Protein AF-A0A6A5BVT5-F1 (afdb_monomer_lite)

Radius of gyration: 26.22 Å; chains: 1; bounding box: 50×67×66 Å

Sequence (390 aa):
MLLQTSSYSHNHMMPGYSDTQNSKPIKPITEKQPCQDWDLCQKSNDQDHVENYYHPCKFGTCCKNMNQPGHRNRYLHPCSQPQGKCSKLKDEEHCTFFIHFRDDKPVTSLYTYPGAKDICISALKCVKSSNRYHMASYRHICRDGENCKASSNQEHKNLFLHPCRHKGQCRNQKGKAHIRNFIHPCQEGASCKKFVEGVDMSHIVLFSHPVGSDSSKLVKYEWPNAWVSPPPPKLSKNPLEKPHYARVKLASSTAEYQQVHQFFNKTITAKRTIITIERIENYLLCEQGLDPRVSASGKFGFAIYTCPFSSYSDSYAQSGSQQNYMFVVRGLVGDTYTIPGTTLMGSIKRPPLKPNSTTELYDSVTGYNAQEIMFYDQTQVYPEYLIAYN

pLDDT: mean 72.73, std 18.84, range [23.44, 97.25]

InterPro domains:
  IPR051712 Mono-ADP-ribosyltransferase and antiviral protein [PTHR45740] (286-390)

Secondary structure (DSSP, 8-state):
------------PPPPP---S-PPPPPPGGGPEEPTTGGG-TTTT-HHHHHHEEEE-TTGGG-TTTT-HHHHTTEEEE-SSPTT--TTTT-HHHHHHEEEEETTEEE-SS---TT-PEEPTTTTT-TTTT-HHHHHHEEEE-TTGGG-TTTT-HHHHHHEEEE-TTGGG-TTTT-HHHHTTEEEE-TTGGG-HHHHS---HHHHHHEE--TTS-GGGS------TT--SSPPP---SSTTTS-SEEEEEPPTTSHHHHHHHHHHHTT--S---EEEEEEEEETTHHHH---GGGSPPBTTBSSEEE-S-HHHHHTTS--BTTBEEEEEEEE---SEEEPPTT---TT-SSPPBPTT-SSPBPSEEEETTTTEEEE-SGGGEEEEEEEEE-

Organism: Naegleria fowleri (NCBI:txid5763)

Foldseek 3Di:
DDDDDDDDDDDDDDDDDDDDDDQDPQDALVQADADPCAVNDPCLPPNVDLSHHAHADPCAPNDPCLPPRSDQRHHAHADPDPAPPDPCLVPPVCLSRHWGDDPNDTDRVDDDDPADAAADPPQVPDPCLVPVVNQVRHAHADPCAPNDPCLVPPSNQSRHAHADPCAPNDPCLPPPVDLSRHAHADPCALNDPCQLVVVCPVCVSRHDHDPPNPPVSNPDPDDPPLCVVPNQPPQDPPVPPDPQKDWAWDDCPGPVVVVVVCQQPVAAPDPKDWPTKTFIRHPCCLVQADALVPDDQDQAASWDKDFSHNNVVVVVFDCPPPKTKDFDKQFPQAFEAEDPDSHGNPHDLFADADPPDPPHGHQWYAYDVRRIITGNDRNRMDRGMMIMMD

Structure (mmCIF, N/CA/C/O backbone):
data_AF-A0A6A5BVT5-F1
#
_entry.id   AF-A0A6A5BVT5-F1
#
loop_
_atom_site.group_PDB
_atom_site.id
_atom_site.type_symbol
_atom_site.label_atom_id
_atom_site.label_alt_id
_atom_site.label_comp_id
_atom_site.label_asym_id
_atom_site.label_entity_id
_atom_site.label_seq_id
_atom_site.pdbx_PDB_ins_code
_atom_site.Cartn_x
_atom_site.Cartn_y
_atom_site.Cartn_z
_atom_site.occupancy
_atom_site.B_iso_or_equiv
_atom_site.auth_seq_id
_atom_site.auth_comp_id
_atom_site.auth_asym_id
_atom_site.auth_atom_id
_atom_site.pdbx_PDB_model_num
ATOM 1 N N . MET A 1 1 ? 19.910 34.203 26.798 1.00 33.69 1 MET A N 1
ATOM 2 C CA . MET A 1 1 ? 20.883 34.131 25.689 1.00 33.69 1 MET A CA 1
ATOM 3 C C . MET A 1 1 ? 20.076 34.231 24.404 1.00 33.69 1 MET A C 1
ATOM 5 O O . MET A 1 1 ? 19.324 33.319 24.097 1.00 33.69 1 MET A O 1
ATOM 9 N N . LEU A 1 2 ? 20.081 35.414 23.790 1.00 28.84 2 LEU A N 1
ATOM 10 C CA . LEU A 1 2 ? 19.306 35.763 22.596 1.00 28.84 2 LEU A CA 1
ATOM 11 C C . LEU A 1 2 ? 19.938 35.118 21.363 1.00 28.84 2 LEU A C 1
ATOM 13 O O . LEU A 1 2 ? 21.120 35.356 21.138 1.00 28.84 2 LEU A O 1
ATOM 17 N N . LEU A 1 3 ? 19.163 34.408 20.541 1.00 25.30 3 LEU A N 1
ATOM 18 C CA . LEU A 1 3 ? 19.495 34.234 19.126 1.00 25.30 3 LEU A CA 1
ATOM 19 C C . LEU A 1 3 ? 18.247 34.370 18.249 1.00 25.30 3 LEU A C 1
ATOM 21 O O . LEU A 1 3 ? 17.181 33.832 18.537 1.00 25.30 3 LEU A O 1
ATOM 25 N N . GLN A 1 4 ? 18.432 35.194 17.221 1.00 23.44 4 GLN A N 1
ATOM 26 C CA . GLN A 1 4 ? 17.460 35.770 16.305 1.00 23.44 4 GLN A CA 1
ATOM 27 C C . GLN A 1 4 ? 16.915 34.750 15.301 1.00 23.44 4 GLN A C 1
ATOM 29 O O . GLN A 1 4 ? 17.640 33.896 14.795 1.00 23.44 4 GLN A O 1
ATOM 34 N N . THR A 1 5 ? 15.648 34.923 14.938 1.00 28.78 5 THR A N 1
ATOM 35 C CA . THR A 1 5 ? 15.018 34.317 13.764 1.00 28.78 5 THR A CA 1
ATOM 36 C C . THR A 1 5 ? 15.328 35.156 12.525 1.00 28.78 5 THR A C 1
ATOM 38 O O . THR A 1 5 ? 14.963 36.332 12.487 1.00 28.78 5 THR A O 1
ATOM 41 N N . SER A 1 6 ? 15.942 34.567 11.497 1.00 24.97 6 SER A N 1
ATOM 42 C CA . SER A 1 6 ? 15.978 35.139 10.148 1.00 24.97 6 SER A CA 1
ATOM 43 C C . SER A 1 6 ? 15.084 34.320 9.214 1.00 24.97 6 SER A C 1
ATOM 45 O O . SER A 1 6 ? 15.243 33.116 9.029 1.00 24.97 6 SER A O 1
ATOM 47 N N . SER A 1 7 ? 14.090 34.996 8.651 1.00 28.97 7 SER A N 1
ATOM 48 C CA . SER A 1 7 ? 13.195 34.505 7.614 1.00 28.97 7 SER A CA 1
ATOM 49 C C . SER A 1 7 ? 13.878 34.628 6.250 1.00 28.97 7 SER A C 1
ATOM 51 O O . SER A 1 7 ? 14.075 35.725 5.735 1.00 28.97 7 SER A O 1
ATOM 53 N N . TYR A 1 8 ? 14.225 33.495 5.639 1.00 24.83 8 TYR A N 1
ATOM 54 C CA . TYR A 1 8 ? 14.650 33.441 4.240 1.00 24.83 8 TYR A CA 1
ATOM 55 C C . TYR A 1 8 ? 13.454 33.062 3.362 1.00 24.83 8 TYR A C 1
ATOM 57 O O . TYR A 1 8 ? 13.002 31.919 3.357 1.00 24.83 8 TYR A O 1
ATOM 65 N N . SER A 1 9 ? 12.941 34.038 2.611 1.00 29.09 9 SER A N 1
ATOM 66 C CA . SER A 1 9 ? 12.069 33.790 1.461 1.00 29.09 9 SER A CA 1
ATOM 67 C C . SER A 1 9 ? 12.948 33.617 0.218 1.00 29.09 9 SER A C 1
ATOM 69 O O . SER A 1 9 ? 13.801 34.455 -0.071 1.00 29.09 9 SER A O 1
ATOM 71 N N . HIS A 1 10 ? 12.787 32.508 -0.502 1.00 27.59 10 HIS A N 1
ATOM 72 C CA . HIS A 1 10 ? 13.397 32.301 -1.815 1.00 27.59 10 HIS A CA 1
ATOM 73 C C . HIS A 1 10 ? 12.286 32.246 -2.862 1.00 27.59 10 HIS A C 1
ATOM 75 O O . HIS A 1 10 ? 11.651 31.216 -3.074 1.00 27.59 10 HIS A O 1
ATOM 81 N N . ASN A 1 11 ? 12.056 33.382 -3.520 1.00 30.58 11 ASN A N 1
ATOM 82 C CA . ASN A 1 11 ? 11.374 33.433 -4.806 1.00 30.58 11 ASN A CA 1
ATOM 83 C C . ASN A 1 11 ? 12.402 33.102 -5.894 1.00 30.58 11 ASN A C 1
ATOM 85 O O . ASN A 1 11 ? 13.155 33.973 -6.322 1.00 30.58 11 ASN A O 1
ATOM 89 N N . HIS A 1 12 ? 12.432 31.853 -6.360 1.00 29.66 12 HIS A N 1
ATOM 90 C CA . HIS A 1 12 ? 13.104 31.525 -7.617 1.00 29.66 12 HIS A CA 1
ATOM 91 C C . HIS A 1 12 ? 12.172 31.859 -8.788 1.00 29.66 12 HIS A C 1
ATOM 93 O O . HIS A 1 12 ? 11.283 31.085 -9.142 1.00 29.66 12 HIS A O 1
ATOM 99 N N . MET A 1 13 ? 12.383 33.028 -9.395 1.00 29.38 13 MET A N 1
ATOM 100 C CA . MET A 1 13 ? 11.950 33.288 -10.767 1.00 29.38 13 MET A CA 1
ATOM 101 C C . MET A 1 13 ? 12.891 32.560 -11.735 1.00 29.38 13 MET A C 1
ATOM 103 O O . MET A 1 13 ? 14.111 32.637 -11.600 1.00 29.38 13 MET A O 1
ATOM 107 N N . MET A 1 14 ? 12.316 31.844 -12.703 1.00 31.64 14 MET A N 1
ATOM 108 C CA . MET A 1 14 ? 13.046 31.287 -13.847 1.00 31.64 14 MET A CA 1
ATOM 109 C C . MET A 1 14 ? 13.535 32.435 -14.749 1.00 31.64 14 MET A C 1
ATOM 111 O O . MET A 1 14 ? 12.779 33.390 -14.945 1.00 31.64 14 MET A O 1
ATOM 115 N N . PRO A 1 15 ? 14.750 32.362 -15.320 1.00 36.34 15 PRO A N 1
ATOM 116 C CA . PRO A 1 15 ? 15.236 33.383 -16.239 1.00 36.34 15 PRO A CA 1
ATOM 117 C C . PRO A 1 15 ? 14.412 33.368 -17.533 1.00 36.34 15 PRO A C 1
ATOM 119 O O . PRO A 1 15 ? 14.183 32.316 -18.132 1.00 36.34 15 PRO A O 1
ATOM 122 N N . GLY A 1 16 ? 13.950 34.550 -17.943 1.00 35.03 16 GLY A N 1
ATOM 123 C CA . GLY A 1 16 ? 13.294 34.761 -19.228 1.00 35.03 16 GLY A CA 1
ATOM 124 C C . GLY A 1 16 ? 14.272 34.505 -20.371 1.00 35.03 16 GLY A C 1
ATOM 125 O O . GLY A 1 16 ? 15.347 35.098 -20.410 1.00 35.03 16 GLY A O 1
ATOM 126 N N . TYR A 1 17 ? 13.899 33.612 -21.284 1.00 33.12 17 TYR A N 1
ATOM 127 C CA . TYR A 1 17 ? 14.643 33.349 -22.511 1.00 33.12 17 TYR A CA 1
ATOM 128 C C . TYR A 1 17 ? 14.088 34.240 -23.629 1.00 33.12 17 TYR A C 1
ATOM 130 O O . TYR A 1 17 ? 12.890 34.213 -23.909 1.00 33.12 17 TYR A O 1
ATOM 138 N N . SER A 1 18 ? 14.947 35.057 -24.239 1.00 38.34 18 SER A N 1
ATOM 139 C CA . SER A 1 18 ? 14.639 35.839 -25.439 1.00 38.34 18 SER A CA 1
ATOM 140 C C . SER A 1 18 ? 14.886 34.985 -26.689 1.00 38.34 18 SER A C 1
ATOM 142 O O . SER A 1 18 ? 16.036 34.734 -27.048 1.00 38.34 18 SER A O 1
ATOM 144 N N . ASP A 1 19 ? 13.810 34.540 -27.343 1.00 40.25 19 ASP A N 1
ATOM 145 C CA . ASP A 1 19 ? 13.849 33.724 -28.564 1.00 40.25 19 ASP A CA 1
ATOM 146 C C . ASP A 1 19 ? 14.124 34.588 -29.801 1.00 40.25 19 ASP A C 1
ATOM 148 O O . ASP A 1 19 ? 13.235 35.281 -30.288 1.00 40.25 19 ASP A O 1
ATOM 152 N N . THR A 1 20 ? 15.335 34.503 -30.354 1.00 43.84 20 THR A N 1
ATOM 153 C CA . THR A 1 20 ? 15.603 34.792 -31.778 1.00 43.84 20 THR A CA 1
ATOM 154 C C . THR A 1 20 ? 16.772 33.947 -32.296 1.00 43.84 20 THR A C 1
ATOM 156 O O . THR A 1 20 ? 17.787 34.468 -32.742 1.00 43.84 20 THR A O 1
ATOM 159 N N . GLN A 1 21 ? 16.652 32.615 -32.264 1.00 43.22 21 GLN A N 1
ATOM 160 C CA . GLN A 1 21 ? 17.501 31.753 -33.098 1.00 43.22 21 GLN A CA 1
ATOM 161 C C . GLN A 1 21 ? 16.689 30.604 -33.703 1.00 43.22 21 GLN A C 1
ATOM 163 O O . GLN A 1 21 ? 16.269 29.697 -32.997 1.00 43.22 21 GLN A O 1
ATOM 168 N N . ASN A 1 22 ? 16.466 30.700 -35.019 1.00 48.81 22 ASN A N 1
ATOM 169 C CA . ASN A 1 22 ? 16.279 29.637 -36.020 1.00 48.81 22 ASN A CA 1
ATOM 170 C C . ASN A 1 22 ? 15.878 28.231 -35.508 1.00 48.81 22 ASN A C 1
ATOM 172 O O . ASN A 1 22 ? 16.558 27.237 -35.769 1.00 48.81 22 ASN A O 1
ATOM 176 N N . SER A 1 23 ? 14.763 28.123 -34.786 1.00 60.69 23 SER A N 1
ATOM 177 C CA . SER A 1 23 ? 14.256 26.838 -34.318 1.00 60.69 23 SER A CA 1
ATOM 178 C C . SER A 1 23 ? 13.481 26.150 -35.441 1.00 60.69 23 SER A C 1
ATOM 180 O O . SER A 1 23 ? 12.594 26.735 -36.067 1.00 60.69 23 SER A O 1
ATOM 182 N N . LYS A 1 24 ? 13.833 24.890 -35.728 1.00 68.62 24 LYS A N 1
ATOM 183 C CA . LYS A 1 24 ? 13.036 24.044 -36.624 1.00 68.62 24 LYS A CA 1
ATOM 184 C C . LYS A 1 24 ? 11.584 24.014 -36.120 1.00 68.62 24 LYS A C 1
ATOM 186 O O . LYS A 1 24 ? 11.373 23.942 -34.904 1.00 68.62 24 LYS A O 1
ATOM 191 N N . PRO A 1 25 ? 10.583 24.063 -37.018 1.00 72.31 25 PRO A N 1
ATOM 192 C CA . PRO A 1 25 ? 9.185 24.013 -36.616 1.00 72.31 25 PRO A CA 1
ATOM 193 C C . PRO A 1 25 ? 8.918 22.730 -35.821 1.00 72.31 25 PRO A C 1
ATOM 195 O O . PRO A 1 25 ? 9.131 21.619 -36.305 1.00 72.31 25 PRO A O 1
ATOM 198 N N . ILE A 1 26 ? 8.473 22.894 -34.574 1.00 74.44 26 ILE A N 1
ATOM 199 C CA . ILE A 1 26 ? 8.156 21.776 -33.684 1.00 74.44 26 ILE A CA 1
ATOM 200 C C . ILE A 1 26 ? 6.916 21.069 -34.235 1.00 74.44 26 ILE A C 1
ATOM 202 O O . ILE A 1 26 ? 5.863 21.695 -34.358 1.00 74.44 26 ILE A O 1
ATOM 206 N N . LYS A 1 27 ? 7.026 19.761 -34.501 1.00 82.06 27 LYS A N 1
ATOM 207 C CA . LYS A 1 27 ? 5.891 18.934 -34.938 1.00 82.06 27 LYS A CA 1
ATOM 208 C C . LYS A 1 27 ? 4.703 19.052 -33.969 1.00 82.06 27 LYS A C 1
ATOM 210 O O . LYS A 1 27 ? 4.925 19.160 -32.752 1.00 82.06 27 LYS A O 1
ATOM 215 N N . PRO A 1 28 ? 3.456 19.007 -34.462 1.00 79.69 28 PRO A N 1
ATOM 216 C CA . PRO A 1 28 ? 2.284 18.948 -33.599 1.00 79.69 28 PRO A CA 1
ATOM 217 C C . PRO A 1 28 ? 2.293 17.659 -32.768 1.00 79.69 28 PRO A C 1
ATOM 219 O O . PRO A 1 28 ? 2.875 16.646 -33.155 1.00 79.69 28 PRO A O 1
ATOM 222 N N . ILE A 1 29 ? 1.650 17.689 -31.599 1.00 77.44 29 ILE A N 1
ATOM 223 C CA . ILE A 1 29 ? 1.645 16.546 -30.671 1.00 77.44 29 ILE A CA 1
ATOM 224 C C . ILE A 1 29 ? 0.989 15.288 -31.268 1.00 77.44 29 ILE A C 1
ATOM 226 O O . ILE A 1 29 ? 1.363 14.177 -30.906 1.00 77.44 29 ILE A O 1
ATOM 230 N N . THR A 1 30 ? 0.080 15.461 -32.233 1.00 72.88 30 THR A N 1
ATOM 231 C CA . THR A 1 30 ? -0.584 14.392 -33.000 1.00 72.88 30 THR A CA 1
ATOM 232 C C . THR A 1 30 ? 0.372 13.555 -33.849 1.00 72.88 30 THR A C 1
ATOM 234 O O . THR A 1 30 ? 0.052 12.420 -34.188 1.00 72.88 30 THR A O 1
ATOM 237 N N . GLU A 1 31 ? 1.547 14.090 -34.179 1.00 80.44 31 GLU A N 1
ATOM 238 C CA . GLU A 1 31 ? 2.577 13.414 -34.976 1.00 80.44 31 GLU A CA 1
ATOM 239 C C . GLU A 1 31 ? 3.686 12.793 -34.112 1.00 80.44 31 GLU A C 1
ATOM 241 O O . GLU A 1 31 ? 4.635 12.201 -34.634 1.00 80.44 31 GLU A O 1
ATOM 246 N N . LYS A 1 32 ? 3.589 12.927 -32.786 1.00 82.88 32 LYS A N 1
ATOM 247 C CA . LYS A 1 32 ? 4.595 12.455 -31.831 1.00 82.88 32 LYS A CA 1
ATOM 248 C C . LYS A 1 32 ? 4.160 11.167 -31.155 1.00 82.88 32 LYS A C 1
ATOM 250 O O . LYS A 1 32 ? 2.979 10.853 -31.048 1.00 82.88 32 LYS A O 1
ATOM 255 N N . GLN A 1 33 ? 5.139 10.427 -30.655 1.00 79.00 33 GLN A N 1
ATOM 256 C CA . GLN A 1 33 ? 4.909 9.248 -29.829 1.00 79.00 33 GLN A CA 1
ATOM 257 C C . GLN A 1 33 ? 4.994 9.617 -28.338 1.00 79.00 33 GLN A C 1
ATOM 259 O O . GLN A 1 33 ? 5.744 10.523 -27.978 1.00 79.00 33 GLN A O 1
ATOM 264 N N . PRO A 1 34 ? 4.286 8.945 -27.419 1.00 76.38 34 PRO A N 1
ATOM 265 C CA . PRO A 1 34 ? 4.566 9.128 -26.002 1.00 76.38 34 PRO A CA 1
ATOM 266 C C . PRO A 1 34 ? 5.983 8.636 -25.698 1.00 76.38 34 PRO A C 1
ATOM 268 O O . PRO A 1 34 ? 6.416 7.588 -26.183 1.00 76.38 34 PRO A O 1
ATOM 271 N N . CYS A 1 35 ? 6.717 9.398 -24.891 1.00 79.12 35 CYS A N 1
ATOM 272 C CA . CYS A 1 35 ? 8.027 8.974 -24.418 1.00 79.12 35 CYS A CA 1
ATOM 273 C C . CYS A 1 35 ? 7.909 7.679 -23.602 1.00 79.12 35 CYS A C 1
ATOM 275 O O . CYS A 1 35 ? 7.054 7.585 -22.726 1.00 79.12 35 CYS A O 1
ATOM 277 N N . GLN A 1 36 ? 8.788 6.702 -23.846 1.00 71.25 36 GLN A N 1
ATOM 278 C CA . GLN A 1 36 ? 8.797 5.438 -23.095 1.00 71.25 36 GLN A CA 1
ATOM 279 C C . GLN A 1 36 ? 9.084 5.639 -21.602 1.00 71.25 36 GLN A C 1
ATOM 281 O O . GLN A 1 36 ? 8.542 4.908 -20.778 1.00 71.25 36 GLN A O 1
ATOM 286 N N . ASP A 1 37 ? 9.856 6.672 -21.266 1.00 64.44 37 ASP A N 1
ATOM 287 C CA . ASP A 1 37 ? 10.245 6.988 -19.893 1.00 64.44 37 ASP A CA 1
ATOM 288 C C . ASP A 1 37 ? 9.248 7.924 -19.182 1.00 64.44 37 ASP A C 1
ATOM 290 O O . ASP A 1 37 ? 9.447 8.231 -18.013 1.00 64.44 37 ASP A O 1
ATOM 294 N N . TRP A 1 38 ? 8.182 8.388 -19.855 1.00 75.50 38 TRP A N 1
ATOM 295 C CA . TRP A 1 38 ? 7.104 9.217 -19.282 1.00 75.50 38 TRP A CA 1
ATOM 296 C C . TRP A 1 38 ? 7.607 10.347 -18.357 1.00 75.50 38 TRP A C 1
ATOM 298 O O . TRP A 1 38 ? 8.274 11.272 -18.813 1.00 75.50 38 TRP A O 1
ATOM 308 N N . ASP A 1 39 ? 7.278 10.309 -17.065 1.00 63.72 39 ASP A N 1
ATOM 309 C CA . ASP A 1 39 ? 7.656 11.300 -16.054 1.00 63.72 39 ASP A CA 1
ATOM 310 C C . ASP A 1 39 ? 9.111 11.157 -15.570 1.00 63.72 39 ASP A C 1
ATOM 312 O O . ASP A 1 39 ? 9.618 12.035 -14.872 1.00 63.72 39 ASP A O 1
ATOM 316 N N . LEU A 1 40 ? 9.796 10.075 -15.948 1.00 61.47 40 LEU A N 1
ATOM 317 C CA . LEU A 1 40 ? 11.197 9.790 -15.622 1.00 61.47 40 LEU A CA 1
ATOM 318 C C . LEU A 1 40 ? 12.175 10.260 -16.708 1.00 61.47 40 LEU A C 1
ATOM 320 O O . LEU A 1 40 ? 13.391 10.234 -16.493 1.00 61.47 40 LEU A O 1
ATOM 324 N N . CYS A 1 41 ? 11.662 10.701 -17.859 1.00 72.44 41 CYS A N 1
ATOM 325 C CA . CYS A 1 41 ? 12.467 11.126 -18.994 1.00 72.44 41 CYS A CA 1
ATOM 326 C C . CYS A 1 41 ? 13.364 12.326 -18.650 1.00 72.44 41 CYS A C 1
ATOM 328 O O . CYS A 1 41 ? 12.887 13.434 -18.413 1.00 72.44 41 CYS A O 1
ATOM 330 N N . GLN A 1 42 ? 14.684 12.130 -18.709 1.00 83.62 42 GLN A N 1
ATOM 331 C CA . GLN A 1 42 ? 15.672 13.207 -18.531 1.00 83.62 42 GLN A CA 1
ATOM 332 C C . GLN A 1 42 ? 15.900 14.030 -19.812 1.00 83.62 42 GLN A C 1
ATOM 334 O O . GLN A 1 42 ? 16.594 15.042 -19.790 1.00 83.62 42 GLN A O 1
ATOM 339 N N . LYS A 1 43 ? 15.310 13.605 -20.937 1.00 86.88 43 LYS A N 1
ATOM 340 C CA . LYS A 1 43 ? 15.457 14.224 -22.265 1.00 86.88 43 LYS A CA 1
ATOM 341 C C . LYS A 1 43 ? 14.290 15.145 -22.631 1.00 86.88 43 LYS A C 1
ATOM 343 O O . LYS A 1 43 ? 14.158 15.548 -23.779 1.00 86.88 43 LYS A O 1
ATOM 348 N N . SER A 1 44 ? 13.440 15.530 -21.678 1.00 79.62 44 SER A N 1
ATOM 349 C CA . SER A 1 44 ? 12.265 16.378 -21.949 1.00 79.62 44 SER A CA 1
ATOM 350 C C . SER A 1 44 ? 12.601 17.793 -22.450 1.00 79.62 44 SER A C 1
ATOM 352 O O . SER A 1 44 ? 11.704 18.511 -22.889 1.00 79.62 44 SER A O 1
ATOM 354 N N . ASN A 1 45 ? 13.872 18.197 -22.366 1.00 81.94 45 ASN A N 1
ATOM 355 C CA . ASN A 1 45 ? 14.390 19.472 -22.869 1.00 81.94 45 ASN A CA 1
ATOM 356 C C . ASN A 1 45 ? 15.326 19.308 -24.079 1.00 81.94 45 ASN A C 1
ATOM 358 O O . ASN A 1 45 ? 15.778 20.312 -24.621 1.00 81.94 45 ASN A O 1
ATOM 362 N N . ASP A 1 46 ? 15.632 18.074 -24.485 1.00 89.81 46 ASP A N 1
ATOM 363 C CA . ASP A 1 46 ? 16.464 17.789 -25.652 1.00 89.81 46 ASP A CA 1
ATOM 364 C C . ASP A 1 46 ? 15.658 18.027 -26.935 1.00 89.81 46 ASP A C 1
ATOM 366 O O . ASP A 1 46 ? 14.541 17.521 -27.062 1.00 89.81 46 ASP A O 1
ATOM 370 N N . GLN A 1 47 ? 16.192 18.826 -27.862 1.00 86.44 47 GLN A N 1
ATOM 371 C CA . GLN A 1 47 ? 15.448 19.292 -29.038 1.00 86.44 47 GLN A CA 1
ATOM 372 C C . GLN A 1 47 ? 15.021 18.126 -29.949 1.00 86.44 47 GLN A C 1
ATOM 374 O O . GLN A 1 47 ? 13.863 18.065 -30.364 1.00 86.44 47 GLN A O 1
ATOM 379 N N . ASP A 1 48 ? 15.913 17.166 -30.193 1.00 87.69 48 ASP A N 1
ATOM 380 C CA . ASP A 1 48 ? 15.636 16.009 -31.052 1.00 87.69 48 ASP A CA 1
ATOM 381 C C . ASP A 1 48 ? 14.613 15.062 -30.403 1.00 87.69 48 ASP A C 1
ATOM 383 O O . ASP A 1 48 ? 13.741 14.486 -31.070 1.00 87.69 48 ASP A O 1
ATOM 387 N N . HIS A 1 49 ? 14.667 14.934 -29.076 1.00 90.38 49 HIS A N 1
ATOM 388 C CA . HIS A 1 49 ? 13.687 14.178 -28.307 1.00 90.38 49 HIS A CA 1
ATOM 389 C C . HIS A 1 49 ? 12.303 14.836 -28.340 1.00 90.38 49 HIS A C 1
ATOM 391 O O . HIS A 1 49 ? 11.315 14.169 -28.649 1.00 90.38 49 HIS A O 1
ATOM 397 N N . VAL A 1 50 ? 12.197 16.144 -28.076 1.00 88.56 50 VAL A N 1
ATOM 398 C CA . VAL A 1 50 ? 10.894 16.841 -28.067 1.00 88.56 50 VAL A CA 1
ATOM 399 C C . VAL A 1 50 ? 10.267 16.968 -29.452 1.00 88.56 50 VAL A C 1
ATOM 401 O O . VAL A 1 50 ? 9.065 17.216 -29.543 1.00 88.56 50 VAL A O 1
ATOM 404 N N . GLU A 1 51 ? 11.032 16.809 -30.533 1.00 89.38 51 GLU A N 1
ATOM 405 C CA . GLU A 1 51 ? 10.492 16.753 -31.894 1.00 89.38 51 GLU A CA 1
ATOM 406 C C . GLU A 1 51 ? 9.700 15.469 -32.158 1.00 89.38 51 GLU A C 1
ATOM 408 O O . GLU A 1 51 ? 8.746 15.496 -32.934 1.00 89.38 51 GLU A O 1
ATOM 413 N N . ASN A 1 52 ? 10.046 14.366 -31.489 1.00 89.81 52 ASN A N 1
ATOM 414 C CA . ASN A 1 52 ? 9.467 13.049 -31.760 1.00 89.81 52 ASN A CA 1
ATOM 415 C C . ASN A 1 52 ? 8.629 12.497 -30.603 1.00 89.81 52 ASN A C 1
ATOM 417 O O . ASN A 1 52 ? 7.806 11.605 -30.830 1.00 89.81 52 ASN A O 1
ATOM 421 N N . TYR A 1 53 ? 8.796 13.038 -29.392 1.00 87.06 53 TYR A N 1
ATOM 422 C CA . TYR A 1 53 ? 8.145 12.530 -28.193 1.00 87.06 53 TYR A CA 1
ATOM 423 C C . TYR A 1 53 ? 7.388 13.594 -27.393 1.00 87.06 53 TYR A C 1
ATOM 425 O O . TYR A 1 53 ? 7.798 14.754 -27.318 1.00 87.06 53 TYR A O 1
ATOM 433 N N . TYR A 1 54 ? 6.294 13.180 -26.748 1.00 85.75 54 TYR A N 1
ATOM 434 C CA . TYR A 1 54 ? 5.550 13.989 -25.778 1.00 85.75 54 TYR A CA 1
ATOM 435 C C . TYR A 1 54 ? 5.517 13.339 -24.387 1.00 85.75 54 TYR A C 1
ATOM 437 O O . TYR A 1 54 ? 5.713 12.130 -24.240 1.00 85.75 54 TYR A O 1
ATOM 445 N N . HIS A 1 55 ? 5.250 14.150 -23.361 1.00 83.50 55 HIS A N 1
ATOM 446 C CA . HIS A 1 55 ? 5.224 13.731 -21.952 1.00 83.50 55 HIS A CA 1
ATOM 447 C C . HIS A 1 55 ? 3.941 14.216 -21.257 1.00 83.50 55 HIS A C 1
ATOM 449 O O . HIS A 1 55 ? 3.317 15.170 -21.720 1.00 83.50 55 HIS A O 1
ATOM 455 N N . PRO A 1 56 ? 3.527 13.630 -20.125 1.00 78.50 56 PRO A N 1
ATOM 456 C CA . PRO A 1 56 ? 2.556 14.285 -19.253 1.00 78.50 56 PRO A CA 1
ATOM 457 C C . PRO A 1 56 ? 3.151 15.557 -18.630 1.00 78.50 56 PRO A C 1
ATOM 459 O O . PRO A 1 56 ? 4.327 15.614 -18.266 1.00 78.50 56 PRO A O 1
ATOM 462 N N . CYS A 1 57 ? 2.336 16.595 -18.467 1.00 81.00 57 CYS A N 1
ATOM 463 C CA . CYS A 1 57 ? 2.739 17.784 -17.737 1.00 81.00 57 CYS A CA 1
ATOM 464 C C . CYS A 1 57 ? 2.817 17.476 -16.238 1.00 81.00 57 CYS A C 1
ATOM 466 O O . CYS A 1 57 ? 1.803 17.169 -15.612 1.00 81.00 57 CYS A O 1
ATOM 468 N N . LYS A 1 58 ? 3.994 17.670 -15.632 1.00 78.19 58 LYS A N 1
ATOM 469 C CA . LYS A 1 58 ? 4.202 17.499 -14.180 1.00 78.19 58 LYS A CA 1
ATOM 470 C C . LYS A 1 58 ? 3.318 18.390 -13.297 1.00 78.19 58 LYS A C 1
ATOM 472 O O . LYS A 1 58 ? 3.136 18.104 -12.123 1.00 78.19 58 LYS A O 1
ATOM 477 N N . PHE A 1 59 ? 2.787 19.481 -13.852 1.00 75.31 59 PHE A N 1
ATOM 478 C CA . PHE A 1 59 ? 1.911 20.413 -13.138 1.00 75.31 59 PHE A CA 1
ATOM 479 C C . PHE A 1 59 ? 0.419 20.101 -13.318 1.00 75.31 59 PHE A C 1
ATOM 481 O O . PHE A 1 59 ? -0.422 20.823 -12.783 1.00 75.31 59 PHE A O 1
ATOM 488 N N . GLY A 1 60 ? 0.082 19.046 -14.069 1.00 81.06 60 GLY A N 1
ATOM 489 C CA . GLY A 1 60 ? -1.289 18.588 -14.256 1.00 81.06 60 GLY A CA 1
ATOM 490 C C . GLY A 1 60 ? -2.236 19.697 -14.723 1.00 81.06 60 GLY A C 1
ATOM 491 O O . GLY A 1 60 ? -1.879 20.536 -15.547 1.00 81.06 60 GLY A O 1
ATOM 492 N N . THR A 1 61 ? -3.444 19.729 -14.159 1.00 77.88 61 THR A N 1
ATOM 493 C CA . THR A 1 61 ? -4.470 20.754 -14.433 1.00 77.88 61 THR A CA 1
ATOM 494 C C . THR A 1 61 ? -4.095 22.153 -13.937 1.00 77.88 61 THR A C 1
ATOM 496 O O . THR A 1 61 ? -4.755 23.121 -14.299 1.00 77.88 61 THR A O 1
ATOM 499 N N . CYS A 1 62 ? -3.049 22.279 -13.116 1.00 80.06 62 CYS A N 1
ATOM 500 C CA . CYS A 1 62 ? -2.599 23.540 -12.524 1.00 80.06 62 CYS A CA 1
ATOM 501 C C . CYS A 1 62 ? -1.485 24.222 -13.341 1.00 80.06 62 CYS A C 1
ATOM 503 O O . CYS A 1 62 ? -0.891 25.203 -12.886 1.00 80.06 62 CYS A O 1
ATOM 505 N N . CYS A 1 63 ? -1.153 23.709 -14.532 1.00 82.94 63 CYS A N 1
ATOM 506 C CA . CYS A 1 63 ? -0.083 24.270 -15.348 1.00 82.94 63 CYS A CA 1
ATOM 507 C C . CYS A 1 63 ? -0.436 25.667 -15.884 1.00 82.94 63 CYS A C 1
ATOM 509 O O . CYS A 1 63 ? -1.326 25.825 -16.718 1.00 82.94 63 CYS A O 1
ATOM 511 N N . LYS A 1 64 ? 0.341 26.683 -15.491 1.00 90.81 64 LYS A N 1
ATOM 512 C CA . LYS A 1 64 ? 0.189 28.065 -15.988 1.00 90.81 64 LYS A CA 1
ATOM 513 C C . LYS A 1 64 ? 0.512 28.216 -17.482 1.00 90.81 64 LYS A C 1
ATOM 515 O O . LYS A 1 64 ? 0.067 29.170 -18.110 1.00 90.81 64 LYS A O 1
ATOM 520 N N . ASN A 1 65 ? 1.246 27.260 -18.056 1.00 89.38 65 ASN A N 1
ATOM 521 C CA . ASN A 1 65 ? 1.691 27.281 -19.452 1.00 89.38 65 ASN A CA 1
ATOM 522 C C . ASN A 1 65 ? 0.798 26.447 -20.383 1.00 89.38 65 ASN A C 1
ATOM 524 O O . ASN A 1 65 ? 1.145 26.252 -21.543 1.00 89.38 65 ASN A O 1
ATOM 528 N N . MET A 1 66 ? -0.355 25.964 -19.908 1.00 85.75 66 MET A N 1
ATOM 529 C CA . MET A 1 66 ? -1.229 25.050 -20.655 1.00 85.75 66 MET A CA 1
ATOM 530 C C . MET A 1 66 ? -1.704 25.601 -22.010 1.00 85.75 66 MET A C 1
ATOM 532 O O . MET A 1 66 ? -1.991 24.821 -22.909 1.00 85.75 66 MET A O 1
ATOM 536 N N . ASN A 1 67 ? -1.742 26.924 -22.184 1.00 84.56 67 ASN A N 1
ATOM 537 C CA . ASN A 1 67 ? -2.143 27.564 -23.441 1.00 84.56 67 ASN A CA 1
ATOM 538 C C . ASN A 1 67 ? -0.958 27.988 -24.330 1.00 84.56 67 ASN A C 1
ATOM 540 O O . ASN A 1 67 ? -1.178 28.456 -25.442 1.00 84.56 67 ASN A O 1
ATOM 544 N N . GLN A 1 68 ? 0.290 27.826 -23.873 1.00 88.88 68 GLN A N 1
ATOM 545 C CA . GLN A 1 68 ? 1.478 28.213 -24.640 1.00 88.88 68 GLN A CA 1
ATOM 546 C C . GLN A 1 68 ? 1.731 27.193 -25.767 1.00 88.88 68 GLN A C 1
ATOM 548 O O . GLN A 1 68 ? 1.911 26.012 -25.458 1.00 88.88 68 GLN A O 1
ATOM 553 N N . PRO A 1 69 ? 1.792 27.589 -27.055 1.00 83.81 69 PRO A N 1
ATOM 554 C CA . PRO A 1 69 ? 1.911 26.647 -28.177 1.00 83.81 69 PRO A CA 1
ATOM 555 C C . PRO A 1 69 ? 3.111 25.694 -28.066 1.00 83.81 69 PRO A C 1
ATOM 557 O O . PRO A 1 69 ? 2.966 24.481 -28.224 1.00 83.81 69 PRO A O 1
ATOM 560 N N . GLY A 1 70 ? 4.285 26.216 -27.692 1.00 83.44 70 GLY A N 1
ATOM 561 C CA . GLY A 1 70 ? 5.489 25.401 -27.492 1.00 83.44 70 GLY A CA 1
ATOM 562 C C . GLY A 1 70 ? 5.356 24.384 -26.353 1.00 83.44 70 GLY A C 1
ATOM 563 O O . GLY A 1 70 ? 5.914 23.292 -26.429 1.00 83.44 70 GLY A O 1
ATOM 564 N N . HIS A 1 71 ? 4.568 24.704 -25.323 1.00 87.06 71 HIS A N 1
ATOM 565 C CA . HIS A 1 71 ? 4.279 23.804 -24.205 1.00 87.06 71 HIS A CA 1
ATOM 566 C C . HIS A 1 71 ? 3.235 22.748 -24.586 1.00 87.06 71 HIS A C 1
ATOM 568 O O . HIS A 1 71 ? 3.448 21.566 -24.322 1.00 87.06 71 HIS A O 1
ATOM 574 N N . ARG A 1 72 ? 2.152 23.141 -25.275 1.00 86.38 72 ARG A N 1
ATOM 575 C CA . ARG A 1 72 ? 1.093 22.229 -25.760 1.00 86.38 72 ARG A CA 1
ATOM 576 C C . ARG A 1 72 ? 1.622 21.167 -26.720 1.00 86.38 72 ARG A C 1
ATOM 578 O O . ARG A 1 72 ? 1.145 20.040 -26.698 1.00 86.38 72 ARG A O 1
ATOM 585 N N . ASN A 1 73 ? 2.648 21.496 -27.502 1.00 84.38 73 ASN A N 1
ATOM 586 C CA . ASN A 1 73 ? 3.286 20.544 -28.413 1.00 84.38 73 ASN A CA 1
ATOM 587 C C . ASN A 1 73 ? 4.246 19.567 -27.714 1.00 84.38 73 ASN A C 1
ATOM 589 O O . ASN A 1 73 ? 4.728 18.634 -28.355 1.00 84.38 73 ASN A O 1
ATOM 593 N N . ARG A 1 74 ? 4.561 19.776 -26.430 1.00 85.25 74 ARG A N 1
ATOM 594 C CA . ARG A 1 74 ? 5.498 18.943 -25.653 1.00 85.25 74 ARG A CA 1
ATOM 595 C C . ARG A 1 74 ? 4.810 18.161 -24.536 1.00 85.25 74 ARG A C 1
ATOM 597 O O . ARG A 1 74 ? 5.277 17.075 -24.188 1.00 85.25 74 ARG A O 1
ATOM 604 N N . TYR A 1 75 ? 3.723 18.704 -23.983 1.00 84.75 75 TYR A N 1
ATOM 605 C CA . TYR A 1 75 ? 3.111 18.196 -22.763 1.00 84.75 75 TYR A CA 1
ATOM 606 C C . TYR A 1 75 ? 1.594 18.015 -22.867 1.00 84.75 75 TYR A C 1
ATOM 608 O O . TYR A 1 75 ? 0.864 18.951 -23.194 1.00 84.75 75 TYR A O 1
ATOM 616 N N . LEU A 1 76 ? 1.117 16.831 -22.480 1.00 84.50 76 LEU A N 1
ATOM 617 C CA . LEU A 1 76 ? -0.302 16.539 -22.285 1.00 84.50 76 LEU A CA 1
ATOM 618 C C . LEU A 1 76 ? -0.758 16.892 -20.867 1.00 84.50 76 LEU A C 1
ATOM 620 O O . LEU A 1 76 ? -0.021 16.691 -19.903 1.00 84.50 76 LEU A O 1
ATOM 624 N N . HIS A 1 77 ? -1.991 17.371 -20.722 1.00 83.50 77 HIS A N 1
ATOM 625 C CA . HIS A 1 77 ? -2.554 17.756 -19.422 1.00 83.50 77 HIS A CA 1
ATOM 626 C C . HIS A 1 77 ? -3.742 16.861 -19.070 1.00 83.50 77 HIS A C 1
ATOM 628 O O . HIS A 1 77 ? -4.433 16.405 -19.974 1.00 83.50 77 HIS A O 1
ATOM 634 N N . PRO A 1 78 ? -4.042 16.601 -17.789 1.00 79.12 78 PRO A N 1
ATOM 635 C CA . PRO A 1 78 ? -5.313 15.997 -17.424 1.00 79.12 78 PRO A CA 1
ATOM 636 C C . PRO A 1 78 ? -6.455 16.935 -17.822 1.00 79.12 78 PRO A C 1
ATOM 638 O O . PRO A 1 78 ? -6.336 18.156 -17.702 1.00 79.12 78 PRO A O 1
ATOM 641 N N . CYS A 1 79 ? -7.578 16.377 -18.264 1.00 84.31 79 CYS A N 1
ATOM 642 C CA . CYS A 1 79 ? -8.799 17.155 -18.407 1.00 84.31 79 CYS A CA 1
ATOM 643 C C . CYS A 1 79 ? -9.213 17.721 -17.038 1.00 84.31 79 CYS A C 1
ATOM 645 O O . CYS A 1 79 ? -9.264 16.991 -16.051 1.00 84.31 79 CYS A O 1
ATOM 647 N N . SER A 1 80 ? -9.538 19.014 -16.983 1.00 82.19 80 SER A N 1
ATOM 648 C CA . SER A 1 80 ? -9.983 19.686 -15.754 1.00 82.19 80 SER A CA 1
ATOM 649 C C . SER A 1 80 ? -11.404 19.311 -15.322 1.00 82.19 80 SER A C 1
ATOM 651 O O . SER A 1 80 ? -11.809 19.631 -14.206 1.00 82.19 80 SER A O 1
ATOM 653 N N . GLN A 1 81 ? -12.178 18.651 -16.188 1.00 82.69 81 GLN A N 1
ATOM 654 C CA . GLN A 1 81 ? -13.535 18.220 -15.864 1.00 82.69 81 GLN A CA 1
ATOM 655 C C . GLN A 1 81 ? -13.517 16.880 -15.106 1.00 82.69 81 GLN A C 1
ATOM 657 O O . GLN A 1 81 ? -12.675 16.028 -15.397 1.00 82.69 81 GLN A O 1
ATOM 662 N N . PRO A 1 82 ? -14.453 16.656 -14.158 1.00 74.69 82 PRO A N 1
ATOM 663 C CA . PRO A 1 82 ? -14.528 15.409 -13.401 1.00 74.69 82 PRO A CA 1
ATOM 664 C C . PRO A 1 82 ? -14.580 14.176 -14.310 1.00 74.69 82 PRO A C 1
ATOM 666 O O . PRO A 1 82 ? -15.182 14.217 -15.389 1.00 74.69 82 PRO A O 1
ATOM 669 N N . GLN A 1 83 ? -13.981 13.069 -13.856 1.00 68.94 83 GLN A N 1
ATOM 670 C CA . GLN A 1 83 ? -13.905 11.822 -14.621 1.00 68.94 83 GLN A CA 1
ATOM 671 C C . GLN A 1 83 ? -15.283 11.410 -15.167 1.00 68.94 83 GLN A C 1
ATOM 673 O O . GLN A 1 83 ? -16.286 11.405 -14.453 1.00 68.94 83 GLN A O 1
ATOM 678 N N . GLY A 1 84 ? -15.339 11.107 -16.467 1.00 69.19 84 GLY A N 1
ATOM 679 C CA . GLY A 1 84 ? -16.569 10.707 -17.161 1.00 69.19 84 GLY A CA 1
ATOM 680 C C . GLY A 1 84 ? -17.601 11.820 -17.397 1.00 69.19 84 GLY A C 1
ATOM 681 O O . GLY A 1 84 ? -18.631 11.548 -18.005 1.00 69.19 84 GLY A O 1
ATOM 682 N N . LYS A 1 85 ? -17.340 13.060 -16.962 1.00 79.44 85 LYS A N 1
ATOM 683 C CA . LYS A 1 85 ? -18.246 14.211 -17.132 1.00 79.44 85 LYS A CA 1
ATOM 684 C C . LYS A 1 85 ? -17.726 15.258 -18.115 1.00 79.44 85 LYS A C 1
ATOM 686 O O . LYS A 1 85 ? -18.302 16.341 -18.204 1.00 79.44 85 LYS A O 1
ATOM 691 N N . CYS A 1 86 ? -16.644 14.968 -18.840 1.00 82.25 86 CYS A N 1
ATOM 692 C CA . CYS A 1 86 ? -16.129 15.924 -19.804 1.00 82.25 86 CYS A CA 1
ATOM 693 C C . CYS A 1 86 ? -17.086 16.064 -21.002 1.00 82.25 86 CYS A C 1
ATOM 695 O O . CYS A 1 86 ? -17.319 15.107 -21.740 1.00 82.25 86 CYS A O 1
ATOM 697 N N . SER A 1 87 ? -17.644 17.258 -21.211 1.00 86.00 87 SER A N 1
ATOM 698 C CA . SER A 1 87 ? -18.566 17.525 -22.327 1.00 86.00 87 SER A CA 1
ATOM 699 C C . SER A 1 87 ? -17.853 17.584 -23.682 1.00 86.00 87 SER A C 1
ATOM 701 O O . SER A 1 87 ? -18.490 17.438 -24.722 1.00 86.00 87 SER A O 1
ATOM 703 N N . LYS A 1 88 ? -16.524 17.739 -23.664 1.00 84.44 88 LYS A N 1
ATOM 704 C CA . LYS A 1 88 ? -15.644 17.829 -24.835 1.00 84.44 88 LYS A CA 1
ATOM 705 C C . LYS A 1 88 ? -14.998 16.497 -25.228 1.00 84.44 88 LYS A C 1
ATOM 707 O O . LYS A 1 88 ? -14.080 16.475 -26.031 1.00 84.44 88 LYS A O 1
ATOM 712 N N . LEU A 1 89 ? -15.497 15.363 -24.729 1.00 73.44 89 LEU A N 1
ATOM 713 C CA . LEU A 1 89 ? -14.975 14.033 -25.097 1.00 73.44 89 LEU A CA 1
ATOM 714 C C . LEU A 1 89 ? -15.085 13.700 -26.596 1.00 73.44 89 LEU A C 1
ATOM 716 O O . LEU A 1 89 ? -14.451 12.754 -27.058 1.00 73.44 89 LEU A O 1
ATOM 720 N N . LYS A 1 90 ? -15.919 14.435 -27.339 1.00 72.62 90 LYS A N 1
ATOM 721 C CA . LYS A 1 90 ? -16.077 14.306 -28.795 1.00 72.62 90 LYS A CA 1
ATOM 722 C C . LYS A 1 90 ? -15.340 15.394 -29.583 1.00 72.62 90 LYS A C 1
ATOM 724 O O . LYS A 1 90 ? -15.377 15.360 -30.805 1.00 72.62 90 LYS A O 1
ATOM 729 N N . ASP A 1 91 ? -14.736 16.359 -28.898 1.00 78.94 91 ASP A N 1
ATOM 730 C CA . ASP A 1 91 ? -14.025 17.473 -29.515 1.00 78.94 91 ASP A CA 1
ATOM 731 C C . ASP A 1 91 ? -12.585 17.040 -29.813 1.00 78.94 91 ASP A C 1
ATOM 733 O O . ASP A 1 91 ? -11.818 16.709 -28.907 1.00 78.94 91 ASP A O 1
ATOM 737 N N . GLU A 1 92 ? -12.244 16.963 -31.098 1.00 69.62 92 GLU A N 1
ATOM 738 C CA . GLU A 1 92 ? -10.973 16.401 -31.567 1.00 69.62 92 GLU A CA 1
ATOM 739 C C . GLU A 1 92 ? -9.769 17.231 -31.098 1.00 69.62 92 GLU A C 1
ATOM 741 O O . GLU A 1 92 ? -8.743 16.677 -30.693 1.00 69.62 92 GLU A O 1
ATOM 746 N N . GLU A 1 93 ? -9.921 18.557 -31.052 1.00 76.62 93 GLU A N 1
ATOM 747 C CA . GLU A 1 93 ? -8.891 19.463 -30.549 1.00 76.62 93 GLU A CA 1
ATOM 748 C C . GLU A 1 93 ? -8.660 19.251 -29.046 1.00 76.62 93 GLU A C 1
ATOM 750 O O . GLU A 1 93 ? -7.530 19.052 -28.604 1.00 76.62 93 GLU A O 1
ATOM 755 N N . HIS A 1 94 ? -9.715 19.207 -28.235 1.00 82.81 94 HIS A N 1
ATOM 756 C CA . HIS A 1 94 ? -9.621 18.934 -26.800 1.00 82.81 94 HIS A CA 1
ATOM 757 C C . HIS A 1 94 ? -8.950 17.584 -26.530 1.00 82.81 94 HIS A C 1
ATOM 759 O O . HIS A 1 94 ? -8.017 17.477 -25.735 1.00 82.81 94 HIS A O 1
ATOM 765 N N . CYS A 1 95 ? -9.371 16.547 -27.239 1.00 72.56 95 CYS A N 1
ATOM 766 C CA . CYS A 1 95 ? -8.824 15.206 -27.080 1.00 72.56 95 CYS A CA 1
ATOM 767 C C . CYS A 1 95 ? -7.358 15.071 -27.518 1.00 72.56 95 CYS A C 1
ATOM 769 O O . CYS A 1 95 ? -6.668 14.160 -27.062 1.00 72.56 95 CYS A O 1
ATOM 771 N N . THR A 1 96 ? -6.867 15.994 -28.344 1.00 71.94 96 THR A N 1
ATOM 772 C CA . THR A 1 96 ? -5.461 16.066 -28.754 1.00 71.94 96 THR A CA 1
ATOM 773 C C . THR A 1 96 ? -4.549 16.562 -27.628 1.00 71.94 96 THR A C 1
ATOM 775 O O . THR A 1 96 ? -3.399 16.139 -27.529 1.00 71.94 96 THR A O 1
ATOM 778 N N . PHE A 1 97 ? -5.046 17.440 -26.752 1.00 75.88 97 PHE A N 1
ATOM 779 C CA . PHE A 1 97 ? -4.221 18.103 -25.731 1.00 75.88 97 PHE A CA 1
ATOM 780 C C . PHE A 1 97 ? -4.497 17.637 -24.295 1.00 75.88 97 PHE A C 1
ATOM 782 O O . PHE A 1 97 ? -3.707 17.940 -23.391 1.00 75.88 97 PHE A O 1
ATOM 789 N N . PHE A 1 98 ? -5.589 16.894 -24.077 1.00 78.69 98 PHE A N 1
ATOM 790 C CA . PHE A 1 98 ? -6.046 16.492 -22.750 1.00 78.69 98 PHE A CA 1
ATOM 791 C C . PHE A 1 98 ? -6.191 14.971 -22.579 1.00 78.69 98 PHE A C 1
ATOM 793 O O . PHE A 1 98 ? -6.877 14.291 -23.340 1.00 78.69 98 PHE A O 1
ATOM 800 N N . ILE A 1 99 ? -5.598 14.443 -21.507 1.00 76.19 99 ILE A N 1
ATOM 801 C CA . ILE A 1 99 ? -5.737 13.059 -21.045 1.00 76.19 99 ILE A CA 1
ATOM 802 C C . ILE A 1 99 ? -6.958 12.978 -20.131 1.00 76.19 99 ILE A C 1
ATOM 804 O O . ILE A 1 99 ? -7.074 13.721 -19.154 1.00 76.19 99 ILE A O 1
ATOM 808 N N . HIS A 1 100 ? -7.861 12.046 -20.413 1.00 76.62 100 HIS A N 1
ATOM 809 C CA . HIS A 1 100 ? -8.958 11.721 -19.507 1.00 76.62 100 HIS A CA 1
ATOM 810 C C . HIS A 1 100 ? -8.561 10.524 -18.656 1.00 76.62 100 HIS A C 1
ATOM 812 O O . HIS A 1 100 ? -7.800 9.680 -19.108 1.00 76.62 100 HIS A O 1
ATOM 818 N N . PHE A 1 101 ? -9.075 10.431 -17.436 1.00 63.41 101 PHE A N 1
ATOM 819 C CA . PHE A 1 101 ? -8.846 9.280 -16.568 1.00 63.41 101 PHE A CA 1
ATOM 820 C C . PHE A 1 101 ? -10.179 8.601 -16.265 1.00 63.41 101 PHE A C 1
ATOM 822 O O . PHE A 1 101 ? -11.198 9.279 -16.091 1.00 63.41 101 PHE A O 1
ATOM 829 N N . ARG A 1 102 ? -10.179 7.268 -16.235 1.00 56.28 102 ARG A N 1
ATOM 830 C CA . ARG A 1 102 ? -11.301 6.451 -15.768 1.00 56.28 102 ARG A CA 1
ATOM 831 C C . ARG A 1 102 ? -10.742 5.279 -14.978 1.00 56.28 102 ARG A C 1
ATOM 833 O O . ARG A 1 102 ? -9.909 4.550 -15.511 1.00 56.28 102 ARG A O 1
ATOM 840 N N . ASP A 1 103 ? -11.206 5.115 -13.743 1.00 54.06 103 ASP A N 1
ATOM 841 C CA . ASP A 1 103 ? -10.734 4.064 -12.832 1.00 54.06 103 ASP A CA 1
ATOM 842 C C . ASP A 1 103 ? -9.192 4.099 -12.699 1.00 54.06 103 ASP A C 1
ATOM 844 O O . ASP A 1 103 ? -8.510 3.091 -12.875 1.00 54.06 103 ASP A O 1
ATOM 848 N N . ASP A 1 104 ? -8.649 5.312 -12.516 1.00 45.94 104 ASP A N 1
ATOM 849 C CA . ASP A 1 104 ? -7.216 5.638 -12.394 1.00 45.94 104 ASP A CA 1
ATOM 850 C C . ASP A 1 104 ? -6.321 5.257 -13.584 1.00 45.94 104 ASP A C 1
ATOM 852 O O . ASP A 1 104 ? -5.094 5.341 -13.516 1.00 45.94 104 ASP A O 1
ATOM 856 N N . LYS A 1 105 ? -6.924 4.920 -14.730 1.00 46.31 105 LYS A N 1
ATOM 857 C CA . LYS A 1 105 ? -6.207 4.664 -15.983 1.00 46.31 105 LYS A CA 1
ATOM 858 C C . LYS A 1 105 ? -6.405 5.806 -16.980 1.00 46.31 105 LYS A C 1
ATOM 860 O O . LYS A 1 105 ? -7.537 6.275 -17.143 1.00 46.31 105 LYS A O 1
ATOM 865 N N . PRO A 1 106 ? -5.343 6.250 -17.680 1.00 50.25 106 PRO A N 1
ATOM 866 C CA . PRO A 1 106 ? -5.478 7.226 -18.748 1.00 50.25 106 PRO A CA 1
ATOM 867 C C . PRO A 1 106 ? -6.281 6.618 -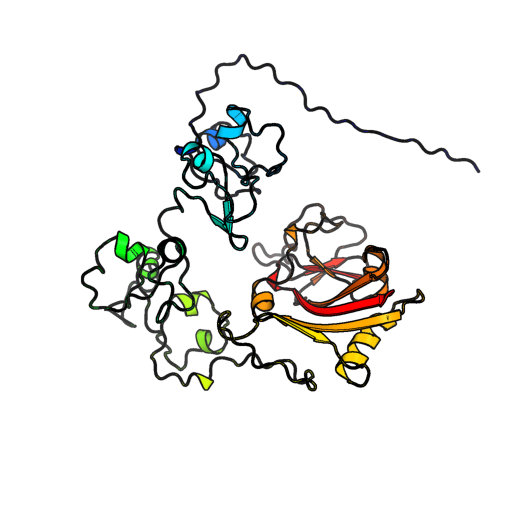19.905 1.00 50.25 106 PRO A C 1
ATOM 869 O O . PRO A 1 106 ? -5.916 5.602 -20.493 1.00 50.25 106 PRO A O 1
ATOM 872 N N . VAL A 1 107 ? -7.391 7.262 -20.230 1.00 59.34 107 VAL A N 1
ATOM 873 C CA . VAL A 1 107 ? -8.209 7.040 -21.414 1.00 59.34 107 VAL A CA 1
ATOM 874 C C . VAL A 1 107 ? -7.849 8.145 -22.405 1.00 59.34 107 VAL A C 1
ATOM 876 O O . VAL A 1 107 ? -8.418 9.236 -22.377 1.00 59.34 107 VAL A O 1
ATOM 879 N N . THR A 1 108 ? -6.870 7.898 -23.273 1.00 48.91 108 THR A N 1
ATOM 880 C CA . THR A 1 108 ? -6.691 8.738 -24.463 1.00 48.91 108 THR A CA 1
ATOM 881 C C . THR A 1 108 ? -7.771 8.344 -25.470 1.00 48.91 108 THR A C 1
ATOM 883 O O . THR A 1 108 ? -7.944 7.165 -25.783 1.00 48.91 108 THR A O 1
ATOM 886 N N . SER A 1 109 ? -8.576 9.303 -25.940 1.00 42.72 109 SER A N 1
ATOM 887 C CA . SER A 1 109 ? -9.670 9.010 -26.880 1.00 42.72 109 SER A CA 1
ATOM 888 C C . SER A 1 109 ? -9.188 8.803 -28.317 1.00 42.72 109 SER A C 1
ATOM 890 O O . SER A 1 109 ? -9.994 8.450 -29.171 1.00 42.72 109 SER A O 1
ATOM 892 N N . LEU A 1 110 ? -7.894 8.968 -28.586 1.00 36.38 110 LEU A N 1
ATOM 893 C CA . LEU A 1 110 ? -7.260 8.702 -29.869 1.00 36.38 110 LEU A CA 1
ATOM 894 C C . LEU A 1 110 ? -5.936 7.978 -29.586 1.00 36.38 110 LEU A C 1
ATOM 896 O O . LEU A 1 110 ? -5.052 8.505 -28.919 1.00 36.38 110 LEU A O 1
ATOM 900 N N . TYR A 1 111 ? -5.859 6.735 -30.065 1.00 32.41 111 TYR A N 1
ATOM 901 C CA . TYR A 1 111 ? -4.670 5.880 -30.128 1.00 32.41 111 TYR A CA 1
ATOM 902 C C . TYR A 1 111 ? -4.047 5.458 -28.783 1.00 32.41 111 TYR A C 1
ATOM 904 O O . TYR A 1 111 ? -3.076 6.018 -28.282 1.00 32.41 111 TYR A O 1
ATOM 912 N N . THR A 1 112 ? -4.539 4.337 -28.253 1.00 31.05 112 THR A N 1
ATOM 913 C CA . THR A 1 112 ? -3.643 3.364 -27.615 1.00 31.05 112 THR A CA 1
ATOM 914 C C . THR A 1 112 ? -2.655 2.860 -28.675 1.00 31.05 112 THR A C 1
ATOM 916 O O . THR A 1 112 ? -3.052 2.577 -29.807 1.00 31.05 112 THR A O 1
ATOM 919 N N . TYR A 1 113 ? -1.368 2.764 -28.334 1.00 28.47 113 TYR A N 1
ATOM 920 C CA . TYR A 1 113 ? -0.333 2.183 -29.198 1.00 28.47 113 TYR A CA 1
ATOM 921 C C . TYR A 1 113 ? -0.789 0.839 -29.808 1.00 28.47 113 TYR A C 1
ATOM 923 O O . TYR A 1 113 ? -1.421 0.029 -29.116 1.00 28.47 113 TYR A O 1
ATOM 931 N N . PRO A 1 114 ? -0.431 0.535 -31.069 1.00 33.91 114 PRO A N 1
ATOM 932 C CA . PRO A 1 114 ? -0.755 -0.743 -31.681 1.00 33.91 114 PRO A CA 1
ATOM 933 C C . PRO A 1 114 ? -0.013 -1.892 -30.984 1.00 33.91 114 PRO A C 1
ATOM 935 O O . PRO A 1 114 ? 1.174 -2.122 -31.205 1.00 33.91 114 PRO A O 1
ATOM 938 N N . GLY A 1 115 ? -0.744 -2.682 -30.190 1.00 43.12 115 GLY A N 1
ATOM 939 C CA . GLY A 1 115 ? -0.477 -4.122 -30.119 1.00 43.12 115 GLY A CA 1
ATOM 940 C C . GLY A 1 115 ? -0.398 -4.808 -28.756 1.00 43.12 115 GLY A C 1
ATOM 941 O O . GLY A 1 115 ? -0.190 -6.021 -28.757 1.00 43.12 115 GLY A O 1
ATOM 942 N N . ALA A 1 116 ? -0.588 -4.134 -27.621 1.00 44.38 116 ALA A N 1
ATOM 943 C CA . ALA A 1 116 ? -0.641 -4.820 -26.323 1.00 44.38 116 ALA A CA 1
ATOM 944 C C . ALA A 1 116 ? -1.841 -4.351 -25.494 1.00 44.38 116 ALA A C 1
ATOM 946 O O . ALA A 1 116 ? -1.723 -3.534 -24.592 1.00 44.38 116 ALA A O 1
ATOM 947 N N . LYS A 1 117 ? -3.019 -4.869 -25.843 1.00 61.88 117 LYS A N 1
ATOM 948 C CA . LYS A 1 117 ? -4.171 -4.882 -24.938 1.00 61.88 117 LYS A CA 1
ATOM 949 C C . LYS A 1 117 ? -3.968 -5.995 -23.907 1.00 61.88 117 LYS A C 1
ATOM 951 O O . LYS A 1 117 ? -3.573 -7.098 -24.299 1.00 61.88 117 LYS A O 1
ATOM 956 N N . ASP A 1 118 ? -4.281 -5.724 -22.645 1.00 57.28 118 ASP A N 1
ATOM 957 C CA . ASP A 1 118 ? -4.230 -6.719 -21.567 1.00 57.28 118 ASP A CA 1
ATOM 958 C C . ASP A 1 118 ? -5.234 -7.852 -21.818 1.00 57.28 118 ASP A C 1
ATOM 960 O O . ASP A 1 118 ? -6.250 -7.661 -22.487 1.00 57.28 118 ASP A O 1
ATOM 964 N N . ILE A 1 119 ? -5.001 -9.051 -21.279 1.00 53.16 119 ILE A N 1
ATOM 965 C CA . ILE A 1 119 ? -6.012 -10.117 -21.342 1.00 53.16 119 ILE A CA 1
ATOM 966 C C . ILE A 1 119 ? -7.110 -9.812 -20.323 1.00 53.16 119 ILE A C 1
ATOM 968 O O . ILE A 1 119 ? -6.839 -9.570 -19.149 1.00 53.16 119 ILE A O 1
ATOM 972 N N . CYS A 1 120 ? -8.372 -9.842 -20.753 1.00 55.59 120 CYS A N 1
ATOM 973 C CA . CYS A 1 120 ? -9.494 -9.771 -19.828 1.00 55.59 120 CYS A CA 1
ATOM 974 C C . CYS A 1 120 ? -9.444 -10.974 -18.873 1.00 55.59 120 CYS A C 1
ATOM 976 O O . CYS A 1 120 ? -9.468 -12.118 -19.315 1.00 55.59 120 CYS A O 1
ATOM 978 N N . ILE A 1 121 ? -9.465 -10.735 -17.562 1.00 45.44 121 ILE A N 1
ATOM 979 C CA . ILE A 1 121 ? -9.463 -11.803 -16.543 1.00 45.44 121 ILE A CA 1
ATOM 980 C C . ILE A 1 121 ? -10.652 -12.768 -16.733 1.00 45.44 121 ILE A C 1
ATOM 982 O O . ILE A 1 121 ? -10.544 -13.967 -16.492 1.00 45.44 121 ILE A O 1
ATOM 986 N N . SER A 1 122 ? -11.780 -12.275 -17.255 1.00 50.69 122 SER A N 1
ATOM 987 C CA . SER A 1 122 ? -12.953 -13.083 -17.615 1.00 50.69 122 SER A CA 1
ATOM 988 C C . SER A 1 122 ? -13.017 -13.426 -19.108 1.00 50.69 122 SER A C 1
ATOM 990 O O . SER A 1 122 ? -14.110 -13.634 -19.626 1.00 50.69 122 SER A O 1
ATOM 992 N N . ALA A 1 123 ? -11.893 -13.472 -19.830 1.00 58.12 123 ALA A N 1
ATOM 993 C CA . ALA A 1 123 ? -11.834 -13.551 -21.295 1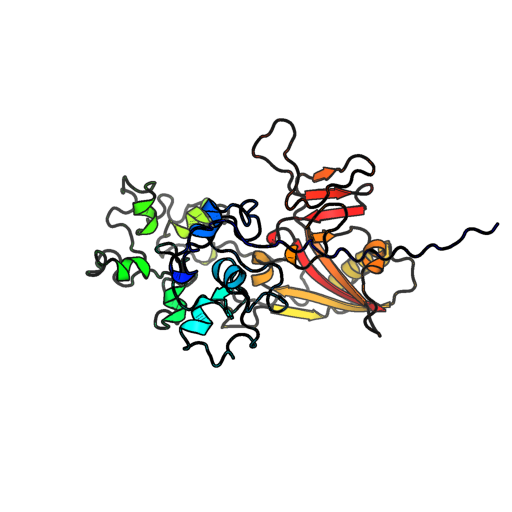.00 58.12 123 ALA A CA 1
ATOM 994 C C . ALA A 1 123 ? -12.710 -14.644 -21.944 1.00 58.12 123 ALA A C 1
ATOM 996 O O . ALA A 1 123 ? -13.149 -14.452 -23.075 1.00 58.12 123 ALA A O 1
ATOM 997 N N . LEU A 1 124 ? -12.994 -15.751 -21.243 1.00 50.38 124 LEU A N 1
ATOM 998 C CA . LEU A 1 124 ? -13.869 -16.841 -21.710 1.00 50.38 124 LEU A CA 1
ATOM 999 C C . LEU A 1 124 ? -15.374 -16.550 -21.567 1.00 50.38 124 LEU A C 1
ATOM 1001 O O . LEU A 1 124 ? -16.176 -17.072 -22.337 1.00 50.38 124 LEU A O 1
ATOM 1005 N N . LYS A 1 125 ? -15.776 -15.748 -20.573 1.00 60.19 125 LYS A N 1
ATOM 1006 C CA . LYS A 1 125 ? -17.186 -15.500 -20.202 1.00 60.19 125 LYS A CA 1
ATOM 1007 C C . LYS A 1 125 ? -17.484 -14.016 -19.949 1.00 60.19 125 LYS A C 1
ATOM 1009 O O . LYS A 1 125 ? -18.403 -13.681 -19.208 1.00 60.19 125 LYS A O 1
ATOM 1014 N N . CYS A 1 126 ? -16.698 -13.110 -20.528 1.00 54.12 126 CYS A N 1
ATOM 1015 C CA . CYS A 1 126 ? -16.821 -11.687 -20.242 1.00 54.12 126 CYS A CA 1
ATOM 1016 C C . CYS A 1 126 ? -18.147 -11.141 -20.779 1.00 54.12 126 CYS A C 1
ATOM 1018 O O . CYS A 1 126 ? -18.349 -11.051 -21.988 1.00 54.12 126 CYS A O 1
ATOM 1020 N N . VAL A 1 127 ? -19.026 -10.703 -19.879 1.00 63.59 127 VAL A N 1
ATOM 1021 C CA . VAL A 1 127 ? -20.307 -10.064 -20.229 1.00 63.59 127 VAL A CA 1
ATOM 1022 C C . VAL A 1 127 ? -20.129 -8.695 -20.901 1.00 63.59 127 VAL A C 1
ATOM 1024 O O . VAL A 1 127 ? -21.058 -8.181 -21.514 1.00 63.59 127 VAL A O 1
ATOM 1027 N N . LYS A 1 128 ? -18.925 -8.109 -20.822 1.00 56.97 128 LYS A N 1
ATOM 1028 C CA . LYS A 1 128 ? -18.566 -6.817 -21.428 1.00 56.97 128 LYS A CA 1
ATOM 1029 C C . LYS A 1 128 ? -17.901 -6.958 -22.803 1.00 56.97 128 LYS A C 1
ATOM 1031 O O . LYS A 1 128 ? -17.467 -5.952 -23.356 1.00 56.97 128 LYS A O 1
ATOM 1036 N N . SER A 1 129 ? -17.838 -8.158 -23.389 1.00 66.62 129 SER A N 1
ATOM 1037 C CA . SER A 1 129 ? -17.205 -8.370 -24.704 1.00 66.62 129 SER A CA 1
ATOM 1038 C C . SER A 1 129 ? -17.923 -7.663 -25.866 1.00 66.62 129 SER A C 1
ATOM 1040 O O . SER A 1 129 ? -17.377 -7.569 -26.959 1.00 66.62 129 SER A O 1
ATOM 1042 N N . SER A 1 130 ? -19.144 -7.161 -25.652 1.00 66.50 130 SER A N 1
ATOM 1043 C CA . SER A 1 130 ? -19.882 -6.307 -26.596 1.00 66.50 130 SER A CA 1
ATOM 1044 C C . SER A 1 130 ? -19.643 -4.804 -26.380 1.00 66.50 130 SER A C 1
ATOM 1046 O O . SER A 1 130 ? -20.019 -3.988 -27.221 1.00 66.50 130 SER A O 1
ATOM 1048 N N . ASN A 1 131 ? -19.014 -4.405 -25.269 1.00 63.84 131 ASN A N 1
ATOM 1049 C CA . ASN A 1 131 ? -18.735 -3.008 -24.959 1.00 63.84 131 ASN A CA 1
ATOM 1050 C C . ASN A 1 131 ? -17.470 -2.551 -25.703 1.00 63.84 131 ASN A C 1
ATOM 1052 O O . ASN A 1 131 ? -16.366 -3.012 -25.412 1.00 63.84 131 ASN A O 1
ATOM 1056 N N . ARG A 1 132 ? -17.621 -1.609 -26.646 1.00 52.22 132 ARG A N 1
ATOM 1057 C CA . ARG A 1 132 ? -16.510 -1.128 -27.491 1.00 52.22 132 ARG A CA 1
ATOM 1058 C C . ARG A 1 132 ? -15.335 -0.552 -26.695 1.00 52.22 132 ARG A C 1
ATOM 1060 O O . ARG A 1 132 ? -14.199 -0.728 -27.114 1.00 52.22 132 ARG A O 1
ATOM 1067 N N . TYR A 1 133 ? -15.588 0.086 -25.553 1.00 45.69 133 TYR A N 1
ATOM 1068 C CA . TYR A 1 133 ? -14.536 0.657 -24.707 1.00 45.69 133 TYR A CA 1
ATOM 1069 C C . TYR A 1 133 ? -13.771 -0.430 -23.949 1.00 45.69 133 TYR A C 1
ATOM 1071 O O . TYR A 1 133 ? -12.547 -0.419 -23.911 1.00 45.69 133 TYR A O 1
ATOM 1079 N N . HIS A 1 134 ? -14.481 -1.431 -23.424 1.00 60.06 134 HIS A N 1
ATOM 1080 C CA . HIS A 1 134 ? -13.860 -2.609 -22.808 1.00 60.06 134 HIS A CA 1
ATOM 1081 C C . HIS A 1 134 ? -12.989 -3.377 -23.812 1.00 60.06 134 HIS A C 1
ATOM 1083 O O . HIS A 1 134 ? -11.852 -3.742 -23.521 1.00 60.06 134 HIS A O 1
ATOM 1089 N N . MET A 1 135 ? -13.493 -3.543 -25.035 1.00 66.75 135 MET A N 1
ATOM 1090 C CA . MET A 1 135 ? -12.770 -4.160 -26.147 1.00 66.75 135 MET A CA 1
ATOM 1091 C C . MET A 1 135 ? -11.593 -3.312 -26.659 1.00 66.75 135 MET A C 1
ATOM 1093 O O . MET A 1 135 ? -10.712 -3.840 -27.338 1.00 66.75 135 MET A O 1
ATOM 1097 N N . ALA A 1 136 ? -11.540 -2.013 -26.348 1.00 62.78 136 ALA A N 1
ATOM 1098 C CA . ALA A 1 136 ? -10.399 -1.157 -26.666 1.00 62.78 136 ALA A CA 1
ATOM 1099 C C . ALA A 1 136 ? -9.221 -1.383 -25.704 1.00 62.78 136 ALA A C 1
ATOM 1101 O O . ALA A 1 136 ? -8.076 -1.288 -26.134 1.00 62.78 136 ALA A O 1
ATOM 1102 N N . SER A 1 137 ? -9.492 -1.751 -24.448 1.00 60.50 137 SER A N 1
ATOM 1103 C CA . SER A 1 137 ? -8.466 -1.952 -23.414 1.00 60.50 137 SER A CA 1
ATOM 1104 C C . SER A 1 137 ? -8.058 -3.415 -23.216 1.00 60.50 137 SER A C 1
ATOM 1106 O O . SER A 1 137 ? -6.932 -3.672 -22.801 1.00 60.50 137 SER A O 1
ATOM 1108 N N . TYR A 1 138 ? -8.939 -4.373 -23.534 1.00 65.62 138 TYR A N 1
ATOM 1109 C CA . TYR A 1 138 ? -8.723 -5.788 -23.224 1.00 65.62 138 TYR A CA 1
ATOM 1110 C C . TYR A 1 138 ? -8.934 -6.732 -24.413 1.00 65.62 138 TYR A C 1
ATOM 1112 O O . TYR A 1 138 ? -9.790 -6.508 -25.272 1.00 65.62 138 TYR A O 1
ATOM 1120 N N . ARG A 1 139 ? -8.196 -7.848 -24.418 1.00 74.69 139 ARG A N 1
ATOM 1121 C CA . ARG A 1 139 ? -8.376 -8.987 -25.331 1.00 74.69 139 ARG A CA 1
ATOM 1122 C C . ARG A 1 139 ? -9.138 -10.112 -24.666 1.00 74.69 139 ARG A C 1
ATOM 1124 O O . ARG A 1 139 ? -9.008 -10.352 -23.469 1.00 74.69 139 ARG A O 1
ATOM 1131 N N . HIS A 1 140 ? -9.910 -10.825 -25.468 1.00 77.88 140 HIS A N 1
ATOM 1132 C CA . HIS A 1 140 ? -10.722 -11.957 -25.029 1.00 77.88 140 HIS A CA 1
ATOM 1133 C C . HIS A 1 140 ? -10.247 -13.242 -25.690 1.00 77.88 140 HIS A C 1
ATOM 1135 O O . HIS A 1 140 ? -9.452 -13.199 -26.620 1.00 77.88 140 HIS A O 1
ATOM 1141 N N . ILE A 1 141 ? -10.724 -14.397 -25.242 1.00 77.12 141 ILE A N 1
ATOM 1142 C CA . ILE A 1 141 ? -10.464 -15.647 -25.954 1.00 77.12 141 ILE A CA 1
ATOM 1143 C C . ILE A 1 141 ? -11.535 -15.776 -27.030 1.00 77.12 141 ILE A C 1
ATOM 1145 O O . ILE A 1 141 ? -12.722 -15.586 -26.758 1.00 77.12 141 ILE A O 1
ATOM 1149 N N . CYS A 1 142 ? -11.115 -16.039 -28.266 1.00 80.81 142 CYS A N 1
ATOM 1150 C CA . CYS A 1 142 ? -12.044 -16.227 -29.369 1.00 80.81 142 CYS A CA 1
ATOM 1151 C C . CYS A 1 142 ? -12.950 -17.432 -29.082 1.00 80.81 142 CYS A C 1
ATOM 1153 O O . CYS A 1 142 ? -12.454 -18.527 -28.807 1.00 80.81 142 CYS A O 1
ATOM 1155 N N . ARG A 1 143 ? -14.274 -17.238 -29.153 1.00 76.81 143 ARG A N 1
ATOM 1156 C CA . ARG A 1 143 ? -15.260 -18.302 -28.888 1.00 76.81 143 ARG A CA 1
ATOM 1157 C C . ARG A 1 143 ? -15.193 -19.431 -29.910 1.00 76.81 143 ARG A C 1
ATOM 1159 O O . ARG A 1 143 ? -15.408 -20.581 -29.550 1.00 76.81 143 ARG A O 1
ATOM 1166 N N . ASP A 1 144 ? -14.823 -19.102 -31.143 1.00 76.50 144 ASP A N 1
ATOM 1167 C CA . ASP A 1 144 ? -14.652 -20.078 -32.221 1.00 76.50 144 ASP A CA 1
ATOM 1168 C C . ASP A 1 144 ? -13.321 -20.846 -32.104 1.00 76.50 144 ASP A C 1
ATOM 1170 O O . ASP A 1 144 ? -13.039 -21.750 -32.894 1.00 76.50 144 ASP A O 1
ATOM 1174 N N . GLY A 1 145 ? -12.491 -20.494 -31.113 1.00 80.38 145 GLY A N 1
ATOM 1175 C CA . GLY A 1 145 ? -11.269 -21.206 -30.768 1.00 80.38 145 GLY A CA 1
ATOM 1176 C C . GLY A 1 145 ? -10.312 -21.339 -31.949 1.00 80.38 145 GLY A C 1
ATOM 1177 O O . GLY A 1 145 ? -10.051 -20.379 -32.670 1.00 80.38 145 GLY A O 1
ATOM 1178 N N . GLU A 1 146 ? -9.773 -22.541 -32.148 1.00 75.00 146 GLU A N 1
ATOM 1179 C CA . GLU A 1 146 ? -8.844 -22.838 -33.248 1.00 75.00 146 GLU A CA 1
ATOM 1180 C C . GLU A 1 146 ? -9.501 -22.811 -34.641 1.00 75.00 146 GLU A C 1
ATOM 1182 O O . GLU A 1 146 ? -8.798 -22.684 -35.642 1.00 75.00 146 GLU A O 1
ATOM 1187 N N . ASN A 1 147 ? -10.837 -22.852 -34.708 1.00 79.31 147 ASN A N 1
ATOM 1188 C CA . ASN A 1 147 ? -11.613 -22.870 -35.951 1.00 79.31 147 ASN A CA 1
ATOM 1189 C C . ASN A 1 147 ? -12.109 -21.480 -36.380 1.00 79.31 147 ASN A C 1
ATOM 1191 O O . ASN A 1 147 ? -12.884 -21.365 -37.334 1.00 79.31 147 ASN A O 1
ATOM 1195 N N . CYS A 1 148 ? -11.688 -20.411 -35.696 1.00 83.19 148 CYS A N 1
ATOM 1196 C CA . CYS A 1 148 ? -12.117 -19.063 -36.043 1.00 83.19 148 CYS A CA 1
ATOM 1197 C C . CYS A 1 148 ? -11.676 -18.685 -37.463 1.00 83.19 148 CYS A C 1
ATOM 1199 O O . CYS A 1 148 ? -10.484 -18.521 -37.747 1.00 83.19 148 CYS A O 1
ATOM 1201 N N . LYS A 1 149 ? -12.649 -18.459 -38.352 1.00 87.00 149 LYS A N 1
ATOM 1202 C CA . LYS A 1 149 ? -12.401 -18.009 -39.733 1.00 87.00 149 LYS A CA 1
ATOM 1203 C C . LYS A 1 149 ? -11.774 -16.611 -39.787 1.00 87.00 149 LYS A C 1
ATOM 1205 O O . LYS A 1 149 ? -11.083 -16.290 -40.746 1.00 87.00 149 LYS A O 1
ATOM 1210 N N . ALA A 1 150 ? -11.971 -15.803 -38.741 1.00 86.38 150 ALA A N 1
ATOM 1211 C CA . ALA A 1 150 ? -11.371 -14.479 -38.596 1.00 86.38 150 ALA A CA 1
ATOM 1212 C C . ALA A 1 150 ? -9.980 -14.508 -37.932 1.00 86.38 150 ALA A C 1
ATOM 1214 O O . ALA A 1 150 ? -9.380 -13.455 -37.734 1.00 86.38 150 ALA A O 1
ATOM 1215 N N . SER A 1 151 ? -9.423 -15.685 -37.623 1.00 79.31 151 SER A N 1
ATOM 1216 C CA . SER A 1 151 ? -8.111 -15.808 -36.966 1.00 79.31 151 SER A CA 1
ATOM 1217 C C . SER A 1 151 ? -6.944 -15.239 -37.775 1.00 79.31 151 SER A C 1
ATOM 1219 O O . SER A 1 151 ? -5.888 -14.986 -37.201 1.00 79.31 151 SER A O 1
ATOM 1221 N N . SER A 1 152 ? -7.099 -15.012 -39.083 1.00 80.44 152 SER A N 1
ATOM 1222 C CA . SER A 1 152 ? -6.120 -14.323 -39.933 1.00 80.44 152 SER A CA 1
ATOM 1223 C C . SER A 1 152 ? -6.290 -12.797 -39.946 1.00 80.44 152 SER A C 1
ATOM 1225 O O . SER A 1 152 ? -5.302 -12.098 -40.183 1.00 80.44 152 SER A O 1
ATOM 1227 N N . ASN A 1 153 ? -7.484 -12.281 -39.626 1.00 86.81 153 ASN A N 1
ATOM 1228 C CA . ASN A 1 153 ? -7.829 -10.859 -39.652 1.00 86.81 153 ASN A CA 1
ATOM 1229 C C . ASN A 1 153 ? -7.135 -10.095 -38.508 1.00 86.81 153 ASN A C 1
ATOM 1231 O O . ASN A 1 153 ? -7.200 -10.485 -37.340 1.00 86.81 153 ASN A O 1
ATOM 1235 N N . GLN A 1 154 ? -6.462 -8.991 -38.842 1.00 81.50 154 GLN A N 1
ATOM 1236 C CA . GLN A 1 154 ? -5.641 -8.249 -37.886 1.00 81.50 154 GLN A CA 1
ATOM 1237 C C . GLN A 1 154 ? -6.463 -7.515 -36.818 1.00 81.50 154 GLN A C 1
ATOM 1239 O O . GLN A 1 154 ? -6.071 -7.511 -35.651 1.00 81.50 154 GLN A O 1
ATOM 1244 N N . GLU A 1 155 ? -7.612 -6.942 -37.174 1.00 79.06 155 GLU A N 1
ATOM 1245 C CA . GLU A 1 155 ? -8.513 -6.301 -36.208 1.00 79.06 155 GLU A CA 1
ATOM 1246 C C . GLU A 1 155 ? -9.054 -7.323 -35.210 1.00 79.06 155 GLU A C 1
ATOM 1248 O O . GLU A 1 155 ? -9.065 -7.085 -34.002 1.00 79.06 155 GLU A O 1
ATOM 1253 N N . HIS A 1 156 ? -9.415 -8.509 -35.701 1.00 85.19 156 HIS A N 1
ATOM 1254 C CA . HIS A 1 156 ? -9.863 -9.608 -34.861 1.00 85.19 156 HIS A CA 1
ATOM 1255 C C . HIS A 1 156 ? -8.746 -10.096 -33.924 1.00 85.19 156 HIS A C 1
ATOM 1257 O O . HIS A 1 156 ? -8.972 -10.229 -32.722 1.00 85.19 156 HIS A O 1
ATOM 1263 N N . LYS A 1 157 ? -7.511 -10.273 -34.417 1.00 80.25 157 LYS A N 1
ATOM 1264 C CA . LYS A 1 157 ? -6.344 -10.603 -33.572 1.00 80.25 157 LYS A CA 1
ATOM 1265 C C . LYS A 1 157 ? -6.093 -9.548 -32.497 1.00 80.25 157 LYS A C 1
ATOM 1267 O O . LYS A 1 157 ? -5.767 -9.897 -31.367 1.00 80.25 157 LYS A O 1
ATOM 1272 N N . ASN A 1 158 ? -6.296 -8.269 -32.804 1.00 77.75 158 ASN A N 1
ATOM 1273 C CA . ASN A 1 158 ? -6.137 -7.189 -31.829 1.00 77.75 158 ASN A CA 1
ATOM 1274 C C . ASN A 1 158 ? -7.183 -7.241 -30.703 1.00 77.75 158 ASN A C 1
ATOM 1276 O O . ASN A 1 158 ? -7.005 -6.589 -29.677 1.00 77.75 158 ASN A O 1
ATOM 1280 N N . LEU A 1 159 ? -8.275 -7.984 -30.882 1.00 79.56 159 LEU A N 1
ATOM 1281 C CA . LEU A 1 159 ? -9.386 -8.097 -29.936 1.00 79.56 159 LEU A CA 1
ATOM 1282 C C . LEU A 1 159 ? -9.449 -9.469 -29.257 1.00 79.56 159 LEU A C 1
ATOM 1284 O O . LEU A 1 159 ? -9.929 -9.572 -28.128 1.00 79.56 159 LEU A O 1
ATOM 1288 N N . PHE A 1 160 ? -8.940 -10.509 -29.918 1.00 81.12 160 PHE A N 1
ATOM 1289 C CA . PHE A 1 160 ? -9.094 -11.890 -29.486 1.00 81.12 160 PHE A CA 1
ATOM 1290 C C . PHE A 1 160 ? -7.787 -12.689 -29.562 1.00 81.12 160 PHE A C 1
ATOM 1292 O O . PHE A 1 160 ? -6.954 -12.511 -30.453 1.00 81.12 160 PHE A O 1
ATOM 1299 N N . LEU A 1 161 ? -7.611 -13.587 -28.600 1.00 79.62 161 LEU A N 1
ATOM 1300 C CA . LEU A 1 161 ? -6.566 -14.598 -28.524 1.00 79.62 161 LEU A CA 1
ATOM 1301 C C . LEU A 1 161 ? -7.137 -15.947 -28.945 1.00 79.62 161 LEU A C 1
ATOM 1303 O O . LEU A 1 161 ? -8.276 -16.277 -28.613 1.00 79.62 161 LEU A O 1
ATOM 1307 N N . HIS A 1 162 ? -6.333 -16.728 -29.660 1.00 82.19 162 HIS A N 1
ATOM 1308 C CA . HIS A 1 162 ? -6.745 -18.032 -30.176 1.00 82.19 162 HIS A CA 1
ATOM 1309 C C . HIS A 1 162 ? -5.937 -19.144 -29.510 1.00 82.19 162 HIS A C 1
ATOM 1311 O O . HIS A 1 162 ? -4.740 -18.972 -29.284 1.00 82.19 162 HIS A O 1
ATOM 1317 N N . PRO A 1 163 ? -6.527 -20.313 -29.236 1.00 79.81 163 PRO A N 1
ATOM 1318 C CA . PRO A 1 163 ? -5.742 -21.505 -28.961 1.00 79.81 163 PRO A CA 1
ATOM 1319 C C . PRO A 1 163 ? -4.816 -21.799 -30.147 1.00 79.81 163 PRO A C 1
ATOM 1321 O O . PRO A 1 163 ? -5.227 -21.732 -31.307 1.00 79.81 163 PRO A O 1
ATOM 1324 N N . CYS A 1 164 ? -3.551 -22.112 -29.883 1.00 80.81 164 CYS A N 1
ATOM 1325 C CA . CYS A 1 164 ? -2.651 -22.546 -30.939 1.00 80.81 164 CYS A CA 1
ATOM 1326 C C . CYS A 1 164 ? -3.104 -23.910 -31.480 1.00 80.81 164 CYS A C 1
ATOM 1328 O O . CYS A 1 164 ? -3.139 -24.879 -30.721 1.00 80.81 164 CYS A O 1
ATOM 1330 N N . ARG A 1 165 ? -3.326 -24.018 -32.799 1.00 79.31 165 ARG A N 1
ATOM 1331 C CA . ARG A 1 165 ? -3.668 -25.287 -33.482 1.00 79.31 165 ARG A CA 1
ATOM 1332 C C . ARG A 1 165 ? -2.672 -26.425 -33.225 1.00 79.31 165 ARG A C 1
ATOM 1334 O O . ARG A 1 165 ? -3.018 -27.596 -33.284 1.00 79.31 165 ARG A O 1
ATOM 1341 N N . HIS A 1 166 ? -1.419 -26.070 -32.937 1.00 77.69 166 HIS A N 1
ATOM 1342 C CA . HIS A 1 166 ? -0.332 -27.019 -32.678 1.00 77.69 166 HIS A CA 1
ATOM 1343 C C . HIS A 1 166 ? -0.212 -27.400 -31.197 1.00 77.69 166 HIS A C 1
ATOM 1345 O O . HIS A 1 166 ? 0.614 -28.239 -30.848 1.00 77.69 166 HIS A O 1
ATOM 1351 N N . LYS A 1 167 ? -1.029 -26.801 -30.318 1.00 78.50 167 LYS A N 1
ATOM 1352 C CA . LYS A 1 167 ? -1.153 -27.140 -28.893 1.00 78.50 167 LYS A CA 1
ATOM 1353 C C . LYS A 1 167 ? 0.224 -27.264 -28.212 1.00 78.50 167 LYS A C 1
ATOM 1355 O O . LYS A 1 167 ? 1.106 -26.426 -28.424 1.00 78.50 167 LYS A O 1
ATOM 1360 N N . GLY A 1 168 ? 0.430 -28.310 -27.411 1.00 69.25 168 GLY A N 1
ATOM 1361 C CA . GLY A 1 168 ? 1.697 -28.579 -26.724 1.00 69.25 168 GLY A CA 1
ATOM 1362 C C . GLY A 1 168 ? 2.883 -28.869 -27.657 1.00 69.25 168 GLY A C 1
ATOM 1363 O O . GLY A 1 168 ? 4.019 -28.787 -27.201 1.00 69.25 168 GLY A O 1
ATOM 1364 N N . GLN A 1 169 ? 2.634 -29.128 -28.947 1.00 75.69 169 GLN A N 1
ATOM 1365 C CA . GLN A 1 169 ? 3.633 -29.456 -29.976 1.00 75.69 169 GLN A CA 1
ATOM 1366 C C . GLN A 1 169 ? 4.085 -28.234 -30.798 1.00 75.69 169 GLN A C 1
ATOM 1368 O O . GLN A 1 169 ? 4.826 -28.357 -31.776 1.00 75.69 169 GLN A O 1
ATOM 1373 N N . CYS A 1 170 ? 3.636 -27.026 -30.443 1.00 79.44 170 CYS A N 1
ATOM 1374 C CA . CYS A 1 170 ? 4.026 -25.823 -31.164 1.00 79.44 170 CYS A CA 1
ATOM 1375 C C . CYS A 1 170 ? 5.505 -25.468 -30.924 1.00 79.44 170 CYS A C 1
ATOM 1377 O O . CYS A 1 170 ? 5.883 -24.999 -29.853 1.00 79.44 170 CYS A O 1
ATOM 1379 N N . ARG A 1 171 ? 6.338 -25.580 -31.967 1.00 83.00 171 ARG A N 1
ATOM 1380 C CA . ARG A 1 171 ? 7.764 -25.189 -31.922 1.00 83.00 171 ARG A CA 1
ATOM 1381 C C . ARG A 1 171 ? 7.991 -23.687 -31.672 1.00 83.00 171 ARG A C 1
ATOM 1383 O O . ARG A 1 171 ? 9.084 -23.291 -31.287 1.00 83.00 171 ARG A O 1
ATOM 1390 N N . ASN A 1 172 ? 6.952 -22.861 -31.833 1.00 79.94 172 ASN A N 1
ATOM 1391 C CA . ASN A 1 172 ? 7.006 -21.402 -31.688 1.00 79.94 172 ASN A CA 1
ATOM 1392 C C . ASN A 1 172 ? 6.497 -20.893 -30.326 1.00 79.94 172 ASN A C 1
ATOM 1394 O O . ASN A 1 172 ? 6.278 -19.693 -30.176 1.00 79.94 172 ASN A O 1
ATOM 1398 N N . GLN A 1 173 ? 6.339 -21.760 -29.316 1.00 71.06 173 GLN A N 1
ATOM 1399 C CA . GLN A 1 173 ? 5.862 -21.388 -27.969 1.00 71.06 173 GLN A CA 1
ATOM 1400 C C . GLN A 1 173 ? 6.666 -20.274 -27.284 1.00 71.06 173 GLN A C 1
ATOM 1402 O O . GLN A 1 173 ? 6.140 -19.606 -26.404 1.00 71.06 173 GLN A O 1
ATOM 1407 N N . LYS A 1 174 ? 7.923 -20.051 -27.684 1.00 68.31 174 LYS A N 1
ATOM 1408 C CA . LYS A 1 174 ? 8.789 -18.987 -27.144 1.00 68.31 174 LYS A CA 1
ATOM 1409 C C . LYS A 1 174 ? 8.885 -17.753 -28.053 1.00 68.31 174 LYS A C 1
ATOM 1411 O O . LYS A 1 174 ? 9.514 -16.763 -27.693 1.00 68.31 174 LYS A O 1
ATOM 1416 N N . GLY A 1 175 ? 8.290 -17.795 -29.247 1.00 75.69 175 GLY A N 1
ATOM 1417 C CA . GLY A 1 175 ? 8.385 -16.716 -30.226 1.00 75.69 175 GLY A CA 1
ATOM 1418 C C . GLY A 1 175 ? 7.491 -15.535 -29.854 1.00 75.69 175 GLY A C 1
ATOM 1419 O O . GLY A 1 175 ? 6.273 -15.684 -29.817 1.00 75.69 175 GLY A O 1
ATOM 1420 N N . LYS A 1 176 ? 8.069 -14.342 -29.651 1.00 66.88 176 LYS A N 1
ATOM 1421 C CA . LYS A 1 176 ? 7.347 -13.123 -29.220 1.00 66.88 176 LYS A CA 1
ATOM 1422 C C . LYS A 1 176 ? 6.110 -12.791 -30.074 1.00 66.88 176 LYS A C 1
ATOM 1424 O O . LYS A 1 176 ? 5.063 -12.439 -29.538 1.00 66.88 176 LYS A O 1
ATOM 1429 N N . ALA A 1 177 ? 6.203 -12.934 -31.397 1.00 72.25 177 ALA A N 1
ATOM 1430 C CA . ALA A 1 177 ? 5.079 -12.687 -32.309 1.00 72.25 177 ALA A CA 1
ATOM 1431 C C . ALA A 1 177 ? 3.969 -13.750 -32.201 1.00 72.25 177 ALA A C 1
ATOM 1433 O O . ALA A 1 177 ? 2.792 -13.460 -32.424 1.00 72.25 177 ALA A O 1
ATOM 1434 N N . HIS A 1 178 ? 4.346 -14.978 -31.846 1.00 78.56 178 HIS A N 1
ATOM 1435 C CA . HIS A 1 178 ? 3.441 -16.114 -31.717 1.00 78.56 178 HIS A CA 1
ATOM 1436 C C . HIS A 1 178 ? 2.687 -16.070 -30.386 1.00 78.56 178 HIS A C 1
ATOM 1438 O O . HIS A 1 178 ? 1.460 -16.090 -30.382 1.00 78.56 178 HIS A O 1
ATOM 1444 N N . ILE A 1 179 ? 3.400 -15.880 -29.272 1.00 68.75 179 ILE A N 1
ATOM 1445 C CA . ILE A 1 179 ? 2.796 -15.738 -27.934 1.00 68.75 179 ILE A CA 1
ATOM 1446 C C . ILE A 1 179 ? 1.885 -14.511 -27.830 1.00 68.75 179 ILE A C 1
ATOM 1448 O O . ILE A 1 179 ? 0.948 -14.497 -27.042 1.00 68.75 179 ILE A O 1
ATOM 1452 N N . ARG A 1 180 ? 2.105 -13.492 -28.674 1.00 69.94 180 ARG A N 1
ATOM 1453 C CA . ARG A 1 180 ? 1.199 -12.346 -28.772 1.00 69.94 180 ARG A CA 1
ATOM 1454 C C . ARG A 1 180 ? -0.172 -12.751 -29.307 1.00 69.94 180 ARG A C 1
ATOM 1456 O O . ARG A 1 180 ? -1.140 -12.084 -28.995 1.00 69.94 180 ARG A O 1
ATOM 1463 N N . ASN A 1 181 ? -0.299 -13.787 -30.126 1.00 73.75 181 ASN A N 1
ATOM 1464 C CA . ASN A 1 181 ? -1.560 -14.089 -30.814 1.00 73.75 181 ASN A CA 1
ATOM 1465 C C . ASN A 1 181 ? -2.211 -15.397 -30.365 1.00 73.75 181 ASN A C 1
ATOM 1467 O O . ASN A 1 181 ? -3.413 -15.575 -30.582 1.00 73.75 181 ASN A O 1
ATOM 1471 N N . PHE A 1 182 ? -1.439 -16.277 -29.727 1.00 77.44 182 PHE A N 1
ATOM 1472 C CA . PHE A 1 182 ? -1.868 -17.631 -29.427 1.00 77.44 182 PHE A CA 1
ATOM 1473 C C . PHE A 1 182 ? -1.620 -18.032 -27.974 1.00 77.44 182 PHE A C 1
ATOM 1475 O O . PHE A 1 182 ? -0.548 -17.788 -27.425 1.00 77.44 182 PHE A O 1
ATOM 1482 N N . ILE A 1 183 ? -2.603 -18.718 -27.395 1.00 76.56 183 ILE A N 1
ATOM 1483 C CA . ILE A 1 183 ? -2.531 -19.368 -26.083 1.00 76.56 183 ILE A CA 1
ATOM 1484 C C . ILE A 1 183 ? -2.261 -20.857 -26.311 1.00 76.56 183 ILE A C 1
ATOM 1486 O O . ILE A 1 183 ? -2.825 -21.463 -27.225 1.00 76.56 183 ILE A O 1
ATOM 1490 N N . HIS A 1 184 ? -1.406 -21.467 -25.495 1.00 76.88 184 HIS A N 1
ATOM 1491 C CA . HIS A 1 184 ? -1.121 -22.904 -25.579 1.00 76.88 184 HIS A CA 1
ATOM 1492 C C . HIS A 1 184 ? -1.782 -23.646 -24.422 1.00 76.88 184 HIS A C 1
ATOM 1494 O O . HIS A 1 184 ? -1.999 -23.055 -23.376 1.00 76.88 184 HIS A O 1
ATOM 1500 N N . PRO A 1 185 ? -2.111 -24.935 -24.540 1.00 68.88 185 PRO A N 1
ATOM 1501 C CA . PRO A 1 185 ? -2.327 -25.745 -23.353 1.00 68.88 185 PRO A CA 1
ATOM 1502 C C . PRO A 1 185 ? -1.008 -25.868 -22.583 1.00 68.88 185 PRO A C 1
ATOM 1504 O O . PRO A 1 185 ? 0.044 -26.084 -23.193 1.00 68.88 185 PRO A O 1
ATOM 1507 N N . CYS A 1 186 ? -1.054 -25.714 -21.261 1.00 75.00 186 CYS A N 1
ATOM 1508 C CA . CYS A 1 186 ? 0.089 -26.011 -20.409 1.00 75.00 186 CYS A CA 1
ATOM 1509 C C . CYS A 1 186 ? 0.492 -27.478 -20.606 1.00 75.00 186 CYS A C 1
ATOM 1511 O O . CYS A 1 186 ? -0.362 -28.365 -20.545 1.00 75.00 186 CYS A O 1
ATOM 1513 N N . GLN A 1 187 ? 1.781 -27.739 -20.845 1.00 72.62 187 GLN A N 1
ATOM 1514 C CA . GLN A 1 187 ? 2.295 -29.102 -21.035 1.00 72.62 187 GLN A CA 1
ATOM 1515 C C . GLN A 1 187 ? 2.133 -29.961 -19.777 1.00 72.62 187 GLN A C 1
ATOM 1517 O O . GLN A 1 187 ? 1.917 -31.163 -19.879 1.00 72.62 187 GLN A O 1
ATOM 1522 N N . GLU A 1 188 ? 2.180 -29.334 -18.602 1.00 71.75 188 GLU A N 1
ATOM 1523 C CA . GLU A 1 188 ? 1.962 -29.992 -17.311 1.00 71.75 188 GLU A CA 1
ATOM 1524 C C . GLU A 1 188 ? 0.464 -30.159 -16.988 1.00 71.75 188 GLU A C 1
ATOM 1526 O O . GLU A 1 188 ? 0.111 -30.840 -16.025 1.00 71.75 188 GLU A O 1
ATOM 1531 N N . GLY A 1 189 ? -0.432 -29.573 -17.796 1.00 71.31 189 GLY A N 1
ATOM 1532 C CA . GLY A 1 189 ? -1.880 -29.686 -17.638 1.00 71.31 189 GLY A CA 1
ATOM 1533 C C . GLY A 1 189 ? -2.333 -29.385 -16.207 1.00 71.31 189 GLY A C 1
ATOM 1534 O O . GLY A 1 189 ? -1.869 -28.437 -15.585 1.00 71.31 189 GLY A O 1
ATOM 1535 N N . ALA A 1 190 ? -3.221 -30.217 -15.659 1.00 61.91 190 ALA A N 1
ATOM 1536 C CA . ALA A 1 190 ? -3.719 -30.068 -14.288 1.00 61.91 190 ALA A CA 1
ATOM 1537 C C . ALA A 1 190 ? -2.646 -30.262 -13.192 1.00 61.91 190 ALA A C 1
ATOM 1539 O O . ALA A 1 190 ? -2.901 -29.922 -12.039 1.00 61.91 190 ALA A O 1
ATOM 1540 N N . SER A 1 191 ? -1.465 -30.784 -13.534 1.00 67.75 191 SER A N 1
ATOM 1541 C CA . SER A 1 191 ? -0.342 -30.990 -12.609 1.00 67.75 191 SER A CA 1
ATOM 1542 C C . SER A 1 191 ? 0.627 -29.805 -12.575 1.00 67.75 191 SER A C 1
ATOM 1544 O O . SER A 1 191 ? 1.683 -29.899 -11.949 1.00 67.75 191 SER A O 1
ATOM 1546 N N . CYS A 1 192 ? 0.301 -28.698 -13.252 1.00 67.56 192 CYS A N 1
ATOM 1547 C CA . CYS A 1 192 ? 1.206 -27.567 -13.364 1.00 67.56 192 CYS A CA 1
ATOM 1548 C C . CYS A 1 192 ? 1.389 -26.818 -12.042 1.00 67.56 192 CYS A C 1
ATOM 1550 O O . CYS A 1 192 ? 0.489 -26.105 -11.592 1.00 67.56 192 CYS A O 1
ATOM 1552 N N . LYS A 1 193 ? 2.589 -26.898 -11.455 1.00 68.75 193 LYS A N 1
ATOM 1553 C CA . LYS A 1 193 ? 2.903 -26.205 -10.192 1.00 68.75 193 LYS A CA 1
ATOM 1554 C C . LYS A 1 193 ? 2.881 -24.687 -10.339 1.00 68.75 193 LYS A C 1
ATOM 1556 O O . LYS A 1 193 ? 2.408 -23.993 -9.451 1.00 68.75 193 LYS A O 1
ATOM 1561 N N . LYS A 1 194 ? 3.287 -24.171 -11.503 1.00 65.19 194 LYS A N 1
ATOM 1562 C CA . LYS A 1 194 ? 3.281 -22.730 -11.807 1.00 65.19 194 LYS A CA 1
ATOM 1563 C C . LYS A 1 194 ? 1.880 -22.119 -11.801 1.00 65.19 194 LYS A C 1
ATOM 1565 O O . LYS A 1 194 ? 1.720 -20.957 -11.444 1.00 65.19 194 LYS A O 1
ATOM 1570 N N . PHE A 1 195 ? 0.881 -22.905 -12.201 1.00 52.16 195 PHE A N 1
ATOM 1571 C CA . PHE A 1 195 ? -0.526 -22.520 -12.153 1.00 52.16 195 PHE A CA 1
ATOM 1572 C C . PHE A 1 195 ? -1.134 -22.738 -10.768 1.00 52.16 195 PHE A C 1
ATOM 1574 O O . PHE A 1 195 ? -1.818 -21.851 -10.265 1.00 52.16 195 PHE A O 1
ATOM 1581 N N . VAL A 1 196 ? -0.873 -23.896 -10.148 1.00 46.53 196 VAL A N 1
ATOM 1582 C CA . VAL A 1 196 ? -1.424 -24.251 -8.832 1.00 46.53 196 VAL A CA 1
ATOM 1583 C C . VAL A 1 196 ? -0.923 -23.300 -7.750 1.00 46.53 196 VAL A C 1
ATOM 1585 O O . VAL A 1 196 ? -1.721 -22.845 -6.948 1.00 46.53 196 VAL A O 1
ATOM 1588 N N . GLU A 1 197 ? 0.357 -22.945 -7.750 1.00 51.88 197 GLU A N 1
ATOM 1589 C CA . GLU A 1 197 ? 0.967 -22.128 -6.695 1.00 51.88 197 GLU A CA 1
ATOM 1590 C C . GLU A 1 197 ? 0.929 -20.616 -7.005 1.00 51.88 197 GLU A C 1
ATOM 1592 O O . GLU A 1 197 ? 1.347 -19.809 -6.182 1.00 51.88 197 GLU A O 1
ATOM 1597 N N . GLY A 1 198 ? 0.428 -20.205 -8.180 1.00 48.66 198 GLY A N 1
ATOM 1598 C CA . GLY A 1 198 ? 0.277 -18.787 -8.549 1.00 48.66 198 GLY A CA 1
ATOM 1599 C C . GLY A 1 198 ? 1.590 -18.012 -8.739 1.00 48.66 198 GLY A C 1
ATOM 1600 O O . GLY A 1 198 ? 1.573 -16.789 -8.830 1.00 48.66 198 GLY A O 1
ATOM 1601 N N . VAL A 1 199 ? 2.725 -18.712 -8.805 1.00 40.53 199 VAL A N 1
ATOM 1602 C CA . VAL A 1 199 ? 4.078 -18.128 -8.728 1.00 40.53 199 VAL A CA 1
ATOM 1603 C C . VAL A 1 199 ? 4.558 -17.489 -10.038 1.00 40.53 199 VAL A C 1
ATOM 1605 O O . VAL A 1 199 ? 5.536 -16.749 -10.036 1.00 40.53 199 VAL A O 1
ATOM 1608 N N . ASP A 1 200 ? 3.907 -17.777 -11.171 1.00 50.38 200 ASP A N 1
ATOM 1609 C CA . ASP A 1 200 ? 4.331 -17.316 -12.503 1.00 50.38 200 ASP A CA 1
ATOM 1610 C C . ASP A 1 200 ? 3.132 -16.756 -13.288 1.00 50.38 200 ASP A C 1
ATOM 1612 O O . ASP A 1 200 ? 2.448 -17.455 -14.039 1.00 50.38 200 ASP A O 1
ATOM 1616 N N . MET A 1 201 ? 2.865 -15.460 -13.112 1.00 44.59 201 MET A N 1
ATOM 1617 C CA . MET A 1 201 ? 1.754 -14.762 -13.776 1.00 44.59 201 MET A CA 1
ATOM 1618 C C . MET A 1 201 ? 1.863 -14.791 -15.306 1.00 44.59 201 MET A C 1
ATOM 1620 O O . MET A 1 201 ? 0.860 -14.936 -16.006 1.00 44.59 201 MET A O 1
ATOM 1624 N N . SER A 1 202 ? 3.082 -14.729 -15.843 1.00 49.53 202 SER A N 1
ATOM 1625 C CA . SER A 1 202 ? 3.363 -14.911 -17.271 1.00 49.53 202 SER A CA 1
ATOM 1626 C C . SER A 1 202 ? 2.909 -16.284 -17.772 1.00 49.53 202 SER A C 1
ATOM 1628 O O . SER A 1 202 ? 2.358 -16.393 -18.868 1.00 49.53 202 SER A O 1
ATOM 1630 N N . HIS A 1 203 ? 3.083 -17.334 -16.968 1.00 60.25 203 HIS A N 1
ATOM 1631 C CA . HIS A 1 203 ? 2.612 -18.676 -17.294 1.00 60.25 203 HIS A CA 1
ATOM 1632 C C . HIS A 1 203 ? 1.079 -18.760 -17.340 1.00 60.25 203 HIS A C 1
ATOM 1634 O O . HIS A 1 203 ? 0.524 -19.299 -18.297 1.00 60.25 203 HIS A O 1
ATOM 1640 N N . ILE A 1 204 ? 0.386 -18.173 -16.362 1.00 54.41 204 ILE A N 1
ATOM 1641 C CA . ILE A 1 204 ? -1.088 -18.167 -16.295 1.00 54.41 204 ILE A CA 1
ATOM 1642 C C . ILE A 1 204 ? -1.704 -17.475 -17.523 1.00 54.41 204 ILE A C 1
ATOM 1644 O O . ILE A 1 204 ? -2.718 -17.919 -18.060 1.00 54.41 204 ILE A O 1
ATOM 1648 N N . VAL A 1 205 ? -1.071 -16.401 -17.996 1.00 49.94 205 VAL A N 1
ATOM 1649 C CA . VAL A 1 205 ? -1.521 -15.594 -19.143 1.00 49.94 205 VAL A CA 1
ATOM 1650 C C . VAL A 1 205 ? -1.286 -16.307 -20.482 1.00 49.94 205 VAL A C 1
ATOM 1652 O O . VAL A 1 205 ? -2.082 -16.165 -21.412 1.00 49.94 205 VAL A O 1
ATOM 1655 N N . LEU A 1 206 ? -0.201 -17.076 -20.599 1.00 59.91 206 LEU A N 1
ATOM 1656 C CA . LEU A 1 206 ? 0.233 -17.688 -21.861 1.00 59.91 206 LEU A CA 1
ATOM 1657 C C . LEU A 1 206 ? -0.259 -19.129 -22.053 1.00 59.91 206 LEU A C 1
ATOM 1659 O O . LEU A 1 206 ? -0.254 -19.629 -23.189 1.00 59.91 206 LEU A O 1
ATOM 1663 N N . PHE A 1 207 ? -0.696 -19.787 -20.973 1.00 66.94 207 PHE A N 1
ATOM 1664 C CA . PHE A 1 207 ? -1.053 -21.199 -20.985 1.00 66.94 207 PHE A CA 1
ATOM 1665 C C . PHE A 1 207 ? -2.447 -21.486 -20.397 1.00 66.94 207 PHE A C 1
ATOM 1667 O O . PHE A 1 207 ? -2.748 -21.245 -19.232 1.00 66.94 207 PHE A O 1
ATOM 1674 N N . SER A 1 208 ? -3.307 -22.071 -21.225 1.00 64.94 208 SER A N 1
ATOM 1675 C CA . SER A 1 208 ? -4.608 -22.626 -20.850 1.00 64.94 208 SER A CA 1
ATOM 1676 C C . SER A 1 208 ? -4.468 -23.982 -20.152 1.00 64.94 208 SER A C 1
ATOM 1678 O O . SER A 1 208 ? -3.618 -24.797 -20.506 1.00 64.94 208 SER A O 1
ATOM 1680 N N . HIS A 1 209 ? -5.339 -24.242 -19.183 1.00 62.75 209 HIS A N 1
ATOM 1681 C CA . HIS A 1 209 ? -5.427 -25.517 -18.474 1.00 62.75 209 HIS A CA 1
ATOM 1682 C C . HIS A 1 209 ? -6.738 -26.207 -18.896 1.00 62.75 209 HIS A C 1
ATOM 1684 O O . HIS A 1 209 ? -7.759 -25.519 -18.983 1.00 62.75 209 HIS A O 1
ATOM 1690 N N . PRO A 1 210 ? -6.747 -27.513 -19.233 1.00 54.81 210 PRO A N 1
ATOM 1691 C CA . PRO A 1 210 ? -7.962 -28.197 -19.674 1.00 54.81 210 PRO A CA 1
ATOM 1692 C C . PRO A 1 210 ? -9.087 -28.085 -18.638 1.00 54.81 210 PRO A C 1
ATOM 1694 O O . PRO A 1 210 ? -8.867 -28.309 -17.446 1.00 54.81 210 PRO A O 1
ATOM 1697 N N . VAL A 1 211 ? -10.300 -27.764 -19.100 1.00 44.41 211 VAL A N 1
ATOM 1698 C CA . VAL A 1 211 ? -11.507 -27.765 -18.262 1.00 44.41 211 VAL A CA 1
ATOM 1699 C C . VAL A 1 211 ? -11.761 -29.206 -17.821 1.00 44.41 211 VAL A C 1
ATOM 1701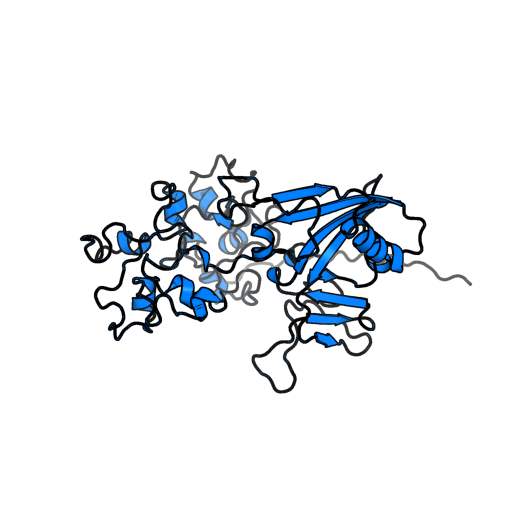 O O . VAL A 1 211 ? -12.036 -30.077 -18.640 1.00 44.41 211 VAL A O 1
ATOM 1704 N N . GLY A 1 212 ? -11.569 -29.449 -16.530 1.00 45.16 212 GLY A N 1
ATOM 1705 C CA . GLY A 1 212 ? -11.404 -30.772 -15.926 1.00 45.16 212 GLY A CA 1
ATOM 1706 C C . GLY A 1 212 ? -10.467 -30.713 -14.718 1.00 45.16 212 GLY A C 1
ATOM 1707 O O . GLY A 1 212 ? -10.519 -31.582 -13.854 1.00 45.16 212 GLY A O 1
ATOM 1708 N N . SER A 1 213 ? -9.668 -29.641 -14.604 1.00 45.88 213 SER A N 1
ATOM 1709 C CA . SER A 1 213 ? -9.088 -29.245 -13.325 1.00 45.88 213 SER A CA 1
ATOM 1710 C C . SER A 1 213 ? -10.218 -28.999 -12.334 1.00 45.88 213 SER A C 1
ATOM 1712 O O . SER A 1 213 ? -11.048 -28.109 -12.538 1.00 45.88 213 SER A O 1
ATOM 1714 N N . ASP A 1 214 ? -10.232 -29.790 -11.274 1.00 44.88 214 ASP A N 1
ATOM 1715 C CA . ASP A 1 214 ? -11.036 -29.551 -10.095 1.00 44.88 214 ASP A CA 1
ATOM 1716 C C . ASP A 1 214 ? -10.796 -28.104 -9.635 1.00 44.88 214 ASP A C 1
ATOM 1718 O O . ASP A 1 214 ? -9.746 -27.770 -9.084 1.00 44.88 214 ASP A O 1
ATOM 1722 N N . SER A 1 215 ? -11.738 -27.204 -9.933 1.00 41.81 215 SER A N 1
ATOM 1723 C CA . SER A 1 215 ? -11.660 -25.784 -9.568 1.00 41.81 215 SER A CA 1
ATOM 1724 C C . SER A 1 215 ? -11.566 -25.582 -8.051 1.00 41.81 215 SER A C 1
ATOM 1726 O O . SER A 1 215 ? -11.324 -24.467 -7.595 1.00 41.81 215 SER A O 1
ATOM 1728 N N . SER A 1 216 ? -11.730 -26.659 -7.272 1.00 43.03 216 SER A N 1
ATOM 1729 C CA . SER A 1 216 ? -11.452 -26.727 -5.841 1.00 43.03 216 SER A CA 1
ATOM 1730 C C . SER A 1 216 ? -9.960 -26.598 -5.481 1.00 43.03 216 SER A C 1
ATOM 1732 O O . SER A 1 216 ? -9.667 -26.271 -4.333 1.00 43.03 216 SER A O 1
ATOM 1734 N N . LYS A 1 217 ? -9.037 -26.810 -6.438 1.00 39.31 217 LYS A N 1
ATOM 1735 C CA . LYS A 1 217 ? -7.572 -26.732 -6.254 1.00 39.31 217 LYS A CA 1
ATOM 1736 C C . LYS A 1 217 ? -6.930 -25.418 -6.704 1.00 39.31 217 LYS A C 1
ATOM 1738 O O . LYS A 1 217 ? -5.709 -25.296 -6.648 1.00 39.31 217 LYS A O 1
ATOM 1743 N N . LEU A 1 218 ? -7.715 -24.428 -7.138 1.00 38.88 218 LEU A N 1
ATOM 1744 C CA . LEU A 1 218 ? -7.221 -23.049 -7.097 1.00 38.88 218 LEU A CA 1
ATOM 1745 C C . LEU A 1 218 ? -6.831 -22.779 -5.645 1.00 38.88 218 LEU A C 1
ATOM 1747 O O . LEU A 1 218 ? -7.662 -23.039 -4.774 1.00 38.88 218 LEU A O 1
ATOM 1751 N N . VAL A 1 219 ? -5.609 -22.297 -5.385 1.00 34.34 219 VAL A N 1
ATOM 1752 C CA . VAL A 1 219 ? -5.197 -21.868 -4.040 1.00 34.34 219 VAL A CA 1
ATOM 1753 C C . VAL A 1 219 ? -6.316 -21.004 -3.477 1.00 34.34 219 VAL A C 1
ATOM 1755 O O . VAL A 1 219 ? -6.584 -19.890 -3.940 1.00 34.34 219 VAL A O 1
ATOM 1758 N N . LYS A 1 220 ? -7.044 -21.574 -2.512 1.00 34.28 220 LYS A N 1
ATOM 1759 C CA . LYS A 1 220 ? -7.858 -20.783 -1.612 1.00 34.28 220 LYS A CA 1
ATOM 1760 C C . LYS A 1 220 ? -6.830 -19.920 -0.909 1.00 34.28 220 LYS A C 1
ATOM 1762 O O . LYS A 1 220 ? -5.946 -20.449 -0.247 1.00 34.28 220 LYS A O 1
ATOM 1767 N N . TYR A 1 221 ? -6.906 -18.611 -1.112 1.00 37.75 221 TYR A N 1
ATOM 1768 C CA . TYR A 1 221 ? -6.278 -17.690 -0.183 1.00 37.75 221 TYR A CA 1
ATOM 1769 C C . TYR A 1 221 ? -6.956 -17.964 1.155 1.00 37.75 221 TYR A C 1
ATOM 1771 O O . TYR A 1 221 ? -8.097 -17.556 1.380 1.00 37.75 221 TYR A O 1
ATOM 1779 N N . GLU A 1 222 ? -6.323 -18.799 1.970 1.00 39.94 222 GLU A N 1
ATOM 1780 C CA . GLU A 1 222 ? -6.775 -19.035 3.322 1.00 39.94 222 GLU A CA 1
ATOM 1781 C C . GLU A 1 222 ? -6.432 -17.769 4.087 1.00 39.94 222 GLU A C 1
ATOM 1783 O O . GLU A 1 222 ? -5.271 -17.378 4.218 1.00 39.94 222 GLU A O 1
ATOM 1788 N N . TRP A 1 223 ? -7.479 -17.066 4.506 1.00 50.50 223 TRP A N 1
ATOM 1789 C CA . TRP A 1 223 ? -7.336 -15.970 5.443 1.00 50.50 223 TRP A CA 1
ATOM 1790 C C . TRP A 1 223 ? -6.562 -16.454 6.673 1.00 50.50 223 TRP A C 1
ATOM 1792 O O . TRP A 1 223 ? -6.659 -17.636 7.015 1.00 50.50 223 TRP A O 1
ATOM 1802 N N . PRO A 1 224 ? -5.815 -15.574 7.363 1.00 52.53 224 PRO A N 1
ATOM 1803 C CA . PRO A 1 224 ? -5.134 -15.958 8.588 1.00 52.53 224 PRO A CA 1
ATOM 1804 C C . PRO A 1 224 ? -6.101 -16.686 9.528 1.00 52.53 224 PRO A C 1
ATOM 1806 O O . PRO A 1 224 ? -7.193 -16.186 9.795 1.00 52.53 224 PRO A O 1
ATOM 1809 N N . ASN A 1 225 ? -5.691 -17.837 10.071 1.00 50.75 225 ASN A N 1
ATOM 1810 C CA . ASN A 1 225 ? -6.508 -18.643 10.995 1.00 50.75 225 ASN A CA 1
ATOM 1811 C C . ASN A 1 225 ? -7.029 -17.847 12.213 1.00 50.75 225 ASN A C 1
ATOM 1813 O O . ASN A 1 225 ? -7.955 -18.280 12.892 1.00 50.75 225 ASN A O 1
ATOM 1817 N N . ALA A 1 226 ? -6.435 -16.680 12.489 1.00 52.72 226 ALA A N 1
ATOM 1818 C CA . ALA A 1 226 ? -6.825 -15.748 13.541 1.00 52.72 226 ALA A CA 1
ATOM 1819 C C . ALA A 1 226 ? -8.091 -14.917 13.234 1.00 52.72 226 ALA A C 1
ATOM 1821 O O . ALA A 1 226 ? -8.605 -14.259 14.136 1.00 52.72 226 ALA A O 1
ATOM 1822 N N . TRP A 1 227 ? -8.617 -14.926 12.004 1.00 61.19 227 TRP A N 1
ATOM 1823 C CA . TRP A 1 227 ? -9.841 -14.201 11.628 1.00 61.19 227 TRP A CA 1
ATOM 1824 C C . TRP A 1 227 ? -11.083 -15.024 12.001 1.00 61.19 227 TRP A C 1
ATOM 1826 O O . TRP A 1 227 ? -11.769 -15.591 11.151 1.00 61.19 227 TRP A O 1
ATOM 1836 N N . VAL A 1 228 ? -11.329 -15.154 13.309 1.00 59.28 228 VAL A N 1
ATOM 1837 C CA . VAL A 1 228 ? -12.294 -16.125 13.858 1.00 59.28 228 VAL A CA 1
ATOM 1838 C C . VAL A 1 228 ? -13.694 -15.539 14.082 1.00 59.28 228 VAL A C 1
ATOM 1840 O O . VAL A 1 228 ? -14.657 -16.301 14.146 1.00 59.28 228 VAL A O 1
ATOM 1843 N N . SER A 1 229 ? -13.846 -14.211 14.217 1.00 55.06 229 SER A N 1
ATOM 1844 C CA . SER A 1 229 ? -15.159 -13.610 14.504 1.00 55.06 229 SER A CA 1
ATOM 1845 C C . SER A 1 229 ? -15.258 -12.098 14.201 1.00 55.06 229 SER A C 1
ATOM 1847 O O . SER A 1 229 ? -14.642 -11.300 14.908 1.00 55.06 229 SER A O 1
ATOM 1849 N N . PRO A 1 230 ? -16.070 -11.681 13.209 1.00 54.62 230 PRO A N 1
ATOM 1850 C CA . PRO A 1 230 ? -16.761 -12.550 12.261 1.00 54.62 230 PRO A CA 1
ATOM 1851 C C . PRO A 1 230 ? -15.740 -13.209 11.320 1.00 54.62 230 PRO A C 1
ATOM 1853 O O . PRO A 1 230 ? -14.715 -12.589 11.014 1.00 54.62 230 PRO A O 1
ATOM 1856 N N . PRO A 1 231 ? -15.991 -14.443 10.846 1.00 56.28 231 PRO A N 1
ATOM 1857 C CA . PRO A 1 231 ? -15.191 -15.000 9.772 1.00 56.28 231 PRO A CA 1
ATOM 1858 C C . PRO A 1 231 ? -15.264 -14.055 8.568 1.00 56.28 231 PRO A C 1
ATOM 1860 O O . PRO A 1 231 ? -16.291 -13.391 8.368 1.00 56.28 231 PRO A O 1
ATOM 1863 N N . PRO A 1 232 ? -14.209 -13.992 7.752 1.00 54.69 232 PRO A N 1
ATOM 1864 C CA . PRO A 1 232 ? -14.186 -13.117 6.594 1.00 54.69 232 PRO A CA 1
ATOM 1865 C C . PRO A 1 232 ? -15.370 -13.500 5.709 1.00 54.69 232 PRO A C 1
ATOM 1867 O O . PRO A 1 232 ? -15.612 -14.700 5.500 1.00 54.69 232 PRO A O 1
ATOM 1870 N N . PRO A 1 233 ? -16.144 -12.535 5.194 1.00 53.34 233 PRO A N 1
ATOM 1871 C CA . PRO A 1 233 ? -17.185 -12.842 4.242 1.00 53.34 233 PRO A CA 1
ATOM 1872 C C . PRO A 1 233 ? -16.570 -13.654 3.101 1.00 53.34 233 PRO A C 1
ATOM 1874 O O . PRO A 1 233 ? -15.395 -13.502 2.756 1.00 53.34 233 PRO A O 1
ATOM 1877 N N . LYS A 1 234 ? -17.373 -14.529 2.485 1.00 51.97 234 LYS A N 1
ATOM 1878 C CA . LYS A 1 234 ? -17.020 -15.125 1.191 1.00 51.97 234 LYS A CA 1
ATOM 1879 C C . LYS A 1 234 ? -16.981 -13.993 0.157 1.00 51.97 234 LYS A C 1
ATOM 1881 O O . LYS A 1 234 ? -17.961 -13.783 -0.561 1.00 51.97 234 LYS A O 1
ATOM 1886 N N . LEU A 1 235 ? -15.898 -13.218 0.162 1.00 49.72 235 LEU A N 1
ATOM 1887 C CA . LEU A 1 235 ? -15.627 -12.156 -0.787 1.00 49.72 235 LEU A CA 1
ATOM 1888 C C . LEU A 1 235 ? -15.481 -12.812 -2.154 1.00 49.72 235 LEU A C 1
ATOM 1890 O O . LEU A 1 235 ? -14.734 -13.776 -2.329 1.00 49.72 235 LEU A O 1
ATOM 1894 N N . SER A 1 236 ? -16.274 -12.339 -3.110 1.00 43.53 236 SER A N 1
ATOM 1895 C CA . SER A 1 236 ? -16.217 -12.842 -4.474 1.00 43.53 236 SER A CA 1
ATOM 1896 C C . SER A 1 236 ? -15.098 -12.122 -5.215 1.00 43.53 236 SER A C 1
ATOM 1898 O O . SER A 1 236 ? -15.015 -10.896 -5.170 1.00 43.53 236 SER A O 1
ATOM 1900 N N . LYS A 1 237 ? -14.284 -12.875 -5.967 1.00 43.44 237 LYS A N 1
ATOM 1901 C CA . LYS A 1 237 ? -13.371 -12.299 -6.973 1.00 43.44 237 LYS A CA 1
ATOM 1902 C C . LYS A 1 237 ? -14.135 -11.569 -8.082 1.00 43.44 237 LYS A C 1
ATOM 1904 O O . LYS A 1 237 ? -13.532 -10.860 -8.880 1.00 43.44 237 LYS A O 1
ATOM 1909 N N . ASN A 1 238 ? -15.450 -11.786 -8.172 1.00 42.12 238 ASN A N 1
ATOM 1910 C CA . ASN A 1 238 ? -16.329 -11.070 -9.074 1.00 42.12 238 ASN A CA 1
ATOM 1911 C C . ASN A 1 238 ? -16.795 -9.763 -8.401 1.00 42.12 238 ASN A C 1
ATOM 1913 O O . ASN A 1 238 ? -17.679 -9.815 -7.539 1.00 42.12 238 ASN A O 1
ATOM 1917 N N . PRO A 1 239 ? -16.278 -8.587 -8.811 1.00 41.09 239 PRO A N 1
ATOM 1918 C CA . PRO A 1 239 ? -16.673 -7.294 -8.245 1.00 41.09 239 PRO A CA 1
ATOM 1919 C C . PRO A 1 239 ? -18.149 -6.938 -8.501 1.00 41.09 239 PRO A C 1
ATOM 1921 O O . PRO A 1 239 ? -18.609 -5.897 -8.040 1.00 41.09 239 PRO A O 1
ATOM 1924 N N . LEU A 1 240 ? -18.884 -7.779 -9.242 1.00 38.06 240 LEU A N 1
ATOM 1925 C CA . LEU A 1 240 ? -20.305 -7.627 -9.549 1.00 38.06 240 LEU A CA 1
ATOM 1926 C C . LEU A 1 240 ? -21.234 -8.460 -8.650 1.00 38.06 240 LEU A C 1
ATOM 1928 O O . LEU A 1 240 ? -22.442 -8.267 -8.728 1.00 38.06 240 LEU A O 1
ATOM 1932 N N . GLU A 1 241 ? -20.721 -9.385 -7.829 1.00 42.16 241 GLU A N 1
ATOM 1933 C CA . GLU A 1 241 ? -21.583 -10.316 -7.075 1.00 42.16 241 GLU A CA 1
ATOM 1934 C C . GLU A 1 241 ? -21.730 -9.997 -5.583 1.00 42.16 241 GLU A C 1
ATOM 1936 O O . GLU A 1 241 ? -22.733 -10.397 -5.000 1.00 42.16 241 GLU A O 1
ATOM 1941 N N . LYS A 1 242 ? -20.789 -9.272 -4.962 1.00 50.59 242 LYS A N 1
ATOM 1942 C CA . LYS A 1 242 ? -20.800 -8.829 -3.548 1.00 50.59 242 LYS A CA 1
ATOM 1943 C C . LYS A 1 242 ? -19.846 -7.634 -3.381 1.00 50.59 242 LYS A C 1
ATOM 1945 O O . LYS A 1 242 ? -19.020 -7.426 -4.273 1.00 50.59 242 LYS A O 1
ATOM 1950 N N . PRO A 1 243 ? -19.905 -6.852 -2.283 1.00 53.78 243 PRO A N 1
ATOM 1951 C CA . PRO A 1 243 ? -18.883 -5.835 -2.032 1.00 53.78 243 PRO A CA 1
ATOM 1952 C C . PRO A 1 243 ? -17.484 -6.476 -2.045 1.00 53.78 243 PRO A C 1
ATOM 1954 O O . PRO A 1 243 ? -17.242 -7.450 -1.340 1.00 53.78 243 PRO A O 1
ATOM 1957 N N . HIS A 1 244 ? -16.580 -5.950 -2.879 1.00 65.62 244 HIS A N 1
ATOM 1958 C CA . HIS A 1 244 ? -15.168 -6.367 -2.977 1.00 65.62 244 HIS A CA 1
ATOM 1959 C C . HIS A 1 244 ? -14.280 -5.689 -1.916 1.00 65.62 244 HIS A C 1
ATOM 1961 O O . HIS A 1 244 ? -13.086 -5.973 -1.828 1.00 65.62 244 HIS A O 1
ATOM 1967 N N . TYR A 1 245 ? -14.891 -4.796 -1.133 1.00 79.81 245 TYR A N 1
ATOM 1968 C CA . TYR A 1 245 ? -14.323 -4.029 -0.038 1.00 79.81 245 TYR A CA 1
ATOM 1969 C C . TYR A 1 245 ? -15.332 -3.961 1.111 1.00 79.81 245 TYR A C 1
ATOM 1971 O O . TYR A 1 245 ? -16.495 -3.614 0.891 1.00 79.81 245 TYR A O 1
ATOM 1979 N N . ALA A 1 246 ? -14.884 -4.236 2.329 1.00 83.56 246 ALA A N 1
ATOM 1980 C CA . ALA A 1 246 ? -15.633 -3.998 3.551 1.00 83.56 246 ALA A CA 1
ATOM 1981 C C . ALA A 1 246 ? -14.702 -3.501 4.665 1.00 83.56 246 ALA A C 1
ATOM 1983 O O . ALA A 1 246 ? -13.514 -3.825 4.704 1.00 83.56 246 ALA A O 1
ATOM 1984 N N . ARG A 1 247 ? -15.269 -2.717 5.587 1.00 89.19 247 ARG A N 1
ATOM 1985 C CA . ARG A 1 247 ? -14.668 -2.430 6.892 1.00 89.19 247 ARG A CA 1
ATOM 1986 C C . ARG A 1 247 ? -15.510 -3.104 7.955 1.00 89.19 247 ARG A C 1
ATOM 1988 O O . ARG A 1 247 ? -16.694 -2.799 8.093 1.00 89.19 247 ARG A O 1
ATOM 1995 N N . VAL A 1 248 ? -14.904 -4.033 8.677 1.00 90.56 248 VAL A N 1
ATOM 1996 C CA . VAL A 1 248 ? -15.568 -4.809 9.718 1.00 90.56 248 VAL A CA 1
ATOM 1997 C C . VAL A 1 248 ? -15.116 -4.283 11.065 1.00 90.56 248 VAL A C 1
ATOM 1999 O O . VAL A 1 248 ? -13.982 -4.502 11.484 1.00 90.56 248 VAL A O 1
ATOM 2002 N N . LYS A 1 249 ? -16.008 -3.574 11.758 1.00 94.94 249 LYS A N 1
ATOM 2003 C CA . LYS A 1 249 ? -15.747 -3.106 13.119 1.00 94.94 249 LYS A CA 1
ATOM 2004 C C . LYS A 1 249 ? -15.572 -4.305 14.052 1.00 94.94 249 LYS A C 1
ATOM 2006 O O . LYS A 1 249 ? -16.474 -5.132 14.177 1.00 94.94 249 LYS A O 1
ATOM 2011 N N . LEU A 1 250 ? -14.428 -4.371 14.724 1.00 93.06 250 LEU A N 1
ATOM 2012 C CA . LEU A 1 250 ? -14.120 -5.433 15.672 1.00 93.06 250 LEU A CA 1
ATOM 2013 C C . LEU A 1 250 ? -14.757 -5.134 17.032 1.00 93.06 250 LEU A C 1
ATOM 2015 O O . LEU A 1 250 ? -14.682 -4.011 17.538 1.00 93.06 250 LEU A O 1
ATOM 2019 N N . ALA A 1 251 ? -15.373 -6.147 17.642 1.00 93.00 251 ALA A N 1
ATOM 2020 C CA . ALA A 1 251 ? -15.856 -6.038 19.013 1.00 93.00 251 ALA A CA 1
ATOM 2021 C C . ALA A 1 251 ? -14.673 -6.101 19.988 1.00 93.00 251 ALA A C 1
ATOM 2023 O O . ALA A 1 251 ? -13.786 -6.945 19.841 1.00 93.00 251 ALA A O 1
ATOM 2024 N N . SER A 1 252 ? -14.684 -5.242 21.011 1.00 94.88 252 SER A N 1
ATOM 2025 C CA . SER A 1 252 ? -13.593 -5.138 21.989 1.00 94.88 252 SER A CA 1
ATOM 2026 C C . SER A 1 252 ? -13.341 -6.426 22.774 1.00 94.88 252 SER A C 1
ATOM 2028 O O . SER A 1 252 ? -12.249 -6.624 23.290 1.00 94.88 252 SER A O 1
ATOM 2030 N N . SER A 1 253 ? -14.314 -7.334 22.835 1.00 92.94 253 SER A N 1
ATOM 2031 C CA . SER A 1 253 ? -14.185 -8.651 23.464 1.00 92.94 253 SER A CA 1
ATOM 2032 C C . SER A 1 253 ? -13.434 -9.689 22.618 1.00 92.94 253 SER A C 1
ATOM 2034 O O . SER A 1 253 ? -13.130 -10.768 23.120 1.00 92.94 253 SER A O 1
ATOM 2036 N N . THR A 1 254 ? -13.145 -9.412 21.343 1.00 90.06 254 THR A N 1
ATOM 2037 C CA . THR A 1 254 ? -12.486 -10.377 20.445 1.00 90.06 254 THR A CA 1
ATOM 2038 C C . THR A 1 254 ? -10.972 -10.404 20.646 1.00 90.06 254 THR A C 1
ATOM 2040 O O . THR A 1 254 ? -10.345 -9.372 20.883 1.00 90.06 254 THR A O 1
ATOM 2043 N N . ALA A 1 255 ? -10.359 -11.583 20.494 1.00 87.25 255 ALA A N 1
ATOM 2044 C CA . ALA A 1 255 ? -8.901 -11.732 20.552 1.00 87.25 255 ALA A CA 1
ATOM 2045 C C . ALA A 1 255 ? -8.187 -10.880 19.485 1.00 87.25 255 ALA A C 1
ATOM 2047 O O . ALA A 1 255 ? -7.136 -10.303 19.751 1.00 87.25 255 ALA A O 1
ATOM 2048 N N . GLU A 1 256 ? -8.797 -10.756 18.306 1.00 89.50 256 GLU A N 1
ATOM 2049 C CA . GLU A 1 256 ? -8.317 -9.927 17.199 1.00 89.50 256 GLU A CA 1
ATOM 2050 C C . GLU A 1 256 ? -8.253 -8.443 17.586 1.00 89.50 256 GLU A C 1
ATOM 2052 O O . GLU A 1 256 ? -7.202 -7.817 17.453 1.00 89.50 256 GLU A O 1
ATOM 2057 N N . TYR A 1 257 ? -9.330 -7.893 18.168 1.00 94.31 257 TYR A N 1
ATOM 2058 C CA . TYR A 1 257 ? -9.313 -6.529 18.701 1.00 94.31 257 TYR A CA 1
ATOM 2059 C C . TYR A 1 257 ? -8.214 -6.363 19.751 1.00 94.31 257 TYR A C 1
ATOM 2061 O O . TYR A 1 257 ? -7.456 -5.399 19.696 1.00 94.31 257 TYR A O 1
ATOM 2069 N N . GLN A 1 258 ? -8.119 -7.293 20.707 1.00 94.50 258 GLN A N 1
ATOM 2070 C CA . GLN A 1 258 ? -7.152 -7.204 21.804 1.00 94.50 258 GLN A CA 1
ATOM 2071 C C . GLN A 1 258 ? -5.706 -7.214 21.297 1.00 94.50 258 GLN A C 1
ATOM 2073 O O . GLN A 1 258 ? -4.877 -6.462 21.805 1.00 94.50 258 GLN A O 1
ATOM 2078 N N . GLN A 1 259 ? -5.409 -7.990 20.255 1.00 90.62 259 GLN A N 1
ATOM 2079 C CA . GLN A 1 259 ? -4.096 -7.997 19.619 1.00 90.62 259 GLN A CA 1
ATOM 2080 C C . GLN A 1 259 ? -3.767 -6.644 18.970 1.00 90.62 259 GLN A C 1
ATOM 2082 O O . GLN A 1 259 ? -2.708 -6.074 19.235 1.00 90.62 259 GLN A O 1
ATOM 2087 N N . VAL A 1 260 ? -4.676 -6.093 18.161 1.00 93.75 260 VAL A N 1
ATOM 2088 C CA . VAL A 1 260 ? -4.458 -4.792 17.502 1.00 93.75 260 VAL A CA 1
ATOM 2089 C C . VAL A 1 260 ? -4.373 -3.662 18.535 1.00 93.75 260 VAL A C 1
ATOM 2091 O O . VAL A 1 260 ? -3.519 -2.781 18.441 1.00 93.75 260 VAL A O 1
ATOM 2094 N N . HIS A 1 261 ? -5.197 -3.728 19.581 1.00 95.12 261 HIS A N 1
ATOM 2095 C CA . HIS A 1 261 ? -5.156 -2.821 20.723 1.00 95.12 261 HIS A CA 1
ATOM 2096 C C . HIS A 1 261 ? -3.802 -2.865 21.447 1.00 95.12 261 HIS A C 1
ATOM 2098 O O . HIS A 1 261 ? -3.276 -1.821 21.835 1.00 95.12 261 HIS A O 1
ATOM 2104 N N . GLN A 1 262 ? -3.214 -4.053 21.618 1.00 92.62 262 GLN A N 1
ATOM 2105 C CA . GLN A 1 262 ? -1.873 -4.202 22.186 1.00 92.62 262 GLN A CA 1
ATOM 2106 C C . GLN A 1 262 ? -0.799 -3.603 21.273 1.00 92.62 262 GLN A C 1
ATOM 2108 O O . GLN A 1 262 ? 0.062 -2.888 21.775 1.00 92.62 262 GLN A O 1
ATOM 2113 N N . PHE A 1 263 ? -0.854 -3.828 19.954 1.00 90.88 263 PHE A N 1
ATOM 2114 C CA . PHE A 1 263 ? 0.090 -3.211 19.010 1.00 90.88 263 PHE A CA 1
ATOM 2115 C C . PHE A 1 263 ? 0.058 -1.682 19.079 1.00 90.88 263 PHE A C 1
ATOM 2117 O O . PHE A 1 263 ? 1.110 -1.044 19.150 1.00 90.88 263 PHE A O 1
ATOM 2124 N N . PHE A 1 264 ? -1.140 -1.096 19.130 1.00 94.12 264 PHE A N 1
ATOM 2125 C CA . PHE A 1 264 ? -1.304 0.347 19.265 1.00 94.12 264 PHE A CA 1
ATOM 2126 C C . PHE A 1 264 ? -0.719 0.861 20.587 1.00 94.12 264 PHE A C 1
ATOM 2128 O O . PHE A 1 264 ? 0.189 1.688 20.591 1.00 94.12 264 PHE A O 1
ATOM 2135 N N . ASN A 1 265 ? -1.172 0.321 21.720 1.00 94.62 265 ASN A N 1
ATOM 2136 C CA . ASN A 1 265 ? -0.805 0.850 23.036 1.00 94.62 265 ASN A CA 1
ATOM 2137 C C . ASN A 1 265 ? 0.620 0.508 23.482 1.00 94.62 265 ASN A C 1
ATOM 2139 O O . ASN A 1 265 ? 1.107 1.106 24.436 1.00 94.62 265 ASN A O 1
ATOM 2143 N N . LYS A 1 266 ? 1.309 -0.423 22.808 1.00 91.31 266 LYS A N 1
ATOM 2144 C CA . LYS A 1 266 ? 2.661 -0.849 23.196 1.00 91.31 266 LYS A CA 1
ATOM 2145 C C . LYS A 1 266 ? 3.646 0.314 23.301 1.00 91.31 266 LYS A C 1
ATOM 2147 O O . LYS A 1 266 ? 4.514 0.275 24.168 1.00 91.31 266 LYS A O 1
ATOM 2152 N N . THR A 1 267 ? 3.548 1.312 22.419 1.00 91.19 267 THR A N 1
ATOM 2153 C CA . THR A 1 267 ? 4.479 2.454 22.431 1.00 91.19 267 THR A CA 1
ATOM 2154 C C . THR A 1 267 ? 3.833 3.825 22.504 1.00 91.19 267 THR A C 1
ATOM 2156 O O . THR A 1 267 ? 4.561 4.802 22.656 1.00 91.19 267 THR A O 1
ATOM 2159 N N . ILE A 1 268 ? 2.505 3.926 22.427 1.00 90.94 268 ILE A N 1
ATOM 2160 C CA . ILE A 1 268 ? 1.789 5.194 22.591 1.00 90.94 268 ILE A CA 1
ATOM 2161 C C . ILE A 1 268 ? 1.977 5.698 24.027 1.00 90.94 268 ILE A C 1
ATOM 2163 O O . ILE A 1 268 ? 1.556 5.059 24.985 1.00 90.94 268 ILE A O 1
ATOM 2167 N N . THR A 1 269 ? 2.631 6.850 24.168 1.00 83.56 269 THR A N 1
ATOM 2168 C CA . THR A 1 269 ? 2.910 7.483 25.468 1.00 83.56 269 THR A CA 1
ATOM 2169 C C . THR A 1 269 ? 1.926 8.601 25.800 1.00 83.56 269 THR A C 1
ATOM 2171 O O . THR A 1 269 ? 1.666 8.871 26.972 1.00 83.56 269 THR A O 1
ATOM 2174 N N . ALA A 1 270 ? 1.371 9.257 24.779 1.00 84.81 270 ALA A N 1
ATOM 2175 C CA . ALA A 1 270 ? 0.312 10.238 24.948 1.00 84.81 270 ALA A CA 1
ATOM 2176 C C . ALA A 1 270 ? -0.988 9.548 25.379 1.00 84.81 270 ALA A C 1
ATOM 2178 O O . ALA A 1 270 ? -1.250 8.400 25.020 1.00 84.81 270 ALA A O 1
ATOM 2179 N N . LYS A 1 271 ? -1.836 10.264 26.121 1.00 88.75 271 LYS A N 1
ATOM 2180 C CA . LYS A 1 271 ? -3.166 9.770 26.487 1.00 88.75 271 LYS A CA 1
ATOM 2181 C C . LYS A 1 271 ? -4.040 9.713 25.233 1.00 88.75 271 LYS A C 1
ATOM 2183 O O . LYS A 1 271 ? -4.674 10.708 24.895 1.00 88.75 271 LYS A O 1
ATOM 2188 N N . ARG A 1 272 ? -4.043 8.560 24.561 1.00 92.06 272 ARG A N 1
ATOM 2189 C CA . ARG A 1 272 ? -4.892 8.278 23.404 1.00 92.06 272 ARG A CA 1
ATOM 2190 C C . ARG A 1 272 ? -6.026 7.337 23.771 1.00 92.06 272 ARG A C 1
ATOM 2192 O O . ARG A 1 272 ? -5.806 6.375 24.504 1.00 92.06 272 ARG A O 1
ATOM 2199 N N . THR A 1 273 ? -7.216 7.580 23.234 1.00 93.56 273 THR A N 1
ATOM 2200 C CA . THR A 1 273 ? -8.352 6.662 23.394 1.00 93.56 273 THR A CA 1
ATOM 2201 C C . THR A 1 273 ? -8.747 6.093 22.044 1.00 93.56 273 THR A C 1
ATOM 2203 O O . THR A 1 273 ? -9.138 6.831 21.144 1.00 93.56 273 THR A O 1
ATOM 2206 N N . ILE A 1 274 ? -8.670 4.769 21.898 1.00 95.62 274 ILE A N 1
ATOM 2207 C CA . ILE A 1 274 ? -9.179 4.084 20.706 1.00 95.62 274 ILE A CA 1
ATOM 2208 C C . ILE A 1 274 ? -10.706 4.215 20.672 1.00 95.62 274 ILE A C 1
ATOM 2210 O O . ILE A 1 274 ? -11.394 3.830 21.615 1.00 95.62 274 ILE A O 1
ATOM 2214 N N . ILE A 1 275 ? -11.227 4.737 19.563 1.00 95.44 275 ILE A N 1
ATOM 2215 C CA . ILE A 1 275 ? -12.659 4.880 19.279 1.00 95.44 275 ILE A CA 1
ATOM 2216 C C . ILE A 1 275 ? -13.158 3.618 18.568 1.00 95.44 275 ILE A C 1
ATOM 2218 O O . ILE A 1 275 ? -14.168 3.027 18.957 1.00 95.44 275 ILE A O 1
ATOM 2222 N N . THR A 1 276 ? -12.443 3.180 17.527 1.00 96.69 276 THR A N 1
ATOM 2223 C CA . THR A 1 276 ? -12.762 1.961 16.775 1.00 96.69 276 THR A CA 1
ATOM 2224 C C . THR A 1 276 ? -11.516 1.281 16.230 1.00 96.69 276 THR A C 1
ATOM 2226 O O . THR A 1 276 ? -10.561 1.946 15.837 1.00 96.69 276 THR A O 1
ATOM 2229 N N . ILE A 1 277 ? -11.590 -0.044 16.108 1.00 97.25 277 ILE A N 1
ATOM 2230 C CA . ILE A 1 277 ? -10.690 -0.843 15.274 1.00 97.25 277 ILE A CA 1
ATOM 2231 C C . ILE A 1 277 ? -11.553 -1.523 14.215 1.00 97.25 277 ILE A C 1
ATOM 2233 O O . ILE A 1 277 ? -12.518 -2.215 14.548 1.00 97.25 277 ILE A O 1
ATOM 2237 N N . GLU A 1 278 ? -11.232 -1.301 12.947 1.00 95.75 278 GLU A N 1
ATOM 2238 C CA . GLU A 1 278 ? -11.925 -1.899 11.809 1.00 95.75 278 GLU A CA 1
ATOM 2239 C C . GLU A 1 278 ? -10.952 -2.778 11.023 1.00 95.75 278 GLU A C 1
ATOM 2241 O O . GLU A 1 278 ? -9.908 -2.295 10.586 1.00 95.75 278 GLU A O 1
ATOM 2246 N N . ARG A 1 279 ? -11.289 -4.055 10.809 1.00 93.00 279 ARG A N 1
ATOM 2247 C CA . ARG A 1 279 ? -10.586 -4.906 9.843 1.00 93.00 279 ARG A CA 1
ATOM 2248 C C . ARG A 1 279 ? -10.941 -4.457 8.433 1.00 93.00 279 ARG A C 1
ATOM 2250 O O . ARG A 1 279 ? -12.118 -4.293 8.104 1.00 93.00 279 ARG A O 1
ATOM 2257 N N . ILE A 1 280 ? -9.923 -4.270 7.605 1.00 88.94 280 ILE A N 1
ATOM 2258 C CA . ILE A 1 280 ? -10.063 -3.952 6.190 1.00 88.94 280 ILE A CA 1
ATOM 2259 C C . ILE A 1 280 ? -10.074 -5.265 5.421 1.00 88.94 280 ILE A C 1
ATOM 2261 O O . ILE A 1 280 ? -9.106 -6.026 5.420 1.00 88.94 280 ILE A O 1
ATOM 2265 N N . GLU A 1 281 ? -11.179 -5.522 4.740 1.00 83.69 281 GLU A N 1
ATOM 2266 C CA . GLU A 1 281 ? -11.361 -6.705 3.914 1.00 83.69 281 GLU A CA 1
ATOM 2267 C C . GLU A 1 281 ? -11.479 -6.249 2.466 1.00 83.69 281 GLU A C 1
ATOM 2269 O O . GLU A 1 281 ? -12.533 -5.781 2.037 1.00 83.69 281 GLU A O 1
ATOM 2274 N N . ASN A 1 282 ? -10.386 -6.322 1.710 1.00 75.38 282 ASN A N 1
ATOM 2275 C CA . ASN A 1 282 ? -10.375 -5.862 0.328 1.00 75.38 282 ASN A CA 1
ATOM 2276 C C . ASN A 1 282 ? -9.623 -6.840 -0.568 1.00 75.38 282 ASN A C 1
ATOM 2278 O O . ASN A 1 282 ? -8.403 -6.957 -0.487 1.00 75.38 282 ASN A O 1
ATOM 2282 N N . TYR A 1 283 ? -10.354 -7.501 -1.465 1.00 65.88 283 TYR A N 1
ATOM 2283 C CA . TYR A 1 283 ? -9.756 -8.464 -2.389 1.00 65.88 283 TYR A CA 1
ATOM 2284 C C . TYR A 1 283 ? -8.822 -7.789 -3.413 1.00 65.88 283 TYR A C 1
ATOM 2286 O O . TYR A 1 283 ? -7.836 -8.382 -3.834 1.00 65.88 283 TYR A O 1
ATOM 2294 N N . LEU A 1 284 ? -9.106 -6.539 -3.797 1.00 63.62 284 LEU A N 1
ATOM 2295 C CA . LEU A 1 284 ? -8.325 -5.799 -4.793 1.00 63.62 284 LEU A CA 1
ATOM 2296 C C . LEU A 1 284 ? -7.076 -5.135 -4.198 1.00 63.62 284 LEU A C 1
ATOM 2298 O O . LEU A 1 284 ? -6.109 -4.916 -4.924 1.00 63.62 284 LEU A O 1
ATOM 2302 N N . LEU A 1 285 ? -7.048 -4.846 -2.889 1.00 67.31 285 LEU A N 1
ATOM 2303 C CA . LEU A 1 285 ? -5.853 -4.264 -2.255 1.00 67.31 285 LEU A CA 1
ATOM 2304 C C . LEU A 1 285 ? -4.684 -5.244 -2.179 1.00 67.31 285 LEU A C 1
ATOM 2306 O O . LEU A 1 285 ? -3.552 -4.787 -2.091 1.00 67.31 285 LEU A O 1
ATOM 2310 N N . CYS A 1 286 ? -4.915 -6.554 -2.299 1.00 54.41 286 CYS A N 1
ATOM 2311 C CA . CYS A 1 286 ? -3.820 -7.503 -2.511 1.00 54.41 286 CYS A CA 1
ATOM 2312 C C . CYS A 1 286 ? -3.057 -7.239 -3.824 1.00 54.41 286 CYS A C 1
ATOM 2314 O O . CYS A 1 286 ? -1.897 -7.616 -3.931 1.00 54.41 286 CYS A O 1
ATOM 2316 N N . GLU A 1 287 ? -3.685 -6.586 -4.809 1.00 54.47 287 GLU A N 1
ATOM 2317 C CA . GLU A 1 287 ? -3.089 -6.279 -6.118 1.00 54.47 287 GLU A CA 1
ATOM 2318 C C . GLU A 1 287 ? -2.719 -4.790 -6.276 1.00 54.47 287 GLU A C 1
ATOM 2320 O O . GLU A 1 287 ? -1.948 -4.436 -7.167 1.00 54.47 287 GLU A O 1
ATOM 2325 N N . GLN A 1 288 ? -3.266 -3.907 -5.432 1.00 66.62 288 GLN A N 1
ATOM 2326 C CA . GLN A 1 288 ? -3.095 -2.449 -5.547 1.00 66.62 288 GLN A CA 1
ATOM 2327 C C . GLN A 1 288 ? -2.326 -1.816 -4.378 1.00 66.62 288 GLN A C 1
ATOM 2329 O O . GLN A 1 288 ? -1.614 -0.843 -4.600 1.00 66.62 288 GLN A O 1
ATOM 2334 N N . GLY A 1 289 ? -2.447 -2.375 -3.169 1.00 75.81 289 GLY A N 1
ATOM 2335 C CA . GLY A 1 289 ? -1.779 -1.930 -1.943 1.00 75.81 289 GLY A CA 1
ATOM 2336 C C . GLY A 1 289 ? -1.814 -0.420 -1.678 1.00 75.81 289 GLY A C 1
ATOM 2337 O O . GLY A 1 289 ? -2.844 0.225 -1.883 1.00 75.81 289 GLY A O 1
ATOM 2338 N N . LEU A 1 290 ? -0.719 0.137 -1.151 1.00 86.50 290 LEU A N 1
ATOM 2339 C CA . LEU A 1 290 ? -0.586 1.573 -0.853 1.00 86.50 290 LEU A CA 1
ATOM 2340 C C . LEU A 1 290 ? 0.265 2.264 -1.924 1.00 86.50 290 LEU A C 1
ATOM 2342 O O . LEU A 1 290 ? 1.318 1.762 -2.283 1.00 86.50 290 LEU A O 1
ATOM 2346 N N . ASP A 1 291 ? -0.149 3.431 -2.418 1.00 86.19 291 ASP A N 1
ATOM 2347 C CA . ASP A 1 291 ? 0.559 4.106 -3.513 1.00 86.19 291 ASP A CA 1
ATOM 2348 C C . ASP A 1 291 ? 1.657 5.063 -2.992 1.00 86.19 291 ASP A C 1
ATOM 2350 O O . ASP A 1 291 ? 1.336 6.124 -2.450 1.00 86.19 291 ASP A O 1
ATOM 2354 N N . PRO A 1 292 ? 2.961 4.775 -3.173 1.00 83.62 292 PRO A N 1
ATOM 2355 C CA . PRO A 1 292 ? 4.028 5.682 -2.741 1.00 83.62 292 PRO A CA 1
ATOM 2356 C C . PRO A 1 292 ? 4.049 7.011 -3.516 1.00 83.62 292 PRO A C 1
ATOM 2358 O O . PRO A 1 292 ? 4.693 7.963 -3.084 1.00 83.62 292 PRO A O 1
ATOM 2361 N N . ARG A 1 293 ? 3.350 7.128 -4.655 1.00 82.81 293 ARG A N 1
ATOM 2362 C CA . ARG A 1 293 ? 3.304 8.369 -5.452 1.00 82.81 293 ARG A CA 1
ATOM 2363 C C . ARG A 1 293 ? 2.449 9.454 -4.806 1.00 82.81 293 ARG A C 1
ATOM 2365 O O . ARG A 1 293 ? 2.591 10.618 -5.176 1.00 82.81 293 ARG A O 1
ATOM 2372 N N . VAL A 1 294 ? 1.573 9.094 -3.863 1.00 83.94 294 VAL A N 1
ATOM 2373 C CA . VAL A 1 294 ? 0.792 10.077 -3.095 1.00 83.94 294 VAL A CA 1
ATOM 2374 C C . VAL A 1 294 ? 1.540 10.596 -1.866 1.00 83.94 294 VAL A C 1
ATOM 2376 O O . VAL A 1 294 ? 1.087 11.554 -1.240 1.00 83.94 294 VAL A O 1
ATOM 2379 N N . SER A 1 295 ? 2.685 10.001 -1.510 1.00 76.50 295 SER A N 1
ATOM 2380 C CA . SER A 1 295 ? 3.509 10.493 -0.411 1.00 76.50 295 SER A CA 1
ATOM 2381 C C . SER A 1 295 ? 4.361 11.684 -0.859 1.00 76.50 295 SER A C 1
ATOM 2383 O O . SER A 1 295 ? 4.831 11.762 -1.997 1.00 76.50 295 SER A O 1
ATOM 2385 N N . ALA A 1 296 ? 4.642 12.607 0.063 1.00 77.25 296 ALA A N 1
ATOM 2386 C CA . ALA A 1 296 ? 5.782 13.499 -0.118 1.00 77.25 296 ALA A CA 1
ATOM 2387 C C . ALA A 1 296 ? 7.080 12.668 -0.131 1.00 77.25 296 ALA A C 1
ATOM 2389 O O . ALA A 1 296 ? 7.139 11.590 0.468 1.00 77.25 296 ALA A O 1
ATOM 2390 N N . SER A 1 297 ? 8.131 13.161 -0.794 1.00 75.75 297 SER A N 1
ATOM 2391 C CA . SER A 1 297 ? 9.453 12.529 -0.697 1.00 75.75 297 SER A CA 1
ATOM 2392 C C . SER A 1 297 ? 9.929 12.604 0.752 1.00 75.75 297 SER A C 1
ATOM 2394 O O . SER A 1 297 ? 10.133 13.699 1.278 1.00 75.75 297 SER A O 1
ATOM 2396 N N . GLY A 1 298 ? 10.117 11.448 1.386 1.00 79.81 298 GLY A N 1
ATOM 2397 C CA . GLY A 1 298 ? 10.735 11.368 2.705 1.00 79.81 298 GLY A CA 1
ATOM 2398 C C . GLY A 1 298 ? 12.263 11.381 2.618 1.00 79.81 298 GLY A C 1
ATOM 2399 O O . GLY A 1 298 ? 12.850 11.488 1.538 1.00 79.81 298 GLY A O 1
ATOM 2400 N N . LYS A 1 299 ? 12.921 11.236 3.772 1.00 83.50 299 LYS A N 1
ATOM 2401 C CA . LYS A 1 299 ? 14.393 11.206 3.899 1.00 83.50 299 LYS A CA 1
ATOM 2402 C C . LYS A 1 299 ? 15.052 10.055 3.131 1.00 83.50 299 LYS A C 1
ATOM 2404 O O . LYS A 1 299 ? 16.245 10.114 2.823 1.00 83.50 299 LYS A O 1
ATOM 2409 N N . PHE A 1 300 ? 14.269 9.029 2.816 1.00 86.50 300 PHE A N 1
ATOM 2410 C CA . PHE A 1 300 ? 14.705 7.798 2.172 1.00 86.50 300 PHE A CA 1
ATOM 2411 C C . PHE A 1 300 ? 14.027 7.582 0.808 1.00 86.50 300 PHE A C 1
ATOM 2413 O O . PHE A 1 300 ? 14.007 6.473 0.285 1.00 86.50 300 PHE A O 1
ATOM 2420 N N . GLY A 1 301 ? 13.488 8.646 0.207 1.00 88.25 301 GLY A N 1
ATOM 2421 C CA . GLY A 1 301 ? 12.890 8.623 -1.127 1.00 88.25 301 GLY A CA 1
ATOM 2422 C C . GLY A 1 301 ? 11.374 8.470 -1.151 1.00 88.25 301 GLY A C 1
ATOM 2423 O O . GLY A 1 301 ? 10.689 8.688 -0.145 1.00 88.25 301 GLY A O 1
ATOM 2424 N N . PHE A 1 302 ? 10.866 8.150 -2.341 1.00 89.38 302 PHE A N 1
ATOM 2425 C CA . PHE A 1 302 ? 9.446 7.961 -2.636 1.00 89.38 302 PHE A CA 1
ATOM 2426 C C . PHE A 1 302 ? 9.049 6.524 -2.317 1.00 89.38 302 PHE A C 1
ATOM 2428 O O . PHE A 1 302 ? 9.288 5.618 -3.113 1.00 89.38 302 PHE A O 1
ATOM 2435 N N . ALA A 1 303 ? 8.488 6.331 -1.131 1.00 92.00 303 ALA A N 1
ATOM 2436 C CA . ALA A 1 303 ? 8.177 5.024 -0.579 1.00 92.00 303 ALA A CA 1
ATOM 2437 C C . ALA A 1 303 ? 6.952 5.110 0.334 1.00 92.00 303 ALA A C 1
ATOM 2439 O O . ALA A 1 303 ? 6.549 6.188 0.771 1.00 92.00 303 ALA A O 1
ATOM 2440 N N . ILE A 1 304 ? 6.397 3.953 0.663 1.00 93.19 304 ILE A N 1
ATOM 2441 C CA . ILE A 1 304 ? 5.455 3.779 1.762 1.00 93.19 304 ILE A CA 1
ATOM 2442 C C . ILE A 1 304 ? 6.284 3.663 3.040 1.00 93.19 304 ILE A C 1
ATOM 2444 O O . ILE A 1 304 ? 7.054 2.714 3.191 1.00 93.19 304 ILE A O 1
ATOM 2448 N N . TYR A 1 305 ? 6.130 4.621 3.951 1.00 92.88 305 TYR A N 1
ATOM 2449 C CA . TYR A 1 305 ? 6.821 4.627 5.239 1.00 92.88 305 TYR A CA 1
ATOM 2450 C C . TYR A 1 305 ? 5.943 3.950 6.284 1.00 92.88 305 TYR A C 1
ATOM 2452 O O . TYR A 1 305 ? 4.793 4.334 6.495 1.00 92.88 305 TYR A O 1
ATOM 2460 N N . THR A 1 306 ? 6.498 2.941 6.942 1.00 93.06 306 THR A N 1
ATOM 2461 C CA . THR A 1 306 ? 5.851 2.214 8.035 1.00 93.06 306 THR A CA 1
ATOM 2462 C C . THR A 1 306 ? 6.758 2.216 9.258 1.00 93.06 306 THR A C 1
ATOM 2464 O O . THR A 1 306 ? 7.964 2.443 9.149 1.00 93.06 306 THR A O 1
ATOM 2467 N N . CYS A 1 307 ? 6.184 1.971 10.431 1.00 90.56 307 CYS A N 1
ATOM 2468 C CA . CYS A 1 307 ? 6.919 1.963 11.687 1.00 90.56 307 CYS A CA 1
ATOM 2469 C C . CYS A 1 307 ? 6.401 0.829 12.585 1.00 90.56 307 CYS A C 1
ATOM 2471 O O . CYS A 1 307 ? 5.184 0.676 12.707 1.00 90.56 307 CYS A O 1
ATOM 2473 N N . PRO A 1 308 ? 7.277 0.059 13.258 1.00 87.38 308 PRO A N 1
ATOM 2474 C CA . PRO A 1 308 ? 6.854 -0.904 14.274 1.00 87.38 308 PRO A CA 1
ATOM 2475 C C . PRO A 1 308 ? 6.404 -0.236 15.588 1.00 87.38 308 PRO A C 1
ATOM 2477 O O . PRO A 1 308 ? 5.939 -0.923 16.498 1.00 87.38 308 PRO A O 1
ATOM 2480 N N . PHE A 1 309 ? 6.552 1.087 15.712 1.00 89.50 309 PHE A N 1
ATOM 2481 C CA . PHE A 1 309 ? 6.224 1.868 16.900 1.00 89.50 309 PHE A CA 1
ATOM 2482 C C . PHE A 1 309 ? 5.071 2.836 16.613 1.00 89.50 309 PHE A C 1
ATOM 2484 O O . PHE A 1 309 ? 5.248 3.884 15.995 1.00 89.50 309 PHE A O 1
ATOM 2491 N N . SER A 1 310 ? 3.890 2.522 17.141 1.00 91.94 310 SER A N 1
ATOM 2492 C CA . SER A 1 310 ? 2.670 3.326 16.992 1.00 91.94 310 SER A CA 1
ATOM 2493 C C . SER A 1 310 ? 2.854 4.791 17.415 1.00 91.94 310 SER A C 1
ATOM 2495 O O . SER A 1 310 ? 2.323 5.688 16.771 1.00 91.94 310 SER A O 1
ATOM 2497 N N . SER A 1 311 ? 3.666 5.071 18.440 1.00 92.06 311 SER A N 1
ATOM 2498 C CA . SER A 1 311 ? 4.019 6.445 18.845 1.00 92.06 311 SER A CA 1
ATOM 2499 C C . SER A 1 311 ? 4.719 7.277 17.780 1.00 92.06 311 SER A C 1
ATOM 2501 O O . SER A 1 311 ? 4.521 8.488 17.742 1.00 92.06 311 SER A O 1
ATOM 2503 N N . TYR A 1 312 ? 5.525 6.661 16.916 1.00 90.62 312 TYR A N 1
ATOM 2504 C CA . TYR A 1 312 ? 6.140 7.380 15.807 1.00 90.62 312 TYR A CA 1
ATOM 2505 C C . TYR A 1 312 ? 5.071 7.750 14.779 1.00 90.62 312 TYR A C 1
ATOM 2507 O O . TYR A 1 312 ? 4.935 8.919 14.424 1.00 90.62 312 TYR A O 1
ATOM 2515 N N . SER A 1 313 ? 4.246 6.779 14.371 1.00 92.00 313 SER A N 1
ATOM 2516 C CA . SER A 1 313 ? 3.137 6.998 13.436 1.00 92.00 313 SER A CA 1
ATOM 2517 C C . SER A 1 313 ? 2.088 7.983 13.965 1.00 92.00 313 SER A C 1
ATOM 2519 O O . SER A 1 313 ? 1.508 8.716 13.169 1.00 92.00 313 SER A O 1
ATOM 2521 N N . ASP A 1 314 ? 1.885 8.073 15.284 1.00 92.25 314 ASP A N 1
ATOM 2522 C CA . ASP A 1 314 ? 0.993 9.065 15.906 1.00 92.25 314 ASP A CA 1
ATOM 2523 C C . ASP A 1 314 ? 1.402 10.506 15.578 1.00 92.25 314 ASP A C 1
ATOM 2525 O O . ASP A 1 314 ? 0.542 11.355 15.366 1.00 92.25 314 ASP A O 1
ATOM 2529 N N . SER A 1 315 ? 2.705 10.783 15.453 1.00 89.75 315 SER A N 1
ATOM 2530 C CA . SER A 1 315 ? 3.192 12.120 15.078 1.00 89.75 315 SER A CA 1
ATOM 2531 C C . SER A 1 315 ? 2.842 12.525 13.637 1.00 89.75 315 SER A C 1
ATOM 2533 O O . SER A 1 315 ? 2.861 13.712 13.312 1.00 89.75 315 SER A O 1
ATOM 2535 N N . TYR A 1 316 ? 2.485 11.552 12.789 1.00 88.94 316 TYR A N 1
ATOM 2536 C CA . TYR A 1 316 ? 2.057 11.756 11.402 1.00 88.94 316 TYR A CA 1
ATOM 2537 C C . TYR A 1 316 ? 0.538 11.727 11.231 1.00 88.94 316 TYR A C 1
ATOM 2539 O O . TYR A 1 316 ? 0.037 12.117 10.173 1.00 88.94 316 TYR A O 1
ATOM 2547 N N . ALA A 1 317 ? -0.209 11.279 12.243 1.00 87.81 317 ALA A N 1
ATOM 2548 C CA . ALA A 1 317 ? -1.658 11.316 12.206 1.00 87.81 317 ALA A CA 1
ATOM 2549 C C . ALA A 1 317 ? -2.110 12.782 12.281 1.00 87.81 317 ALA A C 1
ATOM 2551 O O . ALA A 1 317 ? -2.061 13.418 13.333 1.00 87.81 317 ALA A O 1
ATOM 2552 N N . GLN A 1 318 ? -2.501 13.353 11.138 1.00 70.44 318 GLN A N 1
ATOM 2553 C CA . GLN A 1 318 ? -3.005 14.722 11.094 1.00 70.44 318 GLN A CA 1
ATOM 2554 C C . GLN A 1 318 ? -4.280 14.830 11.934 1.00 70.44 318 GLN A C 1
ATOM 2556 O O . GLN A 1 318 ? -5.242 14.097 11.701 1.00 70.44 318 GLN A O 1
ATOM 2561 N N . SER A 1 319 ? -4.294 15.791 12.859 1.00 62.19 319 SER A N 1
ATOM 2562 C CA . SER A 1 319 ? -5.447 16.139 13.687 1.00 62.19 319 SER A CA 1
ATOM 2563 C C . SER A 1 319 ? -6.572 16.720 12.828 1.00 62.19 319 SER A C 1
ATOM 2565 O O . SER A 1 319 ? -6.741 17.937 12.725 1.00 62.19 319 SER A O 1
ATOM 2567 N N . GLY A 1 320 ? -7.357 15.855 12.190 1.00 54.78 320 GLY A N 1
ATOM 2568 C CA . GLY A 1 320 ? -8.602 16.224 11.527 1.00 54.78 320 GLY A CA 1
ATOM 2569 C C . GLY A 1 320 ? -9.664 16.551 12.571 1.00 54.78 320 GLY A C 1
ATOM 2570 O O . GLY A 1 320 ? -10.506 15.707 12.831 1.00 54.78 320 GLY A O 1
ATOM 2571 N N . SER A 1 321 ? -9.541 17.724 13.206 1.00 61.97 321 SER A N 1
ATOM 2572 C CA . SER A 1 321 ? -10.397 18.419 14.196 1.00 61.97 321 SER A CA 1
ATOM 2573 C C . SER A 1 321 ? -11.085 17.643 15.341 1.00 61.97 321 SER A C 1
ATOM 2575 O O . SER A 1 321 ? -11.480 18.292 16.307 1.00 61.97 321 SER A O 1
ATOM 2577 N N . GLN A 1 322 ? -11.211 16.312 15.318 1.00 74.31 322 GLN A N 1
ATOM 2578 C CA . GLN A 1 322 ? -11.872 15.495 16.346 1.00 74.31 322 GLN A CA 1
ATOM 2579 C C . GLN A 1 322 ? -11.307 14.068 16.498 1.00 74.31 322 GLN A C 1
ATOM 2581 O O . GLN A 1 322 ? -11.488 13.479 17.562 1.00 74.31 322 GLN A O 1
ATOM 2586 N N . GLN A 1 323 ? -10.632 13.500 15.487 1.00 88.38 323 GLN A N 1
ATOM 2587 C CA . GLN A 1 323 ? -10.057 12.149 15.575 1.00 88.38 323 GLN A CA 1
ATOM 2588 C C . GLN A 1 323 ? -8.865 11.940 14.633 1.00 88.38 323 GLN A C 1
ATOM 2590 O O . GLN A 1 323 ? -8.789 12.532 13.556 1.00 88.38 323 GLN A O 1
ATOM 2595 N N . ASN A 1 324 ? -7.971 11.055 15.055 1.00 92.69 324 ASN A N 1
ATOM 2596 C CA . ASN A 1 324 ? -6.785 10.594 14.353 1.00 92.69 324 ASN A CA 1
ATOM 2597 C C . ASN A 1 324 ? -7.008 9.189 13.789 1.00 92.69 324 ASN A C 1
ATOM 2599 O O . ASN A 1 324 ? -7.831 8.419 14.293 1.00 92.69 324 ASN A O 1
ATOM 2603 N N . TYR A 1 325 ? -6.235 8.849 12.758 1.00 94.19 325 TYR A N 1
ATOM 2604 C CA . TYR A 1 325 ? -6.301 7.553 12.094 1.00 94.19 325 TYR A CA 1
ATOM 2605 C C . TYR A 1 325 ? -4.917 6.945 11.924 1.00 94.19 325 TYR A C 1
ATOM 2607 O O . TYR A 1 325 ? -3.959 7.642 11.594 1.00 94.19 325 TYR A O 1
ATOM 2615 N N . MET A 1 326 ? -4.835 5.629 12.094 1.00 95.25 326 MET A N 1
ATOM 2616 C CA . MET A 1 326 ? -3.613 4.858 11.893 1.00 95.25 326 MET A CA 1
ATOM 2617 C C . MET A 1 326 ? -3.938 3.522 11.233 1.00 95.25 326 MET A C 1
ATOM 2619 O O . MET A 1 326 ? -4.866 2.828 11.648 1.00 95.25 326 MET A O 1
ATOM 2623 N N . PHE A 1 327 ? -3.162 3.152 10.216 1.00 95.75 327 PHE A N 1
ATOM 2624 C CA . PHE A 1 327 ? -3.225 1.813 9.642 1.00 95.75 327 PHE A CA 1
ATOM 2625 C C . PHE A 1 327 ? -2.310 0.857 10.405 1.00 95.75 327 PHE A C 1
ATOM 2627 O O . PHE A 1 327 ? -1.173 1.201 10.723 1.00 95.75 327 PHE A O 1
ATOM 2634 N N . VAL A 1 328 ? -2.781 -0.370 10.613 1.00 94.81 328 VAL A N 1
ATOM 2635 C CA . VAL A 1 328 ? -1.920 -1.522 10.894 1.00 94.81 328 VAL A CA 1
ATOM 2636 C C . VAL A 1 328 ? -1.812 -2.320 9.608 1.00 94.81 328 VAL A C 1
ATOM 2638 O O . VAL A 1 328 ? -2.825 -2.667 8.998 1.00 94.81 328 VAL A O 1
ATOM 2641 N N . VAL A 1 329 ? -0.583 -2.570 9.174 1.00 93.19 329 VAL A N 1
ATOM 2642 C CA . VAL A 1 329 ? -0.300 -3.129 7.853 1.00 93.19 329 VAL A CA 1
ATOM 2643 C C . VAL A 1 329 ? 0.459 -4.447 7.957 1.00 93.19 329 VAL A C 1
ATOM 2645 O O . VAL A 1 329 ? 1.250 -4.649 8.878 1.00 93.19 329 VAL A O 1
ATOM 2648 N N . ARG A 1 330 ? 0.267 -5.323 6.971 1.00 88.69 330 ARG A N 1
ATOM 2649 C CA . ARG A 1 330 ? 1.167 -6.444 6.690 1.00 88.69 330 ARG A CA 1
ATOM 2650 C C . ARG A 1 330 ? 2.141 -6.009 5.603 1.00 88.69 330 ARG A C 1
ATOM 2652 O O . ARG A 1 330 ? 1.704 -5.685 4.504 1.00 88.69 330 ARG A O 1
ATOM 2659 N N . GLY A 1 331 ? 3.432 -5.994 5.916 1.00 87.56 331 GLY A N 1
ATOM 2660 C CA . GLY A 1 331 ? 4.496 -5.656 4.970 1.00 87.56 331 GLY A CA 1
ATOM 2661 C C . GLY A 1 331 ? 5.358 -6.870 4.625 1.00 87.56 331 GLY A C 1
ATOM 2662 O O . GLY A 1 331 ? 5.780 -7.599 5.523 1.00 87.56 331 GLY A O 1
ATOM 2663 N N . LEU A 1 332 ? 5.650 -7.076 3.342 1.00 87.81 332 LEU A N 1
ATOM 2664 C CA . LEU A 1 332 ? 6.613 -8.069 2.859 1.00 87.81 332 LEU A CA 1
ATOM 2665 C C . LEU A 1 332 ? 8.038 -7.511 2.980 1.00 87.81 332 LEU A C 1
ATOM 2667 O O . LEU A 1 332 ? 8.604 -7.018 2.010 1.00 87.81 332 LEU A O 1
ATOM 2671 N N . VAL A 1 333 ? 8.587 -7.531 4.200 1.00 87.06 333 VAL A N 1
ATOM 2672 C CA . VAL A 1 333 ? 9.874 -6.883 4.535 1.00 87.06 333 VAL A CA 1
ATOM 2673 C C . VAL A 1 333 ? 11.053 -7.485 3.763 1.00 87.06 333 VAL A C 1
ATOM 2675 O O . VAL A 1 333 ? 11.891 -6.735 3.270 1.00 87.06 333 VAL A O 1
ATOM 2678 N N . GLY A 1 334 ? 11.101 -8.815 3.642 1.00 90.62 334 GLY A N 1
ATOM 2679 C CA . GLY A 1 334 ? 12.162 -9.528 2.924 1.00 90.62 334 GLY A CA 1
ATOM 2680 C C . GLY A 1 334 ? 13.578 -9.180 3.400 1.00 90.62 334 GLY A C 1
ATOM 2681 O O . GLY A 1 334 ? 13.794 -8.817 4.561 1.00 90.62 334 GLY A O 1
ATOM 2682 N N . ASP A 1 335 ? 14.542 -9.278 2.488 1.00 90.69 335 ASP A N 1
ATOM 2683 C CA . ASP A 1 335 ? 15.916 -8.847 2.717 1.00 90.69 335 ASP A CA 1
ATOM 2684 C C . ASP A 1 335 ? 15.971 -7.320 2.792 1.00 90.69 335 ASP A C 1
ATOM 2686 O O . ASP A 1 335 ? 15.664 -6.606 1.835 1.00 90.69 335 ASP A O 1
ATOM 2690 N N . THR A 1 336 ? 16.401 -6.801 3.938 1.00 91.06 336 THR A N 1
ATOM 2691 C CA . THR A 1 336 ? 16.359 -5.364 4.226 1.00 91.06 336 THR A CA 1
ATOM 2692 C C . THR A 1 336 ? 17.732 -4.715 4.084 1.00 91.06 336 THR A C 1
ATOM 2694 O O . THR A 1 336 ? 18.720 -5.195 4.642 1.00 91.06 336 THR A O 1
ATOM 2697 N N . TYR A 1 337 ? 17.790 -3.572 3.402 1.00 92.62 337 TYR A N 1
ATOM 2698 C CA . TYR A 1 337 ? 18.953 -2.690 3.444 1.00 92.62 337 TYR A CA 1
ATOM 2699 C C . TYR A 1 337 ? 18.873 -1.756 4.654 1.00 92.62 337 TYR A C 1
ATOM 2701 O O . TYR A 1 337 ? 17.990 -0.898 4.730 1.00 92.62 337 TYR A O 1
ATOM 2709 N N . THR A 1 338 ? 19.820 -1.877 5.580 1.00 90.50 338 THR A N 1
ATOM 2710 C CA . THR A 1 338 ? 19.944 -0.946 6.707 1.00 90.50 338 THR A CA 1
ATOM 2711 C C . THR A 1 338 ? 20.765 0.263 6.299 1.00 90.50 338 THR A C 1
ATOM 2713 O O . THR A 1 338 ? 21.927 0.138 5.911 1.00 90.50 338 THR A O 1
ATOM 2716 N N . ILE A 1 339 ? 20.170 1.446 6.426 1.00 87.62 339 ILE A N 1
ATOM 2717 C CA . ILE A 1 339 ? 20.849 2.698 6.110 1.00 87.62 339 ILE A CA 1
ATOM 2718 C C . ILE A 1 339 ? 21.980 2.934 7.121 1.00 87.62 339 ILE A C 1
ATOM 2720 O O . ILE A 1 339 ? 21.729 2.954 8.329 1.00 87.62 339 ILE A O 1
ATOM 2724 N N . PRO A 1 340 ? 23.223 3.152 6.659 1.00 81.75 340 PRO A N 1
ATOM 2725 C CA . PRO A 1 340 ? 24.332 3.442 7.550 1.00 81.75 340 PRO A CA 1
ATOM 2726 C C . PRO A 1 340 ? 24.235 4.876 8.092 1.00 81.75 340 PRO A C 1
ATOM 2728 O O . PRO A 1 340 ? 24.255 5.855 7.338 1.00 81.75 340 PRO A O 1
ATOM 2731 N N . GLY A 1 341 ? 24.171 5.004 9.418 1.00 73.44 341 GLY A N 1
ATOM 2732 C CA . GLY A 1 341 ? 24.217 6.288 10.121 1.00 73.44 341 GLY A CA 1
ATOM 2733 C C . GLY A 1 341 ? 23.050 7.220 9.781 1.00 73.44 341 GLY A C 1
ATOM 2734 O O . GLY A 1 341 ? 21.889 6.822 9.803 1.00 73.44 341 GLY A O 1
ATOM 2735 N N . THR A 1 342 ? 23.359 8.486 9.494 1.00 67.62 342 THR A N 1
ATOM 2736 C CA . THR A 1 342 ? 22.381 9.548 9.188 1.00 67.62 342 THR A CA 1
ATOM 2737 C C . THR A 1 342 ? 22.217 9.804 7.687 1.00 67.62 342 THR A C 1
ATOM 2739 O O . THR A 1 342 ? 21.703 10.850 7.287 1.00 67.62 342 THR A O 1
ATOM 2742 N N . THR A 1 343 ? 22.662 8.865 6.846 1.00 75.25 343 THR A N 1
ATOM 2743 C CA . THR A 1 343 ? 22.675 9.020 5.387 1.00 75.25 343 THR A CA 1
ATOM 2744 C C . THR A 1 343 ? 21.263 9.238 4.840 1.00 75.25 343 THR A C 1
ATOM 2746 O O . THR A 1 343 ? 20.362 8.434 5.071 1.00 75.25 343 THR A O 1
ATOM 2749 N N . LEU A 1 344 ? 21.069 10.318 4.081 1.00 75.88 344 LEU A N 1
ATOM 2750 C CA . LEU A 1 344 ? 19.839 10.552 3.327 1.00 75.88 344 LEU A CA 1
ATOM 2751 C C . LEU A 1 344 ? 19.953 9.856 1.973 1.00 75.88 344 LEU A C 1
ATOM 2753 O O . LEU A 1 344 ? 20.954 10.019 1.278 1.00 75.88 344 LEU A O 1
ATOM 2757 N N . MET A 1 345 ? 18.919 9.118 1.572 1.00 74.50 345 MET A N 1
ATOM 2758 C CA . MET A 1 345 ? 18.924 8.418 0.279 1.00 74.50 345 MET A CA 1
ATOM 2759 C C . MET A 1 345 ? 18.341 9.269 -0.858 1.00 74.50 345 MET A C 1
ATOM 2761 O O . MET A 1 345 ? 18.240 8.808 -1.990 1.00 74.50 345 MET A O 1
ATOM 2765 N N . GLY A 1 346 ? 17.985 10.529 -0.583 1.00 71.69 346 GLY A N 1
ATOM 2766 C CA . GLY A 1 346 ? 17.489 11.467 -1.590 1.00 71.69 346 GLY A CA 1
ATOM 2767 C C . GLY A 1 346 ? 16.173 11.011 -2.224 1.00 71.69 346 GLY A C 1
ATOM 2768 O O . GLY A 1 346 ? 15.341 10.398 -1.569 1.00 71.69 346 GLY A O 1
ATOM 2769 N N . SER A 1 347 ? 15.979 11.316 -3.509 1.00 79.19 347 SER A N 1
ATOM 2770 C CA . SER A 1 347 ? 14.752 11.049 -4.279 1.00 79.19 347 SER A CA 1
ATOM 2771 C C . SER A 1 347 ? 14.703 9.656 -4.927 1.00 79.19 347 SER A C 1
ATOM 2773 O O . SER A 1 347 ? 14.155 9.504 -6.022 1.00 79.19 347 SER A O 1
ATOM 2775 N N . ILE A 1 348 ? 15.295 8.637 -4.295 1.00 84.69 348 ILE A N 1
ATOM 2776 C CA . ILE A 1 348 ? 15.243 7.267 -4.825 1.00 84.69 348 ILE A CA 1
ATOM 2777 C C . ILE A 1 348 ? 13.801 6.749 -4.890 1.00 84.69 348 ILE A C 1
ATOM 2779 O O . ILE A 1 348 ? 12.936 7.148 -4.112 1.00 84.69 348 ILE A O 1
ATOM 2783 N N . LYS A 1 349 ? 13.553 5.853 -5.847 1.00 88.06 349 LYS A N 1
ATOM 2784 C CA . LYS A 1 349 ? 12.236 5.249 -6.115 1.00 88.06 349 LYS A CA 1
ATOM 2785 C C . LYS A 1 349 ? 12.255 3.715 -6.023 1.00 88.06 349 LYS A C 1
ATOM 2787 O O . LYS A 1 349 ? 11.308 3.071 -6.451 1.00 88.06 349 LYS A O 1
ATOM 2792 N N . ARG A 1 350 ? 13.357 3.131 -5.537 1.00 90.62 350 ARG A N 1
ATOM 2793 C CA . ARG A 1 350 ? 13.543 1.684 -5.334 1.00 90.62 350 ARG A CA 1
ATOM 2794 C C . ARG A 1 350 ? 14.659 1.414 -4.312 1.00 90.62 350 ARG A C 1
ATOM 2796 O O . ARG A 1 350 ? 15.516 2.292 -4.162 1.00 90.62 350 ARG A O 1
ATOM 2803 N N . PRO A 1 351 ? 14.701 0.229 -3.675 1.00 93.69 351 PRO A N 1
ATOM 2804 C CA . PRO A 1 351 ? 15.790 -0.158 -2.780 1.00 93.69 351 PRO A CA 1
ATOM 2805 C C . PRO A 1 351 ? 17.157 -0.215 -3.489 1.00 93.69 351 PRO A C 1
ATOM 2807 O O . PRO A 1 351 ? 17.211 -0.288 -4.721 1.00 93.69 351 PRO A O 1
ATOM 2810 N N . PRO A 1 352 ? 18.276 -0.202 -2.744 1.00 93.00 352 PRO A N 1
ATOM 2811 C CA . PRO A 1 352 ? 19.613 -0.411 -3.303 1.00 93.00 352 PRO A CA 1
ATOM 2812 C C . PRO A 1 352 ? 19.824 -1.817 -3.876 1.00 93.00 352 PRO A C 1
ATOM 2814 O O . PRO A 1 352 ? 19.111 -2.760 -3.534 1.00 93.00 352 PRO A O 1
ATOM 2817 N N . LEU A 1 353 ? 20.858 -1.959 -4.710 1.00 93.25 353 LEU A N 1
ATOM 2818 C CA . LEU A 1 353 ? 21.372 -3.262 -5.143 1.00 93.25 353 LEU A CA 1
ATOM 2819 C C . LEU A 1 353 ? 22.050 -3.994 -3.978 1.00 93.25 353 LEU A C 1
ATOM 2821 O O . LEU A 1 353 ? 22.707 -3.366 -3.142 1.00 93.25 353 LEU A O 1
ATOM 2825 N N . LYS A 1 354 ? 21.939 -5.324 -3.960 1.00 93.69 354 LYS A N 1
ATOM 2826 C CA . LYS A 1 354 ? 22.714 -6.170 -3.046 1.00 93.69 354 LYS A CA 1
ATOM 2827 C C . LYS A 1 354 ? 24.213 -6.100 -3.386 1.00 93.69 354 LYS A C 1
ATOM 2829 O O . LYS A 1 354 ? 24.564 -5.902 -4.556 1.00 93.69 354 LYS A O 1
ATOM 2834 N N . PRO A 1 355 ? 25.116 -6.268 -2.398 1.00 93.81 355 PRO A N 1
ATOM 2835 C CA . PRO A 1 355 ? 26.555 -6.281 -2.639 1.00 93.81 355 PRO A CA 1
ATOM 2836 C C . PRO A 1 355 ? 26.925 -7.260 -3.753 1.00 93.81 355 PRO A C 1
ATOM 2838 O O . PRO A 1 355 ? 26.464 -8.398 -3.764 1.00 93.81 355 PRO A O 1
ATOM 2841 N N . ASN A 1 356 ? 27.773 -6.817 -4.683 1.00 93.44 356 ASN A N 1
ATOM 2842 C CA . ASN A 1 356 ? 28.232 -7.600 -5.837 1.00 93.44 356 ASN A CA 1
ATOM 2843 C C . ASN A 1 356 ? 27.136 -8.011 -6.841 1.00 93.44 356 ASN A C 1
ATOM 2845 O O . ASN A 1 356 ? 27.411 -8.813 -7.733 1.00 93.44 356 ASN A O 1
ATOM 2849 N N . SER A 1 357 ? 25.922 -7.456 -6.746 1.00 91.25 357 SER A N 1
ATOM 2850 C CA . SER A 1 357 ? 24.855 -7.689 -7.719 1.00 91.25 357 SER A CA 1
ATOM 2851 C C . SER A 1 357 ? 24.642 -6.488 -8.634 1.00 91.25 357 SER A C 1
ATOM 2853 O O . SER A 1 357 ? 24.694 -5.334 -8.214 1.00 91.25 357 SER A O 1
ATOM 2855 N N . THR A 1 358 ? 24.365 -6.761 -9.907 1.00 88.88 358 THR A N 1
ATOM 2856 C CA . THR A 1 358 ? 23.992 -5.748 -10.908 1.00 88.88 358 THR A CA 1
ATOM 2857 C C . THR A 1 358 ? 22.487 -5.691 -11.164 1.00 88.88 358 THR A C 1
ATOM 2859 O O . THR A 1 358 ? 22.016 -4.786 -11.851 1.00 88.88 358 THR A O 1
ATOM 2862 N N . THR A 1 359 ? 21.725 -6.650 -10.631 1.00 86.06 359 THR A N 1
ATOM 2863 C CA . THR A 1 359 ? 20.292 -6.816 -10.934 1.00 86.06 359 THR A CA 1
ATOM 2864 C C . THR A 1 359 ? 19.428 -7.041 -9.701 1.00 86.06 359 THR A C 1
ATOM 2866 O O . THR A 1 359 ? 18.265 -6.648 -9.703 1.00 86.06 359 THR A O 1
ATOM 2869 N N . GLU A 1 360 ? 19.981 -7.635 -8.648 1.00 90.88 360 GLU A N 1
ATOM 2870 C CA . GLU A 1 360 ? 19.240 -7.989 -7.444 1.00 90.88 360 GLU A CA 1
ATOM 2871 C C . GLU A 1 360 ? 19.198 -6.812 -6.473 1.00 90.88 360 GLU A C 1
ATOM 2873 O O . GLU A 1 360 ? 20.234 -6.278 -6.067 1.00 90.88 360 GLU A O 1
ATOM 2878 N N . LEU A 1 361 ? 17.985 -6.413 -6.111 1.00 92.50 361 LEU A N 1
ATOM 2879 C CA . LEU A 1 361 ? 17.716 -5.355 -5.148 1.00 92.50 361 LEU A CA 1
ATOM 2880 C C . LEU A 1 361 ? 17.424 -5.975 -3.782 1.00 92.50 361 LEU A C 1
ATOM 2882 O O . LEU A 1 361 ? 17.039 -7.139 -3.687 1.00 92.50 361 LEU A O 1
ATOM 2886 N N . TYR A 1 362 ? 17.591 -5.187 -2.728 1.00 95.06 362 TYR A N 1
ATOM 2887 C CA . TYR A 1 362 ? 16.926 -5.481 -1.461 1.00 95.06 362 TYR A CA 1
ATOM 2888 C C . TYR A 1 362 ? 15.403 -5.372 -1.618 1.00 95.06 362 TYR A C 1
ATOM 2890 O O . TYR A 1 362 ? 14.918 -4.673 -2.508 1.00 95.06 362 TYR A O 1
ATOM 2898 N N . ASP A 1 363 ? 14.655 -6.036 -0.743 1.00 91.50 363 ASP A N 1
ATOM 2899 C CA . ASP A 1 363 ? 13.190 -6.023 -0.765 1.00 91.50 363 ASP A CA 1
ATOM 2900 C C . ASP A 1 363 ? 12.632 -4.781 -0.058 1.00 91.50 363 ASP A C 1
ATOM 2902 O O . ASP A 1 363 ? 11.624 -4.210 -0.476 1.00 91.50 363 ASP A O 1
ATOM 2906 N N . SER A 1 364 ? 13.312 -4.319 0.992 1.00 93.44 364 SER A N 1
ATOM 2907 C CA . SER A 1 364 ? 12.942 -3.118 1.742 1.00 93.44 364 SER A CA 1
ATOM 2908 C C . SER A 1 364 ? 14.166 -2.352 2.236 1.00 93.44 364 SER A C 1
ATOM 2910 O O . SER A 1 364 ? 15.312 -2.804 2.144 1.00 93.44 364 SER A O 1
ATOM 2912 N N . VAL A 1 365 ? 13.927 -1.148 2.749 1.00 93.12 365 VAL A N 1
ATOM 2913 C CA . VAL A 1 365 ? 14.957 -0.305 3.362 1.00 93.12 365 VAL A CA 1
ATOM 2914 C C . VAL A 1 365 ? 14.539 0.012 4.788 1.00 93.12 365 VAL A C 1
ATOM 2916 O O . VAL A 1 365 ? 13.356 0.225 5.048 1.00 93.12 365 VAL A O 1
ATOM 2919 N N . THR A 1 366 ? 15.497 0.093 5.708 1.00 91.00 366 THR A N 1
ATOM 2920 C CA . THR A 1 366 ? 15.225 0.502 7.083 1.00 91.00 366 THR A CA 1
ATOM 2921 C C . THR A 1 366 ? 16.158 1.599 7.584 1.00 91.00 366 THR A C 1
ATOM 2923 O O . THR A 1 366 ? 17.360 1.595 7.308 1.00 91.00 366 THR A O 1
ATOM 2926 N N . GLY A 1 367 ? 15.586 2.561 8.311 1.00 85.31 367 GLY A N 1
ATOM 2927 C CA . GLY A 1 367 ? 16.276 3.723 8.868 1.00 85.31 367 GLY A CA 1
ATOM 2928 C C . GLY A 1 367 ? 16.109 3.830 10.384 1.00 85.31 367 GLY A C 1
ATOM 2929 O O . GLY A 1 367 ? 15.249 3.179 10.979 1.00 85.31 367 GLY A O 1
ATOM 2930 N N . TYR A 1 368 ? 16.948 4.661 11.015 1.00 78.25 368 TYR A N 1
ATOM 2931 C CA . TYR A 1 368 ? 16.863 4.992 12.445 1.00 78.25 368 TYR A CA 1
ATOM 2932 C C . TYR A 1 368 ? 16.800 3.762 13.369 1.00 78.25 368 TYR A C 1
ATOM 2934 O O . TYR A 1 368 ? 15.902 3.648 14.197 1.00 78.25 368 TYR A O 1
ATOM 2942 N N . ASN A 1 369 ? 17.748 2.827 13.233 1.00 71.56 369 ASN A N 1
ATOM 2943 C CA . ASN A 1 369 ? 17.788 1.5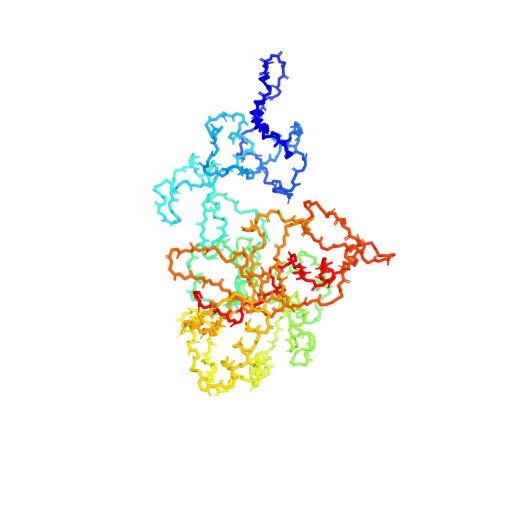82 14.021 1.00 71.56 369 ASN A CA 1
ATOM 2944 C C . ASN A 1 369 ? 16.491 0.758 13.921 1.00 71.56 369 ASN A C 1
ATOM 2946 O O . ASN A 1 369 ? 15.969 0.284 14.928 1.00 71.56 369 ASN A O 1
ATOM 2950 N N . ALA A 1 370 ? 15.966 0.606 12.706 1.00 70.62 370 ALA A N 1
ATOM 2951 C CA . ALA A 1 370 ? 14.726 -0.111 12.425 1.00 70.62 370 ALA A CA 1
ATOM 2952 C C . ALA A 1 370 ? 13.433 0.522 12.959 1.00 70.62 370 ALA A C 1
ATOM 2954 O O . ALA A 1 370 ? 12.406 -0.146 13.066 1.00 70.62 370 ALA A O 1
ATOM 2955 N N . GLN A 1 371 ? 13.455 1.826 13.246 1.00 79.88 371 GLN A N 1
ATOM 2956 C CA . GLN A 1 371 ? 12.234 2.578 13.537 1.00 79.88 371 GLN A CA 1
ATOM 2957 C C . GLN A 1 371 ? 11.405 2.850 12.283 1.00 79.88 371 GLN A C 1
ATOM 2959 O O . GLN A 1 371 ? 10.192 2.932 12.387 1.00 79.88 371 GLN A O 1
ATOM 2964 N N . GLU A 1 372 ? 12.008 2.964 11.105 1.00 89.31 372 GLU A N 1
ATOM 2965 C CA . GLU A 1 372 ? 11.255 3.141 9.860 1.00 89.31 372 GLU A CA 1
ATOM 2966 C C . GLU A 1 372 ? 11.566 2.004 8.895 1.00 89.31 372 GLU A C 1
ATOM 2968 O O . GLU A 1 372 ? 12.728 1.623 8.732 1.00 89.31 372 GLU A O 1
ATOM 2973 N N . ILE A 1 373 ? 10.530 1.464 8.259 1.00 92.31 373 ILE A N 1
ATOM 2974 C CA . ILE A 1 373 ? 10.638 0.465 7.196 1.00 92.31 373 ILE A CA 1
ATOM 2975 C C . ILE A 1 373 ? 9.933 1.024 5.964 1.00 92.31 373 ILE A C 1
ATOM 2977 O O . ILE A 1 373 ? 8.753 1.389 6.023 1.00 92.31 373 ILE A O 1
ATOM 2981 N N . MET A 1 374 ? 10.669 1.093 4.860 1.00 93.75 374 MET A N 1
ATOM 2982 C CA . MET A 1 374 ? 10.232 1.686 3.605 1.00 93.75 374 MET A CA 1
ATOM 2983 C C . MET A 1 374 ? 10.033 0.614 2.538 1.00 93.75 374 MET A C 1
ATOM 2985 O O . MET A 1 374 ? 10.934 -0.187 2.273 1.00 93.75 374 MET A O 1
ATOM 2989 N N . PHE A 1 375 ? 8.872 0.667 1.888 1.00 93.62 375 PHE A N 1
ATOM 2990 C CA . PHE A 1 375 ? 8.498 -0.185 0.759 1.00 93.62 375 PHE A CA 1
ATOM 2991 C C . PHE A 1 375 ? 8.313 0.668 -0.493 1.00 93.62 375 PHE A C 1
ATOM 2993 O O . PHE A 1 375 ? 7.659 1.710 -0.442 1.00 93.62 375 PHE A O 1
ATOM 3000 N N . TYR A 1 376 ? 8.881 0.241 -1.616 1.00 91.88 376 TYR A N 1
ATOM 3001 C CA . TYR A 1 376 ? 8.852 1.019 -2.862 1.00 91.88 376 TYR A CA 1
ATOM 3002 C C . TYR A 1 376 ? 7.895 0.429 -3.899 1.00 91.88 376 TYR A C 1
ATOM 3004 O O . TYR A 1 376 ? 7.549 1.116 -4.858 1.00 91.88 376 TYR A O 1
ATOM 3012 N N . ASP A 1 377 ? 7.445 -0.812 -3.704 1.00 89.12 377 ASP A N 1
ATOM 3013 C CA . ASP A 1 377 ? 6.379 -1.420 -4.492 1.00 89.12 377 ASP A CA 1
ATOM 3014 C C . ASP A 1 377 ? 5.069 -1.389 -3.695 1.00 89.12 377 ASP A C 1
ATOM 3016 O O . ASP A 1 377 ? 4.998 -1.818 -2.540 1.00 89.12 377 ASP A O 1
ATOM 3020 N N . GLN A 1 378 ? 4.020 -0.870 -4.332 1.00 85.50 378 GLN A N 1
ATOM 3021 C CA . GLN A 1 378 ? 2.691 -0.741 -3.743 1.00 85.50 378 GLN A CA 1
ATOM 3022 C C . GL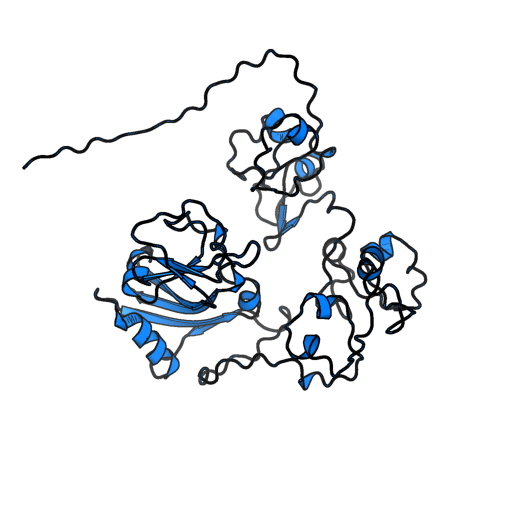N A 1 378 ? 2.125 -2.073 -3.242 1.00 85.50 378 GLN A C 1
ATOM 3024 O O . GLN A 1 378 ? 1.454 -2.106 -2.215 1.00 85.50 378 GLN A O 1
ATOM 3029 N N . THR A 1 379 ? 2.446 -3.181 -3.908 1.00 83.75 379 THR A N 1
ATOM 3030 C CA . THR A 1 379 ? 1.923 -4.517 -3.596 1.00 83.75 379 THR A CA 1
ATOM 3031 C C . THR A 1 379 ? 2.607 -5.181 -2.398 1.00 83.75 379 THR A C 1
ATOM 3033 O O . THR A 1 379 ? 2.125 -6.201 -1.908 1.00 83.75 379 THR A O 1
ATOM 3036 N N . GLN A 1 380 ? 3.689 -4.596 -1.868 1.00 88.81 380 GLN A N 1
ATOM 3037 C CA . GLN A 1 380 ? 4.389 -5.136 -0.696 1.00 88.81 380 GLN A CA 1
ATOM 3038 C C . GLN A 1 380 ? 3.665 -4.866 0.626 1.00 88.81 380 GLN A C 1
ATOM 3040 O O . GLN A 1 380 ? 4.033 -5.461 1.640 1.00 88.81 380 GLN A O 1
ATOM 3045 N N . VAL A 1 381 ? 2.667 -3.976 0.644 1.00 89.81 381 VAL A N 1
ATOM 3046 C CA . VAL A 1 381 ? 1.982 -3.553 1.870 1.00 89.81 381 VAL A CA 1
ATOM 3047 C C . VAL A 1 381 ? 0.473 -3.714 1.733 1.00 89.81 381 VAL A C 1
ATOM 3049 O O . VAL A 1 381 ? -0.161 -3.088 0.886 1.00 89.81 381 VAL A O 1
ATOM 3052 N N . TYR A 1 382 ? -0.118 -4.507 2.627 1.00 88.25 382 TYR A N 1
ATOM 3053 C CA . TYR A 1 382 ? -1.565 -4.658 2.757 1.00 88.25 382 TYR A CA 1
ATOM 3054 C C . TYR A 1 382 ? -2.062 -3.952 4.028 1.00 88.25 382 TYR A C 1
ATOM 3056 O O . TYR A 1 382 ? -1.651 -4.341 5.127 1.00 88.25 382 TYR A O 1
ATOM 3064 N N . PRO A 1 383 ? -2.943 -2.939 3.933 1.00 91.94 383 PRO A N 1
ATOM 3065 C CA . PRO A 1 383 ? -3.564 -2.342 5.108 1.00 91.94 383 PRO A CA 1
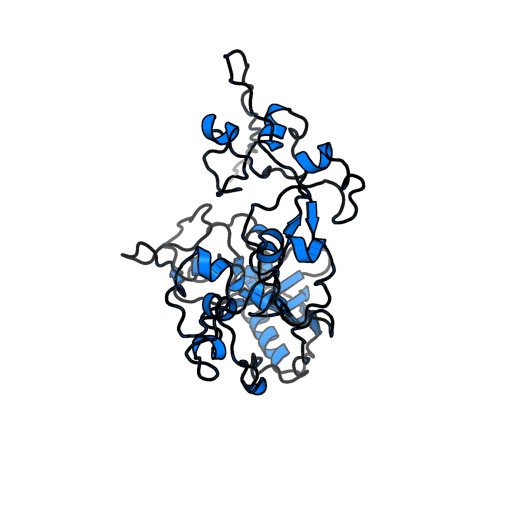ATOM 3066 C C . PRO A 1 383 ? -4.594 -3.313 5.691 1.00 91.94 383 PRO A C 1
ATOM 3068 O O . PRO A 1 383 ? -5.634 -3.567 5.090 1.00 91.94 383 PRO A O 1
ATOM 3071 N N . GLU A 1 384 ? -4.291 -3.872 6.860 1.00 91.31 384 GLU A N 1
ATOM 3072 C CA . GLU A 1 384 ? -5.093 -4.923 7.487 1.00 91.31 384 GLU A CA 1
ATOM 3073 C C . GLU A 1 384 ? -6.142 -4.359 8.447 1.00 91.31 384 GLU A C 1
ATOM 3075 O O . GLU A 1 384 ? -7.281 -4.825 8.459 1.00 91.31 384 GLU A O 1
ATOM 3080 N N . TYR A 1 385 ? -5.787 -3.324 9.210 1.00 95.06 385 TYR A N 1
ATOM 3081 C CA . TYR A 1 385 ? -6.706 -2.662 10.132 1.00 95.06 385 TYR A CA 1
ATOM 3082 C C . TYR A 1 385 ? -6.612 -1.145 10.025 1.00 95.06 385 TYR A C 1
ATOM 3084 O O . TYR A 1 385 ? -5.546 -0.592 9.754 1.00 95.06 385 TYR A O 1
ATOM 3092 N N . LEU A 1 386 ? -7.728 -0.477 10.305 1.00 95.94 386 LEU A N 1
ATOM 3093 C CA . LEU A 1 386 ? -7.810 0.960 10.533 1.00 95.94 386 LEU A CA 1
ATOM 3094 C C . LEU A 1 386 ? -8.189 1.212 11.995 1.00 95.94 386 LEU A C 1
ATOM 3096 O O . LEU A 1 386 ? -9.227 0.746 12.467 1.00 95.94 386 LEU A O 1
ATOM 3100 N N . ILE A 1 387 ? -7.351 1.965 12.700 1.00 96.62 387 ILE A N 1
ATOM 3101 C CA . ILE A 1 387 ? -7.590 2.414 14.070 1.00 96.62 387 ILE A CA 1
ATOM 3102 C C . ILE A 1 387 ? -8.010 3.879 14.012 1.00 96.62 387 ILE A C 1
ATOM 3104 O O . ILE A 1 387 ? -7.265 4.705 13.488 1.00 96.62 387 ILE A O 1
ATOM 3108 N N . ALA A 1 388 ? -9.178 4.200 14.568 1.00 95.31 388 ALA A N 1
ATOM 3109 C CA . ALA A 1 388 ? -9.592 5.574 14.841 1.00 95.31 388 ALA A CA 1
ATOM 3110 C C . ALA A 1 388 ? -9.445 5.848 16.339 1.00 95.31 388 ALA A C 1
ATOM 3112 O O . ALA A 1 388 ? -9.864 5.023 17.158 1.00 95.31 388 ALA A O 1
ATOM 3113 N N . TYR A 1 389 ? -8.850 6.978 16.707 1.00 94.62 389 TYR A N 1
ATOM 3114 C CA . TYR A 1 389 ? -8.542 7.320 18.097 1.00 94.62 389 TYR A CA 1
ATOM 3115 C C . TYR A 1 389 ? -8.491 8.841 18.308 1.00 94.62 389 TYR A C 1
ATOM 3117 O O . TYR A 1 389 ? -8.474 9.593 17.337 1.00 94.62 389 TYR A O 1
ATOM 3125 N N . ASN A 1 390 ? -8.475 9.312 19.556 1.00 91.50 390 ASN A N 1
ATOM 3126 C CA . ASN A 1 390 ? -8.260 10.725 19.908 1.00 91.50 390 ASN A CA 1
ATOM 3127 C C . ASN A 1 390 ? -7.109 10.899 20.896 1.00 91.50 390 ASN A C 1
ATOM 3129 O O . ASN A 1 390 ? -6.883 9.959 21.688 1.00 91.50 390 ASN A O 1
#